Protein AF-A0A9D5JMG9-F1 (afdb_monomer)

Secondary structure (DSSP, 8-state):
--HHHHHHHHHHHHHHHHHTTS-S-EEEEE-TTS-EEEEEE--HHHHT-TT--HHHHHHHHHHHHHT-S--TT-EEEEEE---HHHHHHHHHHT-SEEEEEE---SS----HHHHHHT--SSSTTTS---PPEEEE-TTHHHHHHHHHHHHHHHHHT--EEEEE--SSTHHHHHHHHHHHHH--------BS--------SS--PPB-SSPPPSSS-EEEES-GGGS-GGG-STTSEEEEEE--HHHHHHHHHHHHHHSPPSSS-HHHHHHHHHHHHHHHHHHHHHHHHHHHHHHHHHHHHHHHHHHHH-TTTEEEEEHHHHHH-HHHHHHHHHHHHT-PPPHHHHHHHGGGSGGGGGG-TTEETTEETT----TT-HHHHS-HHHHHHHHHHHHHHHHHHHHH-TTTHHHHHTT-

pLDDT: mean 76.03, std 18.25, range [28.52, 98.75]

Radius of gyration: 28.66 Å; Cα contacts (8 Å, |Δi|>4): 636; chains: 1; bounding box: 74×42×84 Å

Sequence (416 aa):
MTDEDYMRIALAEAKTAAAQDEAPLGAVITSIDGDIAAKRGDASISHGDPTANAVILALRDAVETTQNYRLVGCTLYTTQKPCALSAGAIAKFRLLRVVWGAPNINSGAVDVDNAVKGGIRTLEQTICQNLPNVVGGVLADESASMLDAFSKRRQRQLKSTVFLSPTTSGTGSMARILRIVMGCHLIARWARQPSANITLKYPSAILGESAPPEQEHLFLVNTPQSLPSSWISPKYRYIINFRDPRDHACNTYHWQFSHPVRDIDEEQRTSYTGEVRRMGIDGWVILKSSYQLREHNDAYDRLFQILEEHPEQCLVLTYARLCLDFDDFIRRLSHFAGIPVTKRMLKRLEIERPENLGDNPKWVGNRWEGSDVMPGRYKRELQPETIEFINKRLEPRLRQMAKYDPDYAHLYLGGL

Solvent-accessible surface area (backbone atoms only — not comparable to full-atom values): 23126 Å² total; per-residue (Å²): 134,56,73,62,56,50,38,51,52,7,46,50,28,8,49,55,13,38,76,70,75,29,59,56,31,8,10,27,29,24,43,76,90,63,51,76,46,23,70,22,31,20,38,28,72,86,68,72,32,94,69,37,36,12,57,51,46,17,54,54,45,27,23,65,66,67,74,33,81,58,42,65,56,18,36,39,28,25,30,45,45,61,51,64,68,48,50,57,47,46,48,69,28,35,35,43,29,39,37,19,10,12,81,59,84,85,56,94,55,54,39,58,68,20,72,76,71,65,65,55,96,82,64,81,87,83,80,77,92,52,78,48,50,77,46,76,55,56,62,19,68,62,34,41,49,48,46,48,51,51,50,50,52,57,54,76,46,67,61,27,39,38,30,44,28,63,74,34,49,60,60,57,48,52,53,51,49,46,34,67,67,70,68,49,76,78,43,52,46,51,67,71,88,83,85,84,77,78,84,68,95,59,84,70,56,78,53,64,98,64,83,74,77,72,69,79,52,39,30,54,36,84,51,48,50,63,44,63,50,89,64,68,48,94,63,47,31,42,38,36,32,45,56,58,68,61,31,48,43,49,42,57,55,58,40,58,80,77,50,73,74,76,97,57,55,72,66,58,46,52,50,51,51,48,51,54,60,72,49,34,68,51,49,46,35,57,52,45,67,62,61,51,55,78,65,35,44,60,26,53,53,47,49,51,48,44,48,68,76,38,53,92,45,45,42,75,47,40,52,61,39,42,64,75,37,49,67,59,42,51,50,53,53,25,62,71,55,70,37,84,88,45,74,72,53,52,67,67,47,49,62,68,34,66,89,37,33,81,76,30,93,56,46,52,99,92,42,34,72,92,50,84,52,60,82,68,38,42,81,73,73,40,52,71,68,53,44,51,53,50,30,69,74,41,41,73,57,38,53,52,48,26,71,70,34,72,84,50,17,66,66,45,51,74,61,101

Nearest PDB structures (foldseek):
  7dbf-assembly1_D  TM=8.484E-01  e=1.677E-11  Arabidopsis thaliana
  7w1q-assembly1_D  TM=8.305E-01  e=4.263E-11  Arabidopsis thaliana
  7dqn-assembly1_A  TM=8.334E-01  e=5.310E-11  Arabidopsis thaliana
  6l2m-assembly1_A-2  TM=8.312E-01  e=2.220E-09  Mycoplasma capricolum subsp. capricolum
  6l2l-assembly1_A-2  TM=8.476E-01  e=1.033E-08  Mycoplasma capricolum subsp. capricolum

Foldseek 3Di:
DDLLVQLVLQQVQLVVCLVVVHHSKKKWKAALVGHTLFIHAACCVVVVHVLRHRLSVRLVSSCVSVVHQARARMEMEMAEDDAPSSQVSCLRSQHQEYEYAAYDDPPPGPRVCCVQPNDDPPPPDDDGPHRHHYHYHRNNVVSVVSNVVSVVVLLVLQFAEEEAEAPFCLVVLVVVLCCLQLVDDADAEEADDDLDDPPPPDDYDHDDPDDDPWSNHEYEAAALLRDDLVNLDLRYHYHHYHHDLLLVQQLVLVCLVVRFDPPDDPVVSVVVPVVSVVCFSLSSSVVCLVVSVVSRPSSVVSNLVCCVVPVLRYHYDYSLCCQVPVPVRSVSSNVSSVHDDDPVSVVVSVCSRNVNVVVPPQQDPNGGPRTSGDPPCSVVGYDPVSLVVSCVSCVVVLCSVCVRCVSCNCVSVVSD

Mean predicted aligned error: 14.36 Å

Structure (mmCIF, N/CA/C/O backbone):
data_AF-A0A9D5JMG9-F1
#
_entry.id   AF-A0A9D5JMG9-F1
#
loop_
_atom_site.group_PDB
_atom_site.id
_atom_site.type_symbol
_atom_site.label_atom_id
_atom_site.label_alt_id
_atom_site.label_comp_id
_atom_site.label_asym_id
_atom_site.label_entity_id
_atom_site.label_seq_id
_atom_site.pdbx_PDB_ins_code
_atom_site.Cartn_x
_atom_site.Cartn_y
_atom_site.Cartn_z
_atom_site.occupancy
_atom_site.B_iso_or_equiv
_atom_site.auth_seq_id
_atom_site.auth_comp_id
_atom_site.auth_asym_id
_atom_site.auth_atom_id
_atom_site.pdbx_PDB_model_num
ATOM 1 N N . MET A 1 1 ? -20.742 0.119 41.247 1.00 87.12 1 MET A N 1
ATOM 2 C CA . MET A 1 1 ? -19.703 0.741 40.396 1.00 87.12 1 MET A CA 1
ATOM 3 C C . MET A 1 1 ? -20.346 1.875 39.610 1.00 87.12 1 MET A C 1
ATOM 5 O O . MET A 1 1 ? -21.551 1.798 39.378 1.00 87.12 1 MET A O 1
ATOM 9 N N . THR A 1 2 ? -19.601 2.931 39.276 1.00 96.62 2 THR A N 1
ATOM 10 C CA . THR A 1 2 ? -20.115 4.068 38.487 1.00 96.62 2 THR A CA 1
ATOM 11 C C . THR A 1 2 ? -20.072 3.778 36.985 1.00 96.62 2 THR A C 1
ATOM 13 O O . THR A 1 2 ? -19.503 2.776 36.546 1.00 96.62 2 THR A O 1
ATOM 16 N N . ASP A 1 3 ? -20.652 4.668 36.174 1.00 97.56 3 ASP A N 1
ATOM 17 C CA . ASP A 1 3 ? -20.538 4.568 34.717 1.00 97.56 3 ASP A CA 1
ATOM 18 C C . ASP A 1 3 ? -19.077 4.690 34.247 1.00 97.56 3 ASP A C 1
ATOM 20 O O . ASP A 1 3 ? -18.689 4.008 33.296 1.00 97.56 3 ASP A O 1
ATOM 24 N N . GLU A 1 4 ? -18.242 5.500 34.919 1.00 98.06 4 GLU A N 1
ATOM 25 C CA . GLU A 1 4 ? -16.812 5.569 34.595 1.00 98.06 4 GLU A CA 1
ATOM 26 C C . GLU A 1 4 ? -16.096 4.247 34.882 1.00 98.06 4 GLU A C 1
ATOM 28 O O . GLU A 1 4 ? -15.226 3.849 34.110 1.00 98.06 4 GLU A O 1
ATOM 33 N N . ASP A 1 5 ? -16.455 3.545 35.959 1.00 98.25 5 ASP A N 1
ATOM 34 C CA . ASP A 1 5 ? -15.829 2.269 36.308 1.00 98.25 5 ASP A CA 1
ATOM 35 C C . ASP A 1 5 ? -16.075 1.206 35.227 1.00 98.25 5 ASP A C 1
ATOM 37 O O . ASP A 1 5 ? -15.131 0.564 34.760 1.00 98.25 5 ASP A O 1
ATOM 41 N N . TYR A 1 6 ? -17.321 1.050 34.768 1.00 98.56 6 TYR A N 1
ATOM 42 C CA . TYR A 1 6 ? -17.634 0.115 33.682 1.00 98.56 6 TYR A CA 1
ATOM 43 C C . TYR A 1 6 ? -17.051 0.567 32.342 1.00 98.56 6 TYR A C 1
ATOM 45 O O . TYR A 1 6 ? -16.588 -0.268 31.560 1.00 98.56 6 TYR A O 1
ATOM 53 N N . MET A 1 7 ? -16.993 1.877 32.084 1.00 98.56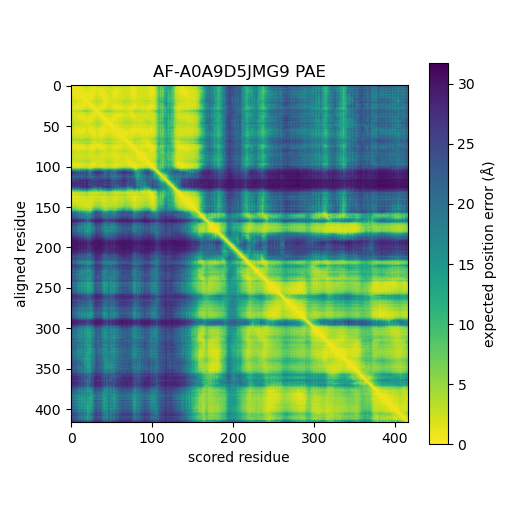 7 MET A N 1
ATOM 54 C CA . MET A 1 7 ? -16.338 2.398 30.885 1.00 98.56 7 MET A CA 1
ATOM 55 C C . MET A 1 7 ? -14.831 2.110 30.885 1.00 98.56 7 MET A C 1
ATOM 57 O O . MET A 1 7 ? -14.279 1.771 29.841 1.00 98.56 7 MET A O 1
ATOM 61 N N . ARG A 1 8 ? -14.153 2.145 32.040 1.00 98.50 8 ARG A N 1
ATOM 62 C CA . ARG A 1 8 ? -12.744 1.719 32.144 1.00 98.50 8 ARG A CA 1
ATOM 63 C C . ARG A 1 8 ? -12.555 0.239 31.829 1.00 98.50 8 ARG A C 1
ATOM 65 O O . ARG A 1 8 ? -11.545 -0.117 31.223 1.00 98.50 8 ARG A O 1
ATOM 72 N N . ILE A 1 9 ? -13.519 -0.614 32.175 1.00 98.56 9 ILE A N 1
ATOM 73 C CA . ILE A 1 9 ? -13.499 -2.030 31.778 1.00 98.56 9 ILE A CA 1
ATOM 74 C C . ILE A 1 9 ? -13.674 -2.155 30.260 1.00 98.56 9 ILE A C 1
ATOM 76 O O . ILE A 1 9 ? -12.907 -2.871 29.620 1.00 98.56 9 ILE A O 1
ATOM 80 N N . ALA A 1 10 ? -14.604 -1.407 29.660 1.00 98.56 10 ALA A N 1
ATOM 81 C CA . ALA A 1 10 ? -14.754 -1.368 28.205 1.00 98.56 10 ALA A CA 1
ATOM 82 C C . ALA A 1 10 ? -13.471 -0.864 27.512 1.00 98.56 10 ALA A C 1
ATOM 84 O O . ALA A 1 10 ? -13.038 -1.441 26.517 1.00 98.56 10 ALA A O 1
ATOM 85 N N . LEU A 1 11 ? -12.799 0.147 28.073 1.00 98.38 11 LEU A N 1
ATOM 86 C CA . LEU A 1 11 ? -11.493 0.623 27.605 1.00 98.38 11 LEU A CA 1
ATOM 87 C C . LEU A 1 11 ? -10.393 -0.437 27.751 1.00 98.38 11 LEU A C 1
ATOM 89 O O . LEU A 1 11 ? -9.495 -0.495 26.914 1.00 98.38 11 LEU A O 1
ATOM 93 N N . ALA A 1 12 ? -10.434 -1.286 28.780 1.00 98.44 12 ALA A N 1
ATOM 94 C CA . ALA A 1 12 ? -9.494 -2.397 28.916 1.00 98.44 12 ALA A CA 1
ATOM 95 C C . ALA A 1 12 ? -9.692 -3.445 27.807 1.00 98.44 12 ALA A C 1
ATOM 97 O O . ALA A 1 12 ? -8.715 -3.869 27.193 1.00 98.44 12 ALA A O 1
ATOM 98 N N . GLU A 1 13 ? -10.937 -3.798 27.481 1.00 98.44 13 GLU A N 1
ATOM 99 C CA . GLU A 1 13 ? -11.235 -4.688 26.350 1.00 98.44 13 GLU A CA 1
ATOM 100 C C . GLU A 1 13 ? -10.843 -4.056 25.001 1.00 98.44 13 GLU A C 1
ATOM 102 O O . GLU A 1 13 ? -10.267 -4.725 24.142 1.00 98.44 13 GLU A O 1
ATOM 107 N N . ALA A 1 14 ? -11.049 -2.744 24.841 1.00 97.69 14 ALA A N 1
ATOM 108 C CA . ALA A 1 14 ? -10.594 -1.991 23.673 1.00 97.69 14 ALA A CA 1
ATOM 109 C C . ALA A 1 14 ? -9.061 -2.021 23.511 1.00 97.69 14 ALA A C 1
ATOM 111 O O . ALA A 1 14 ? -8.561 -2.180 22.397 1.00 97.69 14 ALA A O 1
ATOM 112 N N . LYS A 1 15 ? -8.302 -1.925 24.615 1.00 96.25 15 LYS A N 1
ATOM 113 C CA . LYS A 1 15 ? -6.834 -2.086 24.609 1.00 96.25 15 LYS A CA 1
ATOM 114 C C . LYS A 1 15 ? -6.424 -3.492 24.179 1.00 96.25 15 LYS A C 1
ATOM 116 O O . LYS A 1 15 ? -5.478 -3.628 23.405 1.00 96.25 15 LYS A O 1
ATOM 121 N N . THR A 1 16 ? -7.132 -4.520 24.646 1.00 94.62 16 THR A N 1
ATOM 122 C CA . THR A 1 16 ? -6.884 -5.915 24.250 1.00 94.62 16 THR A CA 1
ATOM 123 C C . THR A 1 16 ? -7.118 -6.118 22.752 1.00 94.62 16 THR A C 1
ATOM 125 O O . THR A 1 16 ? -6.257 -6.685 22.084 1.00 94.62 16 THR A O 1
A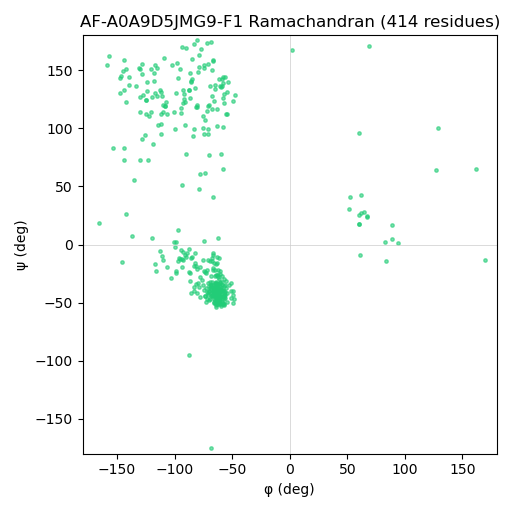TOM 128 N N . ALA A 1 17 ? -8.219 -5.590 22.203 1.00 92.44 17 ALA A N 1
ATOM 129 C CA . ALA A 1 17 ? -8.494 -5.614 20.763 1.00 92.44 17 ALA A CA 1
ATOM 130 C C . ALA A 1 17 ? -7.402 -4.879 19.964 1.00 92.44 17 ALA A C 1
ATOM 132 O O . ALA A 1 17 ? -6.839 -5.418 19.012 1.00 92.44 17 ALA A O 1
ATOM 133 N N . ALA A 1 18 ? -7.013 -3.681 20.410 1.00 89.81 18 ALA A N 1
ATOM 134 C CA . ALA A 1 18 ? -5.958 -2.893 19.776 1.00 89.81 18 ALA A CA 1
ATOM 135 C C . ALA A 1 18 ? -4.610 -3.631 19.717 1.00 89.81 18 ALA A C 1
ATOM 137 O O . ALA A 1 18 ? -3.896 -3.534 18.716 1.00 89.81 18 ALA A O 1
ATOM 138 N N . ALA A 1 19 ? -4.259 -4.364 20.779 1.00 85.44 19 ALA A N 1
ATOM 139 C CA . ALA A 1 19 ? -3.045 -5.177 20.848 1.00 85.44 19 ALA A CA 1
ATOM 140 C C . ALA A 1 19 ? -3.062 -6.368 19.870 1.00 85.44 19 ALA A C 1
ATOM 142 O O . ALA A 1 19 ? -2.003 -6.884 19.526 1.00 85.44 19 ALA A O 1
ATOM 143 N N . GLN A 1 20 ? -4.246 -6.773 19.404 1.00 83.44 20 GLN A N 1
ATOM 144 C CA . GLN A 1 20 ? -4.458 -7.795 18.373 1.00 83.44 20 GLN A CA 1
ATOM 145 C C . GLN A 1 20 ? -4.664 -7.187 16.970 1.00 83.44 20 GLN A C 1
ATOM 147 O O . GLN A 1 20 ? -5.082 -7.881 16.049 1.00 83.44 20 GLN A O 1
ATOM 152 N N . ASP A 1 21 ? -4.373 -5.890 16.804 1.00 82.81 21 ASP A N 1
ATOM 153 C CA . ASP A 1 21 ? -4.566 -5.110 15.573 1.00 82.81 21 ASP A CA 1
ATOM 154 C C . ASP A 1 21 ? -6.020 -5.019 15.063 1.00 82.81 21 ASP A C 1
ATOM 156 O O . ASP A 1 21 ? -6.254 -4.590 13.924 1.00 82.81 21 ASP A O 1
ATOM 160 N N . GLU A 1 22 ? -6.988 -5.326 15.928 1.00 88.75 22 GLU A N 1
ATOM 161 C CA . GLU A 1 22 ? -8.416 -5.052 15.741 1.00 88.75 22 GLU A CA 1
ATOM 162 C C . GLU A 1 22 ? -8.726 -3.570 16.005 1.00 88.75 22 GLU A C 1
ATOM 164 O O . GLU A 1 22 ? -7.895 -2.819 16.529 1.00 88.75 22 GLU A O 1
ATOM 169 N N . ALA A 1 23 ? -9.931 -3.116 15.646 1.00 89.19 23 ALA A N 1
ATOM 170 C CA . ALA A 1 23 ? -10.367 -1.770 16.016 1.00 89.19 23 ALA A CA 1
ATOM 171 C C . ALA A 1 23 ? -10.347 -1.618 17.555 1.00 89.19 23 ALA A C 1
ATOM 173 O O . ALA A 1 23 ? -10.815 -2.520 18.250 1.00 89.19 23 ALA A O 1
ATOM 174 N N . PRO A 1 24 ? -9.839 -0.499 18.113 1.00 94.62 24 PRO A N 1
ATOM 175 C CA . PRO A 1 24 ? -9.709 -0.299 19.558 1.00 94.62 24 PRO A CA 1
ATOM 176 C C . PRO A 1 24 ? -11.067 0.064 20.181 1.00 94.62 24 PRO A C 1
ATOM 178 O O . PRO A 1 24 ? -11.269 1.152 20.723 1.00 94.62 24 PRO A O 1
ATOM 181 N N . LEU A 1 25 ? -12.031 -0.839 20.045 1.00 96.50 25 LEU A N 1
ATOM 182 C CA . LEU A 1 25 ? -13.395 -0.707 20.525 1.00 96.50 25 LEU A CA 1
ATOM 183 C C . LEU A 1 25 ? -13.661 -1.798 21.548 1.00 96.50 25 LEU A C 1
ATOM 185 O O . LEU A 1 25 ? -13.231 -2.939 21.378 1.00 96.50 25 LEU A O 1
ATOM 189 N N . GLY A 1 26 ? -14.380 -1.438 22.602 1.00 98.12 26 GLY A N 1
ATOM 190 C CA . GLY A 1 26 ? -14.736 -2.358 23.669 1.00 98.12 26 GLY A CA 1
ATOM 191 C C . GLY A 1 26 ? -16.144 -2.100 24.168 1.00 98.12 26 GLY A C 1
ATOM 192 O O . GLY A 1 26 ? -16.641 -0.972 24.105 1.00 98.12 26 GLY A O 1
ATOM 193 N N . ALA A 1 27 ? -16.779 -3.162 24.648 1.00 98.50 27 ALA A N 1
ATOM 194 C CA . ALA A 1 27 ? -18.135 -3.160 25.161 1.00 98.50 27 ALA A CA 1
ATOM 195 C C . ALA A 1 27 ? -18.249 -4.027 26.420 1.00 98.50 27 ALA A C 1
ATOM 197 O O . ALA A 1 27 ? -17.618 -5.079 26.520 1.00 98.50 27 ALA A O 1
ATOM 198 N N . VAL A 1 28 ? -19.082 -3.597 27.363 1.00 98.75 28 VAL A N 1
ATOM 199 C CA . VAL A 1 28 ? -19.424 -4.315 28.597 1.00 98.75 28 VAL A CA 1
ATOM 200 C C . VAL A 1 28 ? -20.935 -4.275 28.769 1.00 98.75 28 VAL A C 1
ATOM 202 O O . VAL A 1 28 ? -21.549 -3.231 28.567 1.00 98.75 28 VAL A O 1
ATOM 205 N N . ILE A 1 29 ? -21.540 -5.395 29.149 1.00 98.50 29 ILE A N 1
ATOM 206 C CA . ILE A 1 29 ? -22.960 -5.470 29.492 1.00 98.50 29 ILE A CA 1
ATOM 207 C C . ILE A 1 29 ? -23.087 -5.877 30.950 1.00 98.50 29 ILE A C 1
ATOM 209 O O . ILE A 1 29 ? -22.484 -6.865 31.368 1.00 98.50 29 ILE A O 1
ATOM 213 N N . THR A 1 30 ? -23.894 -5.134 31.702 1.00 98.25 30 THR A N 1
ATOM 214 C CA . THR A 1 30 ? -24.181 -5.414 33.110 1.00 98.25 30 THR A CA 1
ATOM 215 C C . THR A 1 30 ? -25.648 -5.772 33.314 1.00 98.25 30 THR A C 1
ATOM 217 O O . THR A 1 30 ? -26.521 -5.303 32.577 1.00 98.25 30 THR A O 1
ATOM 220 N N . SER A 1 31 ? -25.933 -6.578 34.334 1.00 95.06 31 SER A N 1
ATOM 221 C CA . SER A 1 31 ? -27.277 -6.758 34.879 1.00 95.06 31 SER A CA 1
ATOM 222 C C . SER A 1 31 ? -27.758 -5.478 35.578 1.00 95.06 31 SER A C 1
ATOM 224 O O . SER A 1 31 ? -27.010 -4.504 35.725 1.00 95.06 31 SER A O 1
ATOM 226 N N . ILE A 1 32 ? -29.019 -5.483 36.015 1.00 90.25 32 ILE A N 1
ATOM 227 C CA . ILE A 1 32 ? -29.589 -4.394 36.819 1.00 90.25 32 ILE A CA 1
ATOM 228 C C . ILE A 1 32 ? -28.920 -4.273 38.196 1.00 90.25 32 ILE A C 1
ATOM 230 O O . ILE A 1 32 ? -28.831 -3.173 38.736 1.00 90.25 32 ILE A O 1
ATOM 234 N N . ASP A 1 33 ? -28.391 -5.383 38.713 1.00 91.50 33 ASP A N 1
ATOM 235 C CA . ASP A 1 33 ? -27.682 -5.458 39.994 1.00 91.50 33 ASP A CA 1
ATOM 236 C C . ASP A 1 33 ? -26.209 -5.018 39.872 1.00 91.50 33 ASP A C 1
ATOM 238 O O . ASP A 1 33 ? -25.516 -4.837 40.872 1.00 91.50 33 ASP A O 1
ATOM 242 N N . GLY A 1 34 ? -25.736 -4.787 38.640 1.00 92.69 34 GLY A N 1
ATOM 243 C CA . GLY A 1 34 ? -24.372 -4.353 38.337 1.00 92.69 34 GLY A CA 1
ATOM 244 C C . GLY A 1 34 ? -23.398 -5.487 38.006 1.00 92.69 34 GLY A C 1
ATOM 245 O O . GLY A 1 34 ? -22.239 -5.220 37.698 1.00 92.69 34 GLY A O 1
ATOM 246 N N . ASP A 1 35 ? -23.841 -6.742 37.995 1.00 96.38 35 ASP A N 1
ATOM 247 C CA . ASP A 1 35 ? -22.978 -7.863 37.618 1.00 96.38 35 ASP A CA 1
ATOM 248 C C . ASP A 1 35 ? -22.652 -7.823 36.124 1.00 96.38 35 ASP A C 1
ATOM 250 O O . ASP A 1 35 ? -23.529 -7.608 35.286 1.00 96.38 35 ASP A O 1
ATOM 254 N N . ILE A 1 36 ? -21.392 -8.057 35.762 1.00 98.06 36 ILE A N 1
ATOM 255 C CA . ILE A 1 36 ? -20.968 -8.080 34.358 1.00 98.06 36 ILE A CA 1
ATOM 256 C C . ILE A 1 36 ? -21.447 -9.383 33.712 1.00 98.06 36 ILE A C 1
ATOM 258 O O . ILE A 1 36 ? -20.924 -10.457 33.998 1.00 98.06 36 ILE A O 1
ATOM 262 N N . ALA A 1 37 ? -22.408 -9.275 32.796 1.00 97.44 37 ALA A N 1
ATOM 263 C CA . ALA A 1 37 ? -22.912 -10.393 32.005 1.00 97.44 37 ALA A CA 1
ATOM 264 C C . ALA A 1 37 ? -21.984 -10.737 30.830 1.00 97.44 37 ALA A C 1
ATOM 266 O O . ALA A 1 37 ? -21.873 -11.900 30.449 1.00 97.44 37 ALA A O 1
ATOM 267 N N . ALA A 1 38 ? -21.328 -9.728 30.247 1.00 98.25 38 ALA A N 1
ATOM 268 C CA . ALA A 1 38 ? -20.368 -9.908 29.163 1.00 98.25 38 ALA A CA 1
ATOM 269 C C . ALA A 1 38 ? -19.410 -8.722 29.047 1.00 98.25 38 ALA A C 1
ATOM 271 O O . ALA A 1 38 ? -19.752 -7.588 29.388 1.00 98.25 38 ALA A O 1
ATOM 272 N N . LYS A 1 39 ? -18.225 -8.979 28.493 1.00 98.44 39 LYS A N 1
ATOM 273 C CA . LYS A 1 39 ? -17.254 -7.953 28.108 1.00 98.44 39 LYS A CA 1
ATOM 274 C C . LYS A 1 39 ? -16.476 -8.414 26.878 1.00 98.44 39 LYS A C 1
ATOM 276 O O . LYS A 1 39 ? -16.014 -9.552 26.841 1.00 98.44 39 LYS A O 1
ATOM 281 N N . ARG A 1 40 ? -16.372 -7.564 25.858 1.00 98.38 40 ARG A N 1
ATOM 282 C CA . ARG A 1 40 ? -15.737 -7.910 24.580 1.00 98.38 40 ARG A CA 1
ATOM 283 C C . ARG A 1 40 ? -15.047 -6.718 23.940 1.00 98.38 40 ARG A C 1
ATOM 285 O O . ARG A 1 40 ? -15.558 -5.602 23.981 1.00 98.38 40 ARG A O 1
ATOM 292 N N . GLY A 1 41 ? -13.907 -6.989 23.311 1.00 98.00 41 GLY A N 1
ATOM 293 C CA . GLY A 1 41 ? -13.282 -6.116 22.320 1.00 98.00 41 GLY A CA 1
ATOM 294 C C . GLY A 1 41 ? -13.766 -6.431 20.900 1.00 98.00 41 GLY A C 1
ATOM 295 O O . GLY A 1 41 ? -14.427 -7.450 20.678 1.00 98.00 41 GLY A O 1
ATOM 296 N N . ASP A 1 42 ? -13.450 -5.561 19.939 1.00 96.12 42 ASP A N 1
ATOM 297 C CA . ASP A 1 42 ? -13.685 -5.845 18.517 1.00 96.12 42 ASP A CA 1
ATOM 298 C C . ASP A 1 42 ? -12.882 -7.070 18.061 1.00 96.12 42 ASP A C 1
ATOM 300 O O . ASP A 1 42 ? -11.749 -7.266 18.501 1.00 96.12 42 ASP A O 1
ATOM 304 N N . ALA A 1 43 ? -13.472 -7.895 17.196 1.00 93.44 43 ALA A N 1
ATOM 305 C CA . ALA A 1 43 ? -12.827 -9.094 16.668 1.00 93.44 43 ALA A CA 1
ATOM 306 C C . ALA A 1 43 ? -13.171 -9.337 15.184 1.00 93.44 43 ALA A C 1
ATOM 308 O O . ALA A 1 43 ? -13.188 -10.480 14.713 1.00 93.44 43 ALA A O 1
ATOM 309 N N . SER A 1 44 ? -13.500 -8.272 14.445 1.00 88.56 44 SER A N 1
ATOM 310 C CA . SER A 1 44 ? -13.997 -8.372 13.069 1.00 88.56 44 SER A CA 1
ATOM 311 C C . SER A 1 44 ? -12.971 -9.000 12.116 1.00 88.56 44 SER A C 1
ATOM 313 O O . SER A 1 44 ? -13.334 -9.790 11.238 1.00 88.56 44 SER A O 1
ATOM 315 N N . ILE A 1 45 ? -11.680 -8.675 12.271 1.00 78.69 45 ILE A N 1
ATOM 316 C CA . ILE A 1 45 ? -10.607 -9.163 11.390 1.00 78.69 45 ILE A CA 1
ATOM 317 C C . ILE A 1 45 ? -10.325 -10.639 11.666 1.00 78.69 45 ILE A C 1
ATOM 319 O O . ILE A 1 45 ? -10.282 -11.445 10.733 1.00 78.69 45 ILE A O 1
ATOM 323 N N . SER A 1 46 ? -10.153 -10.997 12.936 1.00 81.75 46 SER A N 1
ATOM 324 C CA . SER A 1 46 ? -9.851 -12.354 13.397 1.00 81.75 46 SER A CA 1
ATOM 325 C C . SER A 1 46 ? -10.962 -13.345 13.054 1.00 81.75 46 SER A C 1
ATOM 327 O O . SER A 1 46 ? -10.666 -14.466 12.641 1.00 81.75 46 SER A O 1
ATOM 329 N N . HIS A 1 47 ? -12.227 -12.922 13.133 1.00 80.06 47 HIS A N 1
ATOM 330 C CA . HIS A 1 47 ? -13.372 -13.746 12.735 1.00 80.06 47 HIS A CA 1
ATOM 331 C C . HIS A 1 47 ? -13.626 -13.722 11.222 1.00 80.06 47 HIS A C 1
ATOM 333 O O . HIS A 1 47 ? -14.351 -14.571 10.705 1.00 80.06 47 HIS A O 1
ATOM 339 N N . GLY A 1 48 ? -13.047 -12.760 10.492 1.00 80.81 48 GLY A N 1
ATOM 340 C CA . GLY A 1 48 ? -13.388 -12.516 9.091 1.00 80.81 48 GLY A CA 1
ATOM 341 C C . GLY A 1 48 ? -14.866 -12.155 8.894 1.00 80.81 48 GLY A C 1
ATOM 342 O O . GLY A 1 48 ? -15.411 -12.403 7.818 1.00 80.81 48 GLY A O 1
ATOM 343 N N . ASP A 1 49 ? -15.502 -11.601 9.928 1.00 86.19 49 ASP A N 1
ATOM 344 C CA . ASP A 1 49 ? -16.928 -11.294 9.999 1.00 86.19 49 ASP A CA 1
ATOM 345 C C . ASP A 1 49 ? -17.100 -9.790 10.273 1.00 86.19 49 ASP A C 1
ATOM 347 O O . ASP A 1 49 ? -16.811 -9.334 11.380 1.00 86.19 49 ASP A O 1
ATOM 351 N N . PRO A 1 50 ? -17.597 -8.997 9.305 1.00 84.00 50 PRO A N 1
ATOM 352 C CA . PRO A 1 50 ? -17.794 -7.559 9.491 1.00 84.00 50 PRO A CA 1
ATOM 353 C C . PRO A 1 50 ? -18.886 -7.214 10.520 1.00 84.00 50 PRO A C 1
ATOM 355 O O . PRO A 1 50 ? -19.067 -6.041 10.843 1.00 84.00 50 PRO A O 1
ATOM 358 N N . THR A 1 51 ? -19.641 -8.201 11.017 1.00 91.06 51 THR A N 1
ATOM 359 C CA . THR A 1 51 ? -20.632 -8.024 12.087 1.00 91.06 51 THR A CA 1
ATOM 360 C C . THR A 1 51 ? -20.068 -8.283 13.484 1.00 91.06 51 THR A C 1
ATOM 362 O O . THR A 1 51 ? -20.704 -7.885 14.460 1.00 91.06 51 THR A O 1
ATOM 365 N N . ALA A 1 52 ? -18.881 -8.891 13.608 1.00 94.44 52 ALA A N 1
ATOM 366 C CA . ALA A 1 52 ? -18.251 -9.271 14.876 1.00 94.44 52 ALA A CA 1
ATOM 367 C C . ALA A 1 52 ? -17.567 -8.086 15.595 1.00 94.44 52 ALA A C 1
ATOM 369 O O . ALA A 1 52 ? -16.436 -8.185 16.073 1.00 94.44 52 ALA A O 1
ATOM 370 N N . ASN A 1 53 ? -18.277 -6.960 15.697 1.00 94.50 53 ASN A N 1
ATOM 371 C CA . ASN A 1 53 ? -17.826 -5.810 16.475 1.00 94.50 53 ASN A CA 1
ATOM 372 C C . ASN A 1 53 ? -18.065 -6.013 17.979 1.00 94.50 53 ASN A C 1
ATOM 374 O O . ASN A 1 53 ? -18.888 -6.840 18.385 1.00 94.50 53 ASN A O 1
ATOM 378 N N . ALA A 1 54 ? -17.385 -5.210 18.801 1.00 97.50 54 ALA A N 1
ATOM 379 C CA . ALA A 1 54 ? -17.422 -5.325 20.262 1.00 97.50 54 ALA A CA 1
ATOM 380 C C . ALA A 1 54 ? -18.851 -5.415 20.840 1.00 97.50 54 ALA A C 1
ATOM 382 O O . ALA A 1 54 ? -19.127 -6.264 21.686 1.00 97.50 54 ALA A O 1
ATOM 383 N N . VAL A 1 55 ? -19.783 -4.584 20.351 1.00 97.06 55 VAL A N 1
ATOM 384 C CA . VAL A 1 55 ? -21.171 -4.540 20.844 1.00 97.06 55 VAL A CA 1
ATOM 385 C C . VAL A 1 55 ? -21.945 -5.800 20.467 1.00 97.06 55 VAL A C 1
ATOM 387 O O . VAL A 1 55 ? -22.616 -6.377 21.317 1.00 97.06 55 VAL A O 1
ATOM 390 N N . ILE A 1 56 ? -21.867 -6.242 19.209 1.00 97.62 56 ILE A N 1
ATOM 391 C CA . ILE A 1 56 ? -22.583 -7.442 18.751 1.00 97.62 56 ILE A CA 1
ATOM 392 C C . ILE A 1 56 ? -22.091 -8.682 19.494 1.00 97.62 56 ILE A C 1
ATOM 394 O O . ILE A 1 56 ? -22.901 -9.514 19.901 1.00 97.62 56 ILE A O 1
ATOM 398 N N . LEU A 1 57 ? -20.780 -8.787 19.704 1.00 98.19 57 LEU A N 1
ATOM 399 C CA . LEU A 1 57 ? -20.185 -9.884 20.455 1.00 98.19 57 LEU A CA 1
ATOM 400 C C . LEU A 1 57 ? -20.617 -9.856 21.924 1.00 98.19 57 LEU A C 1
ATOM 402 O O . LEU A 1 57 ? -21.093 -10.867 22.425 1.00 98.19 57 LEU A O 1
ATOM 406 N N . ALA A 1 58 ? -20.554 -8.695 22.586 1.00 98.31 58 ALA A N 1
ATOM 407 C CA . ALA A 1 58 ? -21.002 -8.568 23.971 1.00 98.31 58 ALA A CA 1
ATOM 408 C C . ALA A 1 58 ? -22.491 -8.920 24.139 1.00 98.31 58 ALA A C 1
ATOM 410 O O . ALA A 1 58 ? -22.854 -9.579 25.108 1.00 98.31 58 ALA A O 1
ATOM 411 N N . LEU A 1 59 ? -23.353 -8.524 23.192 1.00 97.81 59 LEU A N 1
ATOM 412 C CA . LEU A 1 59 ? -24.776 -8.885 23.203 1.00 97.81 59 LEU A CA 1
ATOM 413 C C . LEU A 1 59 ? -24.978 -10.402 23.109 1.00 97.81 59 LEU A C 1
ATOM 415 O O . LEU A 1 59 ? -25.781 -10.946 23.863 1.00 97.81 59 LEU A O 1
ATOM 419 N N . ARG A 1 60 ? -24.259 -11.083 22.206 1.00 97.25 60 ARG A N 1
ATOM 420 C CA . ARG A 1 60 ? -24.336 -12.547 22.051 1.00 97.25 60 ARG A CA 1
ATOM 421 C C . ARG A 1 60 ? -23.885 -13.260 23.326 1.00 97.25 60 ARG A C 1
ATOM 423 O O . ARG A 1 60 ? -24.637 -14.077 23.847 1.00 97.25 60 ARG A O 1
ATOM 430 N N . ASP A 1 61 ? -22.737 -12.874 23.870 1.00 97.88 61 ASP A N 1
ATOM 431 C CA . ASP A 1 61 ? -22.201 -13.458 25.102 1.00 97.88 61 ASP A CA 1
ATOM 432 C C . ASP A 1 61 ? -23.131 -13.212 26.298 1.00 97.88 61 ASP A C 1
ATOM 434 O O . ASP A 1 61 ? -23.365 -14.102 27.109 1.00 97.88 61 ASP A O 1
ATOM 438 N N . ALA A 1 62 ? -23.731 -12.021 26.401 1.00 97.56 62 ALA A N 1
ATOM 439 C CA . ALA A 1 62 ? -24.664 -11.721 27.482 1.00 97.56 62 ALA A CA 1
ATOM 440 C C . ALA A 1 62 ? -25.932 -12.583 27.403 1.00 97.56 62 ALA A C 1
ATOM 442 O O . ALA A 1 62 ? -26.482 -12.944 28.442 1.00 97.56 62 ALA A O 1
ATOM 443 N N . VAL A 1 63 ? -26.401 -12.939 26.202 1.00 96.81 63 VAL A N 1
ATOM 444 C CA . VAL A 1 63 ? -27.506 -13.898 26.042 1.00 96.81 63 VAL A CA 1
ATOM 445 C C . VAL A 1 63 ? -27.108 -15.285 26.523 1.00 96.81 63 VAL A C 1
ATOM 447 O O . VAL A 1 63 ? -27.921 -15.949 27.160 1.00 96.81 63 VAL A O 1
ATOM 450 N N . GLU A 1 64 ? -25.876 -15.717 26.262 1.00 95.81 64 GLU A N 1
ATOM 451 C CA . GLU A 1 64 ? -25.369 -16.988 26.783 1.00 95.81 64 GLU A CA 1
ATOM 452 C C . GLU A 1 64 ? -25.277 -16.962 28.314 1.00 95.81 64 GLU A C 1
ATOM 454 O O . GLU A 1 64 ? -25.728 -17.898 28.969 1.00 95.81 64 GLU A O 1
ATOM 459 N N . THR A 1 65 ? -24.800 -15.872 28.914 1.00 94.06 65 THR A N 1
ATOM 460 C CA . THR A 1 65 ? -24.727 -15.746 30.378 1.00 94.06 65 THR A CA 1
ATOM 461 C C . THR A 1 65 ? -26.113 -15.675 31.025 1.00 94.06 65 THR A C 1
ATOM 463 O O . THR A 1 65 ? -26.366 -16.321 32.039 1.00 94.06 65 THR A O 1
ATOM 466 N N . THR A 1 66 ? -27.033 -14.900 30.447 1.00 92.50 66 THR A N 1
ATOM 467 C CA . THR A 1 66 ? -28.383 -14.687 31.005 1.00 92.50 66 THR A CA 1
ATOM 468 C C . THR A 1 66 ? -29.382 -15.774 30.608 1.00 92.50 66 THR A C 1
ATOM 470 O O . THR A 1 66 ? -30.492 -15.800 31.138 1.00 92.50 66 THR A O 1
ATOM 473 N N . GLN A 1 67 ? -29.015 -16.647 29.661 1.00 93.00 67 GLN A N 1
ATOM 474 C CA . GLN A 1 67 ? -29.890 -17.647 29.037 1.00 93.00 67 GLN A CA 1
ATOM 475 C C . GLN A 1 67 ? -31.197 -17.039 28.493 1.00 93.00 67 GLN A C 1
ATOM 477 O O . GLN A 1 67 ? -32.244 -17.689 28.447 1.00 93.00 67 GLN A O 1
ATOM 482 N N . ASN A 1 68 ? -31.153 -15.771 28.071 1.00 90.38 68 ASN A N 1
ATOM 483 C CA . ASN A 1 68 ? -32.312 -15.045 27.572 1.00 90.38 68 ASN A CA 1
ATOM 484 C C . ASN A 1 68 ? -31.930 -14.133 26.409 1.00 90.38 68 ASN A C 1
ATOM 486 O O . ASN A 1 68 ? -31.115 -13.229 26.543 1.00 90.38 68 ASN A O 1
ATOM 490 N N . TYR A 1 69 ? -32.585 -14.322 25.263 1.00 90.00 69 TYR A N 1
ATOM 491 C CA . TYR A 1 69 ? -32.343 -13.507 24.070 1.00 90.00 69 TYR A CA 1
ATOM 492 C C . TYR A 1 69 ? -32.782 -12.039 24.222 1.00 90.00 69 TYR A C 1
ATOM 494 O O . TYR A 1 69 ? -32.466 -11.209 23.369 1.00 90.00 69 TYR A O 1
ATOM 502 N N . ARG A 1 70 ? -33.539 -11.710 25.277 1.00 91.50 70 ARG A N 1
ATOM 503 C CA . ARG A 1 70 ? -33.882 -10.338 25.661 1.00 91.50 70 ARG A CA 1
ATOM 504 C C . ARG A 1 70 ? -33.116 -9.958 26.923 1.00 91.50 70 ARG A C 1
ATOM 506 O O . ARG A 1 70 ? -33.351 -10.521 27.986 1.00 91.50 70 ARG A O 1
ATOM 513 N N . LEU A 1 71 ? -32.291 -8.928 26.815 1.00 92.94 71 LEU A N 1
ATOM 514 C CA . LEU A 1 71 ? -31.452 -8.389 27.883 1.00 92.94 71 LEU A CA 1
ATOM 515 C C . LEU A 1 71 ? -32.171 -7.237 28.603 1.00 92.94 71 LEU A C 1
ATOM 517 O O . LEU A 1 71 ? -31.664 -6.120 28.713 1.00 92.94 71 LEU A O 1
ATOM 521 N N . VAL A 1 72 ? -33.410 -7.492 29.030 1.00 90.94 72 VAL A N 1
ATOM 522 C CA . VAL A 1 72 ? -34.247 -6.483 29.698 1.00 90.94 72 VAL A CA 1
ATOM 523 C C . VAL A 1 72 ? -33.615 -6.098 31.032 1.00 90.94 72 VAL A C 1
ATOM 525 O O . VAL A 1 72 ? -33.211 -6.963 31.800 1.00 90.94 72 VAL A O 1
ATOM 528 N N . GLY A 1 73 ? -33.538 -4.797 31.315 1.00 89.81 73 GLY A N 1
ATOM 529 C CA . GLY A 1 73 ? -32.916 -4.285 32.541 1.00 89.81 73 GLY A CA 1
ATOM 530 C C . GLY A 1 73 ? -31.393 -4.149 32.461 1.00 89.81 73 GLY A C 1
ATOM 531 O O . GLY A 1 73 ? -30.813 -3.443 33.281 1.00 89.81 73 GLY A O 1
ATOM 532 N N . CYS A 1 74 ? -30.747 -4.750 31.458 1.00 96.25 74 CYS A N 1
ATOM 533 C CA . CYS A 1 74 ? -29.304 -4.652 31.289 1.00 96.25 74 CYS A CA 1
ATOM 534 C C . CYS A 1 74 ? -28.869 -3.281 30.755 1.00 96.25 74 CYS A C 1
ATOM 536 O O . CYS A 1 74 ? -29.591 -2.620 29.993 1.00 96.25 74 CYS A O 1
ATOM 538 N N . THR A 1 75 ? -27.643 -2.899 31.117 1.00 97.25 75 THR A N 1
ATOM 539 C CA . THR A 1 75 ? -26.972 -1.690 30.627 1.00 97.25 75 THR A CA 1
ATOM 540 C C . THR A 1 75 ? -25.777 -2.068 29.760 1.00 97.25 75 THR A C 1
ATOM 542 O O . THR A 1 75 ? -24.977 -2.914 30.146 1.00 97.25 75 THR A O 1
ATOM 545 N N . LEU A 1 76 ? -25.651 -1.440 28.589 1.00 97.81 76 LEU A N 1
ATOM 546 C CA . LEU A 1 76 ? -24.477 -1.542 27.719 1.00 97.81 76 LEU A CA 1
ATOM 547 C C . LEU A 1 76 ? -23.565 -0.332 27.924 1.00 97.81 76 LEU A C 1
ATOM 549 O O . LEU A 1 76 ? -24.018 0.800 27.793 1.00 97.81 76 LEU A O 1
ATOM 553 N N . TYR A 1 77 ? -22.279 -0.579 28.128 1.00 98.44 77 TYR A N 1
ATOM 554 C CA . TYR A 1 77 ? -21.200 0.403 28.128 1.00 98.44 77 TYR A CA 1
ATOM 555 C C . TYR A 1 77 ? -20.319 0.164 26.903 1.00 98.44 77 TYR A C 1
ATOM 557 O O . TYR A 1 77 ? -19.886 -0.963 26.690 1.00 98.44 77 TYR A O 1
ATOM 565 N N . THR A 1 78 ? -20.049 1.182 26.085 1.00 97.69 78 THR A N 1
ATOM 566 C CA . THR A 1 78 ? -19.214 1.050 24.874 1.00 97.69 78 THR A CA 1
ATOM 567 C C . THR A 1 78 ? -18.289 2.248 24.683 1.00 97.69 78 THR A C 1
ATOM 569 O O . THR A 1 78 ? -18.703 3.395 24.832 1.00 97.69 78 THR A O 1
ATOM 572 N N . THR A 1 79 ? -17.032 2.014 24.306 1.00 97.38 79 THR A N 1
ATOM 573 C CA . THR A 1 79 ? -16.035 3.095 24.176 1.00 97.38 79 THR A CA 1
ATOM 574 C C . THR A 1 79 ? -16.351 4.073 23.042 1.00 97.38 79 THR A C 1
ATOM 576 O O . THR A 1 79 ? -15.935 5.228 23.081 1.00 97.38 79 THR A O 1
ATOM 579 N N . GLN A 1 80 ? -17.142 3.657 22.052 1.00 93.00 80 GLN A N 1
ATOM 580 C CA . GLN A 1 80 ? -17.594 4.511 20.955 1.00 93.00 80 GLN A CA 1
ATOM 581 C C . GLN A 1 80 ? -19.114 4.456 20.791 1.00 93.00 80 GLN A C 1
ATOM 583 O O . GLN A 1 80 ? -19.739 3.409 20.989 1.00 93.00 80 GLN A O 1
ATOM 588 N N . LYS A 1 81 ? -19.697 5.587 20.375 1.00 88.69 81 LYS A N 1
ATOM 589 C CA . LYS A 1 81 ? -21.099 5.715 19.959 1.00 88.69 81 LYS A CA 1
ATOM 590 C C . LYS A 1 81 ? -21.465 4.610 18.934 1.00 88.69 81 LYS A C 1
ATOM 592 O O . LYS A 1 81 ? -20.790 4.510 17.902 1.00 88.69 81 LYS A O 1
ATOM 597 N N . PRO A 1 82 ? -22.500 3.777 19.196 1.00 85.44 82 PRO A N 1
ATOM 598 C CA . PRO A 1 82 ? -22.855 2.635 18.346 1.00 85.44 82 PRO A CA 1
ATOM 599 C C . PRO A 1 82 ? -23.120 3.008 16.880 1.00 85.44 82 PRO A C 1
ATOM 601 O O . PRO A 1 82 ? -23.707 4.046 16.595 1.00 85.44 82 PRO A O 1
ATOM 604 N N . CYS A 1 83 ? -22.742 2.142 15.936 1.00 82.81 83 CYS A N 1
ATOM 605 C CA . CYS A 1 83 ? -23.110 2.302 14.524 1.00 82.81 83 CYS A CA 1
ATOM 606 C C . CYS A 1 83 ? -24.542 1.799 14.247 1.00 82.81 83 CYS A C 1
ATOM 608 O O . CYS A 1 83 ? -25.181 1.208 15.117 1.00 82.81 83 CYS A O 1
ATOM 610 N N . ALA A 1 84 ? -25.033 1.970 13.014 1.00 78.56 84 ALA A N 1
ATOM 611 C CA . ALA A 1 84 ? -26.388 1.566 12.613 1.00 78.56 84 ALA A CA 1
ATOM 612 C C . ALA A 1 84 ? -26.705 0.083 12.893 1.00 78.56 84 ALA A C 1
ATOM 614 O O . ALA A 1 84 ? -27.787 -0.238 13.387 1.00 78.56 84 ALA A O 1
ATOM 615 N N . LEU A 1 85 ? -25.750 -0.817 12.624 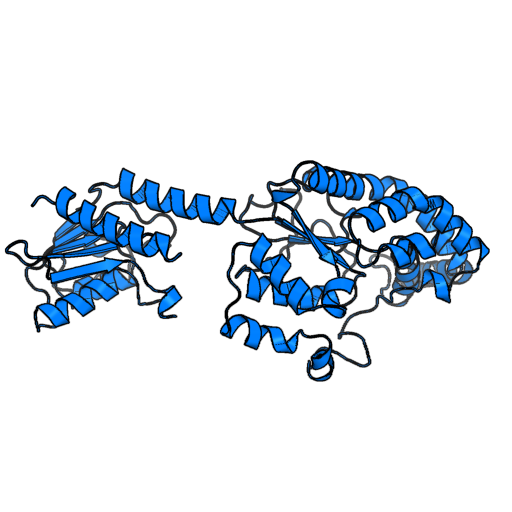1.00 85.44 85 LEU A N 1
ATOM 616 C CA . LEU A 1 85 ? -25.887 -2.250 12.909 1.00 85.44 85 LEU A CA 1
ATOM 617 C C . LEU A 1 85 ? -26.107 -2.492 14.407 1.00 85.44 85 LEU A C 1
ATOM 619 O O . LEU A 1 85 ? -27.076 -3.138 14.806 1.00 85.44 85 LEU A O 1
ATOM 623 N N . SER A 1 86 ? -25.216 -1.945 15.234 1.00 89.44 86 SER A N 1
ATOM 624 C CA . SER A 1 86 ? -25.264 -2.117 16.683 1.00 89.44 86 SER A CA 1
ATOM 625 C C . SER A 1 86 ? -26.503 -1.453 17.289 1.00 89.44 86 SER A C 1
ATOM 627 O O . SER A 1 86 ? -27.125 -2.039 18.166 1.00 89.44 86 SER A O 1
ATOM 629 N N . ALA A 1 87 ? -26.925 -0.290 16.785 1.00 83.62 87 ALA A N 1
ATOM 630 C CA . ALA A 1 87 ? -28.154 0.381 17.213 1.00 83.62 87 ALA A CA 1
ATOM 631 C C . ALA A 1 87 ? -29.407 -0.471 16.937 1.00 83.62 87 ALA A C 1
ATOM 633 O O . ALA A 1 87 ? -30.243 -0.656 17.824 1.00 83.62 87 ALA A O 1
ATOM 634 N N . GLY A 1 88 ? -29.509 -1.057 15.738 1.00 83.31 88 GLY A N 1
ATOM 635 C CA . GLY A 1 88 ? -30.592 -1.983 15.399 1.00 83.31 88 GLY A CA 1
ATOM 636 C C . GLY A 1 88 ? -30.603 -3.227 16.293 1.00 83.31 88 GLY A C 1
ATOM 637 O O . GLY A 1 88 ? -31.666 -3.651 16.749 1.00 83.31 88 GLY A O 1
ATOM 638 N N . ALA A 1 89 ? -29.425 -3.780 16.599 1.00 89.56 89 ALA A N 1
ATOM 639 C CA . ALA A 1 89 ? -29.295 -4.910 17.513 1.00 89.56 89 ALA A CA 1
ATOM 640 C C . ALA A 1 89 ? -29.744 -4.542 18.936 1.00 89.56 89 ALA A C 1
ATOM 642 O O . ALA A 1 89 ? -30.625 -5.204 19.477 1.00 89.56 89 ALA A O 1
ATOM 643 N N . ILE A 1 90 ? -29.221 -3.454 19.510 1.00 89.00 90 ILE A N 1
ATOM 644 C CA . ILE A 1 90 ? -29.581 -2.949 20.847 1.00 89.00 90 ILE A CA 1
ATOM 645 C C . ILE A 1 90 ? -31.108 -2.876 21.022 1.00 89.00 90 ILE A C 1
ATOM 647 O O . ILE A 1 90 ? -31.643 -3.382 22.012 1.00 89.00 90 ILE A O 1
ATOM 651 N N . ALA A 1 91 ? -31.823 -2.327 20.033 1.00 84.50 91 ALA A N 1
ATOM 652 C CA . ALA A 1 91 ? -33.284 -2.240 20.060 1.00 84.50 91 ALA A CA 1
ATOM 653 C C . ALA A 1 91 ? -33.972 -3.622 20.068 1.00 84.50 91 ALA A C 1
ATOM 655 O O . ALA A 1 91 ? -34.989 -3.816 20.738 1.00 84.50 91 ALA A O 1
ATOM 656 N N . LYS A 1 92 ? -33.423 -4.612 19.351 1.00 88.25 92 LYS A N 1
ATOM 657 C CA . LYS A 1 92 ? -33.949 -5.989 19.323 1.00 88.25 92 LYS A CA 1
ATOM 658 C C . LYS A 1 92 ? -33.677 -6.756 20.618 1.00 88.25 92 LYS A C 1
ATOM 660 O O . LYS A 1 92 ? -34.569 -7.478 21.064 1.00 88.25 92 LYS A O 1
ATOM 665 N N . PHE A 1 93 ? -32.511 -6.560 21.235 1.00 90.06 93 PHE A N 1
ATOM 666 C CA . PHE A 1 93 ? -32.161 -7.167 22.526 1.00 90.06 93 PHE A CA 1
ATOM 667 C C . PHE A 1 93 ? -32.869 -6.501 23.716 1.00 90.06 93 PHE A C 1
ATOM 669 O O . PHE A 1 93 ? -32.930 -7.104 24.782 1.00 90.06 93 PHE A O 1
ATOM 676 N N . ARG A 1 94 ? -33.482 -5.320 23.529 1.00 89.38 94 ARG A N 1
ATOM 677 C CA . ARG A 1 94 ? -34.278 -4.592 24.540 1.00 89.38 94 ARG A CA 1
ATOM 678 C C . ARG A 1 94 ? -33.486 -4.185 25.784 1.00 89.38 94 ARG A C 1
ATOM 680 O O . ARG A 1 94 ? -33.984 -4.306 26.903 1.00 89.38 94 ARG A O 1
ATOM 687 N N . LEU A 1 95 ? -32.270 -3.689 25.573 1.00 89.19 95 LEU A N 1
ATOM 688 C CA . LEU A 1 95 ? -31.485 -3.093 26.651 1.00 89.19 95 LEU A CA 1
ATOM 689 C C . LEU A 1 95 ? -32.246 -1.931 27.295 1.00 89.19 95 LEU A C 1
ATOM 691 O O . LEU A 1 95 ? -32.936 -1.174 26.612 1.00 89.19 95 LEU A O 1
ATOM 695 N N . LEU A 1 96 ? -32.094 -1.781 28.610 1.00 91.12 96 LEU A N 1
ATOM 696 C CA . LEU A 1 96 ? -32.689 -0.670 29.350 1.00 91.12 96 LEU A CA 1
ATOM 697 C C . LEU A 1 96 ? -31.922 0.627 29.091 1.00 91.12 96 LEU A C 1
ATOM 699 O O . LEU A 1 96 ? -32.516 1.701 28.984 1.00 91.12 96 LEU A O 1
ATOM 703 N N . ARG A 1 97 ? -30.593 0.526 29.019 1.00 92.75 97 ARG A N 1
ATOM 704 C CA . ARG A 1 97 ? -29.708 1.685 28.985 1.00 92.75 97 ARG A CA 1
ATOM 705 C C . ARG A 1 97 ? -28.463 1.431 28.140 1.00 92.75 97 ARG A C 1
ATOM 707 O O . ARG A 1 97 ? -27.927 0.325 28.114 1.00 92.75 97 ARG A O 1
ATOM 714 N N . VAL A 1 98 ? -27.995 2.475 27.465 1.00 94.19 98 VAL A N 1
ATOM 715 C CA . VAL A 1 98 ? -26.739 2.505 26.714 1.00 94.19 98 VAL A CA 1
ATOM 716 C C . VAL A 1 98 ? -25.918 3.702 27.173 1.00 94.19 98 VAL A C 1
ATOM 718 O O . VAL A 1 98 ? -26.405 4.831 27.190 1.00 94.19 98 VAL A O 1
ATOM 721 N N . VAL A 1 99 ? -24.663 3.456 27.518 1.00 95.44 99 VAL A N 1
ATOM 722 C CA . VAL A 1 99 ? -23.676 4.451 27.915 1.00 95.44 99 VAL A CA 1
ATOM 723 C C . VAL A 1 99 ? -22.507 4.380 26.939 1.00 95.44 99 VAL A C 1
ATOM 725 O O . VAL A 1 99 ? -21.961 3.300 26.707 1.00 95.44 99 VAL A O 1
ATOM 728 N N . TRP A 1 100 ? -22.121 5.504 26.339 1.00 95.69 100 TRP A N 1
ATOM 729 C CA . TRP A 1 100 ? -21.035 5.532 25.358 1.00 95.69 100 TRP A CA 1
ATOM 730 C C . TRP A 1 100 ? -20.000 6.628 25.618 1.00 95.69 100 TRP A C 1
ATOM 732 O O . TRP A 1 100 ? -20.319 7.667 26.195 1.00 95.69 100 TRP A O 1
ATOM 742 N N . GLY A 1 101 ? -18.758 6.374 25.190 1.00 95.25 101 GLY A N 1
ATOM 743 C CA . GLY A 1 101 ? -17.616 7.275 25.367 1.00 95.25 101 GLY A CA 1
ATOM 744 C C . GLY A 1 101 ? -17.457 8.309 24.256 1.00 95.25 101 GLY A C 1
ATOM 745 O O . GLY A 1 101 ? -18.058 9.380 24.307 1.00 95.25 101 GLY A O 1
ATOM 746 N N . ALA A 1 102 ? -16.622 8.018 23.257 1.00 90.38 102 ALA A N 1
ATOM 747 C CA . ALA A 1 102 ? -16.330 8.943 22.162 1.00 90.38 102 ALA A CA 1
ATOM 748 C C . ALA A 1 102 ? -17.426 8.955 21.075 1.00 90.38 102 ALA A C 1
ATOM 750 O O . ALA A 1 102 ? -18.026 7.911 20.780 1.00 90.38 102 ALA A O 1
ATOM 751 N N . PRO A 1 103 ? -17.664 10.102 20.410 1.00 81.88 103 PRO A N 1
ATOM 752 C CA . PRO A 1 103 ? -18.533 10.163 19.239 1.00 81.88 103 PRO A CA 1
ATOM 753 C C . PRO A 1 103 ? -17.937 9.395 18.045 1.00 81.88 103 PRO A C 1
ATOM 755 O O . PRO A 1 103 ? -16.730 9.176 17.942 1.00 81.88 103 PRO A O 1
ATOM 758 N N . ASN A 1 104 ? -18.795 8.994 17.106 1.00 69.88 104 ASN A N 1
ATOM 759 C CA . ASN A 1 104 ? -18.396 8.312 15.876 1.00 69.88 104 ASN A CA 1
ATOM 760 C C . ASN A 1 104 ? -18.364 9.316 14.710 1.00 69.88 104 ASN A C 1
ATOM 762 O O . ASN A 1 104 ? -19.412 9.668 14.181 1.00 69.88 104 ASN A O 1
ATOM 766 N N . ILE A 1 105 ? -17.169 9.803 14.355 1.00 56.78 105 ILE A N 1
ATOM 767 C CA . ILE A 1 105 ? -16.971 10.915 13.401 1.00 56.78 105 ILE A CA 1
ATOM 768 C C . ILE A 1 105 ? -16.744 10.416 11.950 1.00 56.78 105 ILE A C 1
ATOM 770 O O . ILE A 1 105 ? -16.964 11.166 11.006 1.00 56.78 105 ILE A O 1
ATOM 774 N N . ASN A 1 106 ? -16.357 9.143 11.749 1.00 47.69 106 ASN A N 1
ATOM 775 C CA . ASN A 1 106 ? -15.851 8.630 10.457 1.00 47.69 106 ASN A CA 1
ATOM 776 C C . ASN A 1 106 ? -16.771 7.651 9.707 1.00 47.69 106 ASN A C 1
ATOM 778 O O . ASN A 1 106 ? -16.538 7.374 8.532 1.00 47.69 106 ASN A O 1
ATOM 782 N N . SER A 1 107 ? -17.807 7.107 10.344 1.00 43.09 107 SER A N 1
ATOM 783 C CA . SER A 1 107 ? -18.910 6.498 9.590 1.00 43.09 107 SER A CA 1
ATOM 784 C C . SER A 1 107 ? -19.900 7.609 9.264 1.00 43.09 107 SER A C 1
ATOM 786 O O . SER A 1 107 ? -19.998 8.545 10.051 1.00 43.09 107 SER A O 1
ATOM 788 N N . GLY A 1 108 ? -20.608 7.557 8.131 1.00 37.72 108 GLY A N 1
ATOM 789 C CA . GLY A 1 108 ? -21.767 8.421 7.876 1.00 37.72 108 GLY A CA 1
ATOM 790 C C . GLY A 1 108 ? -22.818 8.166 8.951 1.00 37.72 108 GLY A C 1
ATOM 791 O O . GLY A 1 108 ? -23.730 7.365 8.755 1.00 37.72 108 GLY A O 1
ATOM 792 N N . ALA A 1 109 ? -22.581 8.734 10.130 1.00 36.34 109 ALA A N 1
ATOM 793 C CA . ALA A 1 109 ? -23.153 8.279 11.366 1.00 36.34 109 ALA A CA 1
ATOM 794 C C . ALA A 1 109 ? -24.640 8.554 11.267 1.00 36.34 109 ALA A C 1
ATOM 796 O O . ALA A 1 109 ? -25.071 9.703 11.173 1.00 36.34 109 ALA A O 1
ATOM 797 N N . VAL A 1 110 ? -25.421 7.475 11.290 1.00 38.66 110 VAL A N 1
ATOM 798 C CA . VAL A 1 110 ? -26.767 7.562 11.828 1.00 38.66 110 VAL A CA 1
ATOM 799 C C . VAL A 1 110 ? -26.551 8.058 13.242 1.00 38.66 110 VAL A C 1
ATOM 801 O O . VAL A 1 110 ? -26.036 7.338 14.099 1.00 38.66 110 VAL A O 1
ATOM 804 N N . ASP A 1 111 ? -26.782 9.348 13.421 1.00 41.81 111 ASP A N 1
ATOM 805 C CA . ASP A 1 111 ? -26.600 10.014 14.684 1.00 41.81 111 ASP A CA 1
ATOM 806 C C . ASP A 1 111 ? -27.447 9.248 15.699 1.00 41.81 111 ASP A C 1
ATOM 808 O O . ASP A 1 111 ? -28.650 9.173 15.550 1.00 41.81 111 ASP A O 1
ATOM 812 N N . VAL A 1 112 ? -26.835 8.561 16.662 1.00 45.94 112 VAL A N 1
ATOM 813 C CA . VAL A 1 112 ? -27.572 7.764 17.658 1.00 45.94 112 VAL A CA 1
ATOM 814 C C . VAL A 1 112 ? -28.431 8.668 18.547 1.00 45.94 112 VAL A C 1
ATOM 816 O O . VAL A 1 112 ? -29.439 8.200 19.061 1.00 45.94 112 VAL A O 1
ATOM 819 N N . ASP A 1 113 ? -28.108 9.965 18.649 1.00 40.59 113 ASP A N 1
ATOM 820 C CA . ASP A 1 113 ? -29.020 10.942 19.249 1.00 40.59 113 ASP A CA 1
ATOM 821 C C . ASP A 1 113 ? -30.232 11.167 18.341 1.00 40.59 113 ASP A C 1
ATOM 823 O O . ASP A 1 113 ? -31.338 11.268 18.845 1.00 40.59 113 ASP A O 1
ATOM 827 N N . ASN A 1 114 ? -30.089 11.077 17.020 1.00 38.72 114 ASN A N 1
ATOM 828 C CA . ASN A 1 114 ? -31.198 11.128 16.066 1.00 38.72 114 ASN A CA 1
ATOM 829 C C . ASN A 1 114 ? -31.873 9.764 15.776 1.00 38.72 114 ASN A C 1
ATOM 831 O O . ASN A 1 114 ? -33.046 9.716 15.434 1.00 38.72 114 ASN A O 1
ATOM 835 N N . ALA A 1 115 ? -31.200 8.628 15.946 1.00 41.25 115 ALA A N 1
ATOM 836 C CA . ALA A 1 115 ? -31.795 7.293 15.860 1.00 41.25 115 ALA A CA 1
ATOM 837 C C . ALA A 1 115 ? -32.640 6.988 17.105 1.00 41.25 115 ALA A C 1
ATOM 839 O O . ALA A 1 115 ? -33.521 6.131 17.064 1.00 41.25 115 ALA A O 1
ATOM 840 N N . VAL A 1 116 ? -32.352 7.688 18.209 1.00 41.53 116 VAL A N 1
ATOM 841 C CA . VAL A 1 116 ? -33.080 7.596 19.477 1.00 41.53 116 VAL A CA 1
ATOM 842 C C . VAL A 1 116 ? -33.963 8.833 19.733 1.00 41.53 116 VAL A C 1
ATOM 844 O O . VAL A 1 116 ? -34.921 8.715 20.494 1.00 41.53 116 VAL A O 1
ATOM 847 N N . LYS A 1 117 ? -33.739 9.991 19.080 1.00 37.56 117 LYS A N 1
ATOM 848 C CA . LYS A 1 117 ? -34.572 11.211 19.233 1.00 37.56 117 LYS A CA 1
ATOM 849 C C . LYS A 1 117 ? -34.946 12.001 17.961 1.00 37.56 117 LYS A C 1
ATOM 851 O O . LYS A 1 117 ? -35.587 13.037 18.114 1.00 37.56 117 LYS A O 1
ATOM 856 N N . GLY A 1 118 ? -34.666 11.555 16.737 1.00 35.41 118 GLY A N 1
ATOM 857 C CA . GLY A 1 118 ? -35.119 12.255 15.521 1.00 35.41 118 GLY A CA 1
ATOM 858 C C . GLY A 1 118 ? -34.030 12.551 14.488 1.00 35.41 118 GLY A C 1
ATOM 859 O O . GLY A 1 118 ? -33.356 13.561 14.633 1.00 35.41 118 GLY A O 1
ATOM 860 N N . GLY A 1 119 ? -33.894 11.769 13.407 1.00 31.56 119 GLY A N 1
ATOM 861 C CA . GLY A 1 119 ? -33.143 12.189 12.204 1.00 31.56 119 GLY A CA 1
ATOM 862 C C . GLY A 1 119 ? -32.030 11.272 11.665 1.00 31.56 119 GLY A C 1
ATOM 863 O O . GLY A 1 119 ? -30.879 11.684 11.551 1.00 31.56 119 GLY A O 1
ATOM 864 N N . ILE A 1 120 ? -32.383 10.069 11.218 1.00 32.06 120 ILE A N 1
ATOM 865 C CA . ILE A 1 120 ? -32.291 9.743 9.784 1.00 32.06 120 ILE A CA 1
ATOM 866 C C . ILE A 1 120 ? -33.648 9.144 9.430 1.00 32.06 120 ILE A C 1
ATOM 868 O O . ILE A 1 120 ? -34.117 8.232 10.104 1.00 32.06 120 ILE A O 1
ATOM 872 N N . ARG A 1 121 ? -34.296 9.682 8.391 1.00 38.25 121 ARG A N 1
ATOM 873 C CA . ARG A 1 121 ? -35.657 9.347 7.927 1.00 38.25 121 ARG A CA 1
ATOM 874 C C . ARG A 1 121 ? -35.818 7.919 7.363 1.00 38.25 121 ARG A C 1
ATOM 876 O O . ARG A 1 121 ? -36.515 7.708 6.377 1.00 38.25 121 ARG A O 1
ATOM 883 N N . THR A 1 122 ? -35.210 6.924 7.991 1.00 38.91 122 THR A N 1
ATOM 884 C CA . THR A 1 122 ? -35.424 5.497 7.749 1.00 38.91 122 THR A CA 1
ATOM 885 C C . THR A 1 122 ? -35.330 4.763 9.081 1.00 38.91 122 THR A C 1
ATOM 887 O O . THR A 1 122 ? -34.331 4.110 9.355 1.00 38.91 122 THR A O 1
ATOM 890 N N . LEU A 1 123 ? -36.360 4.932 9.923 1.00 36.66 123 LEU A N 1
ATOM 891 C CA . LEU A 1 123 ? -36.858 3.997 10.960 1.00 36.66 123 LEU A CA 1
ATOM 892 C C . LEU A 1 123 ? -37.898 4.666 11.885 1.00 36.66 123 LEU A C 1
ATOM 894 O O . LEU A 1 123 ? -38.634 3.967 12.580 1.00 36.66 123 LEU A O 1
ATOM 898 N N . GLU A 1 124 ? -38.023 5.994 11.846 1.00 36.25 124 GLU A N 1
ATOM 899 C CA . GLU A 1 124 ? -39.211 6.723 12.313 1.00 36.25 124 GLU A CA 1
ATOM 900 C C . GLU A 1 124 ? -40.336 6.445 11.302 1.00 36.25 124 GLU A C 1
ATOM 902 O O . GLU A 1 124 ? -40.308 6.955 10.189 1.00 36.25 124 GLU A O 1
ATOM 907 N N . GLN A 1 125 ? -41.278 5.530 11.532 1.00 39.44 125 GLN A N 1
ATOM 908 C CA . GLN A 1 125 ? -42.454 5.827 12.352 1.00 39.44 125 GLN A CA 1
ATOM 909 C C . GLN A 1 125 ? -43.252 4.573 12.789 1.00 39.44 125 GLN A C 1
ATOM 911 O O . GLN A 1 125 ? -44.422 4.709 13.138 1.00 39.44 125 GLN A O 1
ATOM 916 N N . THR A 1 126 ? -42.724 3.334 12.766 1.00 40.06 126 THR A N 1
ATOM 917 C CA . THR A 1 126 ? -43.632 2.173 13.018 1.00 40.06 126 THR A CA 1
ATOM 918 C C . THR A 1 126 ? -43.074 0.947 13.758 1.00 40.06 126 THR A C 1
ATOM 920 O O . THR A 1 126 ? -43.875 0.150 14.233 1.00 40.06 126 THR A O 1
ATOM 923 N N . ILE A 1 127 ? -41.756 0.741 13.919 1.00 48.25 127 ILE A N 1
ATOM 924 C CA . ILE A 1 127 ? -41.259 -0.635 14.196 1.00 48.25 127 ILE A CA 1
ATOM 925 C C . ILE A 1 127 ? -40.576 -0.844 15.570 1.00 48.25 127 ILE A C 1
ATOM 927 O O . ILE A 1 127 ? -40.582 -1.970 16.074 1.00 48.25 127 ILE A O 1
ATOM 931 N N . CYS A 1 128 ? -40.043 0.187 16.239 1.00 51.00 128 CYS A N 1
ATOM 932 C CA . CYS A 1 128 ? -39.325 0.019 17.518 1.00 51.00 128 CYS A CA 1
ATOM 933 C C . CYS A 1 128 ? -40.053 0.692 18.692 1.00 51.00 128 CYS A C 1
ATOM 935 O O . CYS A 1 128 ? -39.975 1.900 18.863 1.00 51.00 128 CYS A O 1
ATOM 937 N N . GLN A 1 129 ? -40.738 -0.102 19.521 1.00 57.41 129 GLN A N 1
ATOM 938 C CA . GLN A 1 129 ? -41.503 0.380 20.685 1.00 57.41 129 GLN A CA 1
ATOM 939 C C . GLN A 1 129 ? -40.668 0.548 21.972 1.00 57.41 129 GLN A C 1
ATOM 941 O O . GLN A 1 129 ? -41.157 1.131 22.930 1.00 57.41 129 GLN A O 1
ATOM 946 N N . ASN A 1 130 ? -39.425 0.047 22.012 1.00 63.31 130 ASN A N 1
ATOM 947 C CA . ASN A 1 130 ? -38.576 0.053 23.211 1.00 63.31 130 ASN A CA 1
ATOM 948 C C . ASN A 1 130 ? -37.225 0.705 22.901 1.00 63.31 130 ASN A C 1
ATOM 950 O O . ASN A 1 130 ? -36.319 0.039 22.396 1.00 63.31 130 ASN A O 1
ATOM 954 N N . LEU A 1 131 ? -37.108 2.003 23.175 1.00 68.69 131 LEU A N 1
ATOM 955 C CA . LEU A 1 131 ? -35.849 2.736 23.058 1.00 68.69 131 LEU A CA 1
ATOM 956 C C . LEU A 1 131 ? -35.122 2.736 24.415 1.00 68.69 131 LEU A C 1
ATOM 958 O O . LEU A 1 131 ? -35.767 2.999 25.432 1.00 68.69 131 LEU A O 1
ATOM 962 N N . PRO A 1 132 ? -33.811 2.439 24.457 1.00 81.62 132 PRO A N 1
ATOM 963 C CA . PRO A 1 132 ? -33.037 2.496 25.692 1.00 81.62 132 PRO A CA 1
ATOM 964 C C . PRO A 1 132 ? -32.814 3.944 26.141 1.00 81.62 132 PRO A C 1
ATOM 966 O O . PRO A 1 132 ? -32.742 4.864 25.324 1.00 81.62 132 PRO A O 1
ATOM 969 N N . ASN A 1 133 ? -32.587 4.134 27.438 1.00 86.56 133 ASN A N 1
ATOM 970 C CA . ASN A 1 133 ? -32.035 5.381 27.960 1.00 86.56 133 ASN A CA 1
ATOM 971 C C . ASN A 1 133 ? -30.583 5.536 27.484 1.00 86.56 133 ASN A C 1
ATOM 973 O O . ASN A 1 133 ? -29.778 4.627 27.676 1.00 86.56 133 ASN A O 1
ATOM 977 N N . VAL A 1 134 ? -30.229 6.673 26.886 1.00 86.81 134 VAL A N 1
ATOM 978 C CA . VAL A 1 134 ? -28.885 6.900 26.329 1.00 86.81 134 VAL A CA 1
ATOM 979 C C . VAL A 1 134 ? -28.142 7.959 27.131 1.00 86.81 134 VAL A C 1
ATOM 981 O O . VAL A 1 134 ? -28.673 9.039 27.381 1.00 86.81 134 VAL A O 1
ATOM 984 N N . VAL A 1 135 ? -26.898 7.654 27.499 1.00 89.31 135 VAL A N 1
ATOM 985 C CA . VAL A 1 135 ? -25.943 8.596 28.094 1.00 89.31 135 VAL A CA 1
ATOM 986 C C . VAL A 1 135 ? -24.670 8.589 27.256 1.00 89.31 135 VAL A C 1
ATOM 988 O O . VAL A 1 135 ? -24.078 7.539 27.026 1.00 89.31 135 VAL A O 1
ATOM 991 N N . GLY A 1 136 ? -24.264 9.757 26.773 1.00 90.38 136 GLY A N 1
ATOM 992 C CA . GLY A 1 136 ? -23.057 9.924 25.971 1.00 90.38 136 GLY A CA 1
ATOM 993 C C . GLY A 1 136 ? -21.952 10.662 26.707 1.00 90.38 136 GLY A C 1
ATOM 994 O O . GLY A 1 136 ? -22.219 11.392 27.658 1.00 90.38 136 GLY A O 1
ATOM 995 N N . GLY A 1 137 ? -20.720 10.510 26.231 1.00 89.62 137 GLY A N 1
ATOM 996 C CA . GLY A 1 137 ? -19.579 11.309 26.670 1.00 89.62 137 GLY A CA 1
ATOM 997 C C . GLY A 1 137 ? -18.798 10.763 27.872 1.00 89.62 137 GLY A C 1
ATOM 998 O O . GLY A 1 137 ? -17.869 11.423 28.334 1.00 89.62 137 GLY A O 1
ATOM 999 N N . VAL A 1 138 ? -19.124 9.574 28.389 1.00 96.44 138 VAL A N 1
ATOM 1000 C CA . VAL A 1 138 ? -18.442 9.017 29.572 1.00 96.44 138 VAL A CA 1
ATOM 1001 C C . VAL A 1 138 ? -17.026 8.579 29.197 1.00 96.44 138 VAL A C 1
ATOM 1003 O O . VAL A 1 138 ? -16.855 7.665 28.398 1.00 96.44 138 VAL A O 1
ATOM 1006 N N . LEU A 1 139 ? -16.004 9.229 29.763 1.00 97.00 139 LEU A N 1
ATOM 1007 C CA . LEU A 1 139 ? -14.593 9.041 29.378 1.00 97.00 139 LEU A CA 1
ATOM 1008 C C . LEU A 1 139 ? -14.365 9.200 27.859 1.00 97.00 139 LEU A C 1
ATOM 1010 O O . LEU A 1 139 ? -13.618 8.437 27.232 1.00 97.00 139 LEU A O 1
ATOM 1014 N N . ALA A 1 140 ? -15.034 10.189 27.254 1.00 92.88 140 ALA A N 1
ATOM 1015 C CA . ALA A 1 140 ? -14.939 10.468 25.823 1.00 92.88 140 ALA A CA 1
ATOM 1016 C C . ALA A 1 140 ? -13.503 10.746 25.369 1.00 92.88 140 ALA A C 1
ATOM 1018 O O . ALA A 1 140 ? -13.071 10.180 24.367 1.00 92.88 140 ALA A O 1
ATOM 1019 N N . ASP A 1 141 ? -12.758 11.554 26.126 1.00 91.56 141 ASP A N 1
ATOM 1020 C CA . ASP A 1 141 ? -11.386 11.934 25.778 1.00 91.56 141 ASP A CA 1
ATOM 1021 C C . ASP A 1 141 ? -10.443 10.729 25.773 1.00 91.56 141 ASP A C 1
ATOM 1023 O O . ASP A 1 141 ? -9.641 10.573 24.853 1.00 91.56 141 ASP A O 1
ATOM 1027 N N . GLU A 1 142 ? -10.565 9.828 26.752 1.00 94.38 142 GLU A N 1
ATOM 1028 C CA . GLU A 1 142 ? -9.768 8.596 26.810 1.00 94.38 142 GLU A CA 1
ATOM 1029 C C . GLU A 1 142 ? -10.105 7.660 25.642 1.00 94.38 142 GLU A C 1
ATOM 1031 O O . GLU A 1 142 ? -9.212 7.114 24.986 1.00 94.38 142 GLU A O 1
ATOM 1036 N N . SER A 1 143 ? -11.398 7.515 25.343 1.00 92.44 143 SER A N 1
ATOM 1037 C CA . SER A 1 143 ? -11.882 6.692 24.233 1.00 92.44 143 SER A CA 1
ATOM 1038 C C . SER A 1 143 ? -11.420 7.236 22.874 1.00 92.44 143 SER A C 1
ATOM 1040 O O . SER A 1 143 ? -10.937 6.484 22.025 1.00 92.44 143 SER A O 1
ATOM 1042 N N . ALA A 1 144 ? -11.512 8.554 22.678 1.00 88.25 144 ALA A N 1
ATOM 1043 C CA . ALA A 1 144 ? -11.070 9.235 21.466 1.00 88.25 144 ALA A CA 1
ATOM 1044 C C . ALA A 1 144 ? -9.546 9.169 21.317 1.00 88.25 144 ALA A C 1
ATOM 1046 O O . ALA A 1 144 ? -9.049 8.864 20.234 1.00 88.25 144 ALA A O 1
ATOM 1047 N N . SER A 1 145 ? -8.806 9.368 22.412 1.00 88.06 145 SER A N 1
ATOM 1048 C CA . SER A 1 145 ? -7.343 9.270 22.431 1.00 88.06 145 SER A CA 1
ATOM 1049 C C . SER A 1 145 ? -6.859 7.881 22.024 1.00 88.06 145 SER A C 1
ATOM 1051 O O . SER A 1 145 ? -5.855 7.764 21.328 1.00 88.06 145 SER A O 1
ATOM 1053 N N . MET A 1 146 ? -7.573 6.816 22.402 1.00 88.62 146 MET A N 1
ATOM 1054 C CA . MET A 1 146 ? -7.224 5.454 21.994 1.00 88.62 146 MET A CA 1
ATOM 1055 C C . MET A 1 146 ? -7.433 5.221 20.493 1.00 88.62 146 MET A C 1
ATOM 1057 O O . MET A 1 146 ? -6.560 4.654 19.832 1.00 88.62 146 MET A O 1
ATOM 1061 N N . LEU A 1 147 ? -8.559 5.689 19.945 1.00 83.56 147 LEU A N 1
ATOM 1062 C CA . LEU A 1 147 ? -8.850 5.634 18.508 1.00 83.56 147 LEU A CA 1
ATOM 1063 C C . LEU A 1 147 ? -7.834 6.441 17.690 1.00 83.56 147 LEU A C 1
ATOM 1065 O O . LEU A 1 147 ? -7.342 5.960 16.666 1.00 83.56 147 LEU A O 1
ATOM 1069 N N . ASP A 1 148 ? -7.486 7.638 18.159 1.00 76.88 148 ASP A N 1
ATOM 1070 C CA . ASP A 1 148 ? -6.482 8.502 17.543 1.00 76.88 148 ASP A CA 1
ATOM 1071 C C . ASP A 1 148 ? -5.083 7.876 17.621 1.00 76.88 148 ASP A C 1
ATOM 1073 O O . ASP A 1 148 ? -4.403 7.765 16.604 1.00 76.88 148 ASP A O 1
ATOM 1077 N N . ALA A 1 149 ? -4.671 7.362 18.783 1.00 76.19 149 ALA A N 1
ATOM 1078 C CA . ALA A 1 149 ? -3.387 6.685 18.949 1.00 76.19 149 ALA A CA 1
ATOM 1079 C C . ALA A 1 149 ? -3.273 5.431 18.070 1.00 76.19 149 ALA A C 1
ATOM 1081 O O . ALA A 1 149 ? -2.228 5.204 17.457 1.00 76.19 149 ALA A O 1
ATOM 1082 N N . PHE A 1 150 ? -4.338 4.634 17.955 1.00 79.38 150 PHE A N 1
ATOM 1083 C CA . PHE A 1 150 ? -4.374 3.475 17.064 1.00 79.38 150 PHE A CA 1
ATOM 1084 C C . PHE A 1 150 ? -4.290 3.888 15.591 1.00 79.38 150 PHE A C 1
ATOM 1086 O O . PHE A 1 150 ? -3.510 3.308 14.832 1.00 79.38 150 PHE A O 1
ATOM 1093 N N . SER A 1 151 ? -5.039 4.921 15.197 1.00 67.19 151 SER A N 1
ATOM 1094 C CA . SER A 1 151 ? -5.020 5.465 13.836 1.00 67.19 151 SER A CA 1
ATOM 1095 C C . SER A 1 151 ? -3.646 6.034 13.493 1.00 67.19 151 SER A C 1
ATOM 1097 O O . SER A 1 151 ? -3.088 5.675 12.463 1.00 67.19 151 SER A O 1
ATOM 1099 N N . LYS A 1 152 ? -3.039 6.815 14.393 1.00 65.88 152 LYS A N 1
ATOM 1100 C CA . LYS A 1 152 ? -1.670 7.334 14.272 1.00 65.88 152 LYS A CA 1
ATOM 1101 C C . LYS A 1 152 ? -0.633 6.221 14.253 1.00 65.88 152 LYS A C 1
ATOM 1103 O O . LYS A 1 152 ? 0.320 6.322 13.493 1.00 65.88 152 LYS A O 1
ATOM 1108 N N . ARG A 1 153 ? -0.789 5.150 15.040 1.00 69.75 153 ARG A N 1
ATOM 1109 C CA . ARG A 1 153 ? 0.093 3.969 14.991 1.00 69.75 153 ARG A CA 1
ATOM 1110 C C . ARG A 1 153 ? 0.010 3.295 13.623 1.00 69.75 153 ARG A C 1
ATOM 1112 O O . ARG A 1 153 ? 1.052 3.059 13.020 1.00 69.75 153 ARG A O 1
ATOM 1119 N N . ARG A 1 154 ? -1.201 3.062 13.102 1.00 62.66 154 ARG A N 1
ATOM 1120 C CA . ARG A 1 154 ? -1.402 2.524 11.746 1.00 62.66 154 ARG A CA 1
ATOM 1121 C C . ARG A 1 154 ? -0.884 3.471 10.664 1.00 62.66 154 ARG A C 1
ATOM 1123 O O . ARG A 1 154 ? -0.277 3.003 9.712 1.00 62.66 154 ARG A O 1
ATOM 1130 N N . GLN A 1 155 ? -1.058 4.782 10.816 1.00 54.16 155 GLN A N 1
ATOM 1131 C CA . GLN A 1 155 ? -0.540 5.790 9.886 1.00 54.16 155 GLN A CA 1
ATOM 1132 C C . GLN A 1 155 ? 0.993 5.874 9.920 1.00 54.16 155 GLN A C 1
ATOM 1134 O O . GLN A 1 155 ? 1.619 5.913 8.869 1.00 54.16 155 GLN A O 1
ATOM 1139 N N . ARG A 1 156 ? 1.616 5.815 11.105 1.00 52.53 156 ARG A N 1
ATOM 1140 C CA . ARG A 1 156 ? 3.080 5.760 11.300 1.00 52.53 156 ARG A CA 1
ATOM 1141 C C . ARG A 1 156 ? 3.712 4.472 10.762 1.00 52.53 156 ARG A C 1
ATOM 1143 O O . ARG A 1 156 ? 4.924 4.424 10.587 1.00 52.53 156 ARG A O 1
ATOM 1150 N N . GLN A 1 157 ? 2.912 3.441 10.496 1.00 55.19 157 GLN A N 1
ATOM 1151 C CA . GLN A 1 157 ? 3.340 2.220 9.808 1.00 55.19 157 GLN A CA 1
ATOM 1152 C C . GLN A 1 157 ? 3.228 2.319 8.275 1.00 55.19 157 GLN A C 1
ATOM 1154 O O . GLN A 1 157 ? 3.630 1.391 7.575 1.00 55.19 157 GLN A O 1
ATOM 1159 N N . LEU A 1 158 ? 2.704 3.418 7.717 1.00 58.31 158 LEU A N 1
ATOM 1160 C CA . LEU A 1 158 ? 2.557 3.573 6.271 1.00 58.31 158 LEU A CA 1
ATOM 1161 C C . LEU A 1 158 ? 3.863 4.059 5.641 1.00 58.31 158 LEU A C 1
ATOM 1163 O O . LEU A 1 158 ? 4.159 5.249 5.631 1.00 58.31 158 LEU A O 1
ATOM 1167 N N . LYS A 1 159 ? 4.615 3.119 5.075 1.00 67.50 159 LYS A N 1
ATOM 1168 C CA . LYS A 1 159 ? 5.911 3.375 4.447 1.00 67.50 159 LYS A CA 1
ATOM 1169 C C . LYS A 1 159 ? 5.826 3.407 2.914 1.00 67.50 159 LYS A C 1
ATOM 1171 O O . LYS A 1 159 ? 4.940 2.789 2.319 1.00 67.50 159 LYS A O 1
ATOM 1176 N N . SER A 1 160 ? 6.756 4.108 2.267 1.00 73.00 160 SER A N 1
ATOM 1177 C CA . SER A 1 160 ? 6.867 4.204 0.805 1.00 73.00 160 SER A CA 1
ATOM 1178 C C . SER A 1 160 ? 7.666 3.038 0.226 1.00 73.00 160 SER A C 1
ATOM 1180 O O . SER A 1 160 ? 8.670 2.618 0.796 1.00 73.00 160 SER A O 1
ATOM 1182 N N . THR A 1 161 ? 7.244 2.503 -0.923 1.00 69.75 161 THR A N 1
ATOM 1183 C CA . THR A 1 161 ? 7.961 1.402 -1.587 1.00 69.75 161 THR A CA 1
ATOM 1184 C C . THR A 1 161 ? 8.396 1.827 -2.983 1.00 69.75 161 THR A C 1
ATOM 1186 O O . THR A 1 161 ? 7.581 2.066 -3.866 1.00 69.75 161 THR A O 1
ATOM 1189 N N . VAL A 1 162 ? 9.698 1.922 -3.203 1.00 69.94 162 VAL A N 1
ATOM 1190 C CA . VAL A 1 162 ? 10.296 2.260 -4.493 1.00 69.94 162 VAL A CA 1
ATOM 1191 C C . VAL A 1 162 ? 10.587 0.966 -5.246 1.00 69.94 162 VAL A C 1
ATOM 1193 O O . VAL A 1 162 ? 11.199 0.050 -4.702 1.00 69.94 162 VAL A O 1
ATOM 1196 N N . PHE A 1 163 ? 10.156 0.884 -6.502 1.00 69.44 163 PHE A N 1
ATOM 1197 C CA . PHE A 1 163 ? 10.362 -0.293 -7.335 1.00 69.44 163 PHE A CA 1
ATOM 1198 C C . PHE A 1 163 ? 11.354 -0.021 -8.451 1.00 69.44 163 PHE A C 1
ATOM 1200 O O . PHE A 1 163 ? 11.126 0.794 -9.339 1.00 69.44 163 PHE A O 1
ATOM 1207 N N . LEU A 1 164 ? 12.449 -0.764 -8.474 1.00 66.25 164 LEU A N 1
ATOM 1208 C CA . LEU A 1 164 ? 13.360 -0.734 -9.609 1.00 66.25 164 LEU A CA 1
ATOM 1209 C C . LEU A 1 164 ? 12.906 -1.822 -10.579 1.00 66.25 164 LEU A C 1
ATOM 1211 O O . LEU A 1 164 ? 13.056 -3.020 -10.334 1.00 66.25 164 LEU A O 1
ATOM 1215 N N . SER A 1 165 ? 12.235 -1.401 -11.648 1.00 60.44 165 SER A N 1
ATOM 1216 C CA . SER A 1 165 ? 11.666 -2.313 -12.631 1.00 60.44 165 SER A CA 1
ATOM 1217 C C . SER A 1 165 ? 11.772 -1.701 -14.023 1.00 60.44 165 SER A C 1
ATOM 1219 O O . SER A 1 165 ? 11.337 -0.560 -14.222 1.00 60.44 165 SER A O 1
ATOM 1221 N N . PRO A 1 166 ? 12.231 -2.462 -15.038 1.00 54.31 166 PRO A N 1
ATOM 1222 C CA . PRO A 1 166 ? 11.887 -2.119 -16.408 1.00 54.31 166 PRO A CA 1
ATOM 1223 C C . PRO A 1 166 ? 10.359 -2.125 -16.476 1.00 54.31 166 PRO A C 1
ATOM 1225 O O . PRO A 1 166 ? 9.721 -2.980 -15.858 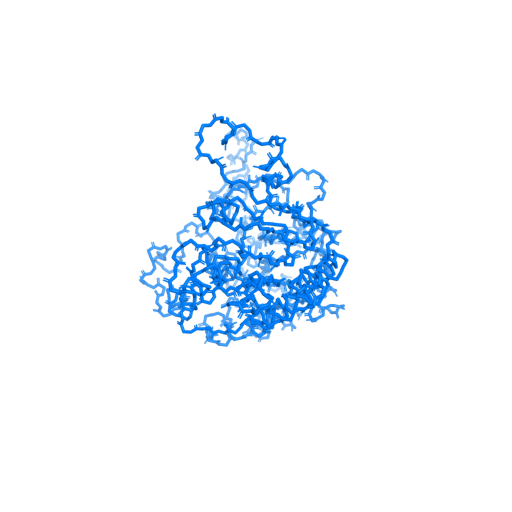1.00 54.31 166 PRO A O 1
ATOM 1228 N N . THR A 1 167 ? 9.745 -1.171 -17.170 1.00 51.47 167 THR A N 1
ATOM 1229 C CA . THR A 1 167 ? 8.280 -1.104 -17.306 1.00 51.47 167 THR A CA 1
ATOM 1230 C C . THR A 1 167 ? 7.764 -2.166 -18.244 1.00 51.47 167 THR A C 1
ATOM 1232 O O . THR A 1 167 ? 7.181 -1.887 -19.276 1.00 5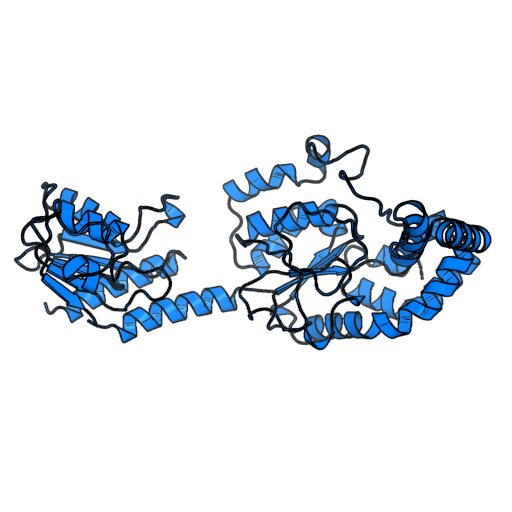1.47 167 THR A O 1
ATOM 1235 N N . THR A 1 168 ? 8.004 -3.401 -17.868 1.00 52.53 168 THR A N 1
ATOM 1236 C CA . THR A 1 168 ? 7.202 -4.519 -18.274 1.00 52.53 168 THR A CA 1
ATOM 1237 C C . THR A 1 168 ? 6.160 -4.730 -17.191 1.00 52.53 168 THR A C 1
ATOM 1239 O O . THR A 1 168 ? 6.167 -4.157 -16.099 1.00 52.53 168 THR A O 1
ATOM 1242 N N . SER A 1 169 ? 5.227 -5.586 -17.503 1.00 49.28 169 SER A N 1
ATOM 1243 C CA . SER A 1 169 ? 4.091 -5.961 -16.693 1.00 49.28 169 SER A CA 1
ATOM 1244 C C . SER A 1 169 ? 4.389 -6.638 -15.341 1.00 49.28 169 SER A C 1
ATOM 1246 O O . SER A 1 169 ? 3.452 -6.928 -14.592 1.00 49.28 169 SER A O 1
ATOM 1248 N N . GLY A 1 170 ? 5.665 -6.744 -14.947 1.00 58.28 170 GLY A N 1
ATOM 1249 C CA . GLY A 1 170 ? 6.089 -6.978 -13.563 1.00 58.28 170 GLY A CA 1
ATOM 1250 C C . GLY A 1 170 ? 5.544 -5.938 -12.574 1.00 58.28 170 GLY A C 1
ATOM 1251 O O . GLY A 1 170 ? 5.175 -6.301 -11.460 1.00 58.28 170 GLY A O 1
ATOM 1252 N N . THR A 1 171 ? 5.342 -4.679 -12.993 1.00 65.56 171 THR A N 1
ATOM 1253 C CA . THR A 1 171 ? 4.645 -3.663 -12.173 1.00 65.56 171 THR A CA 1
ATOM 1254 C C . THR A 1 171 ? 3.238 -4.116 -11.775 1.00 65.56 171 THR A C 1
ATOM 1256 O O . THR A 1 171 ? 2.780 -3.846 -10.667 1.00 65.56 171 THR A O 1
ATOM 1259 N N . GLY A 1 172 ? 2.546 -4.836 -12.664 1.00 69.25 172 GLY A N 1
ATOM 1260 C CA . GLY A 1 172 ? 1.226 -5.389 -12.388 1.00 69.25 172 GLY A CA 1
ATOM 1261 C C . GLY A 1 172 ? 1.267 -6.472 -11.309 1.00 69.25 172 GLY A C 1
ATOM 1262 O O . GLY A 1 172 ? 0.406 -6.463 -10.428 1.00 69.25 172 GLY A O 1
ATOM 1263 N N . SER A 1 173 ? 2.249 -7.377 -11.361 1.00 74.62 173 SER A N 1
ATOM 1264 C CA . SER A 1 173 ? 2.482 -8.377 -10.307 1.00 74.62 173 SER A CA 1
ATOM 1265 C C . SER A 1 173 ? 2.854 -7.723 -8.986 1.00 74.62 173 SER A C 1
ATOM 1267 O O . SER A 1 173 ? 2.203 -7.982 -7.978 1.00 74.62 173 SER A O 1
ATOM 1269 N N . MET A 1 174 ? 3.802 -6.785 -8.992 1.00 78.06 174 MET A N 1
ATOM 1270 C CA . MET A 1 174 ? 4.201 -6.028 -7.802 1.00 78.06 174 MET A CA 1
ATOM 1271 C C . MET A 1 174 ? 3.014 -5.309 -7.155 1.00 78.06 174 MET A C 1
ATOM 1273 O O . MET A 1 174 ? 2.804 -5.428 -5.951 1.00 78.06 174 MET A O 1
ATOM 1277 N N . ALA A 1 175 ? 2.175 -4.638 -7.950 1.00 74.25 175 ALA A N 1
ATOM 1278 C CA . ALA A 1 175 ? 0.964 -3.982 -7.465 1.00 74.25 175 ALA A CA 1
ATOM 1279 C C . ALA A 1 175 ? -0.019 -4.962 -6.795 1.00 74.25 175 ALA A C 1
ATOM 1281 O O . ALA A 1 175 ? -0.616 -4.639 -5.764 1.00 74.25 175 ALA A O 1
ATOM 1282 N N . ARG A 1 176 ? -0.195 -6.169 -7.352 1.00 78.69 176 ARG A N 1
ATOM 1283 C CA . ARG A 1 176 ? -1.064 -7.206 -6.767 1.00 78.69 176 ARG A CA 1
ATOM 1284 C C . ARG A 1 176 ? -0.469 -7.794 -5.490 1.00 78.69 176 ARG A C 1
ATOM 1286 O O . ARG A 1 176 ? -1.202 -7.937 -4.511 1.00 78.69 176 ARG A O 1
ATOM 1293 N N . ILE A 1 177 ? 0.838 -8.053 -5.474 1.00 83.31 177 ILE A N 1
ATOM 1294 C CA . ILE A 1 177 ? 1.578 -8.501 -4.290 1.00 83.31 177 ILE A CA 1
ATOM 1295 C C . ILE A 1 177 ? 1.422 -7.481 -3.159 1.00 83.31 177 ILE A C 1
ATOM 1297 O O . ILE A 1 177 ? 0.992 -7.843 -2.067 1.00 83.31 177 ILE A O 1
ATOM 1301 N N . LEU A 1 178 ? 1.664 -6.197 -3.431 1.00 78.50 178 LEU A N 1
ATOM 1302 C CA . LEU A 1 178 ? 1.492 -5.106 -2.468 1.00 78.50 178 LEU A CA 1
ATOM 1303 C C . LEU A 1 178 ? 0.072 -5.036 -1.918 1.00 78.50 178 LEU A C 1
ATOM 1305 O O . LEU A 1 178 ? -0.105 -4.909 -0.714 1.00 78.50 178 LEU A O 1
ATOM 1309 N N . ARG A 1 179 ? -0.954 -5.176 -2.764 1.00 75.19 179 ARG A N 1
ATOM 1310 C CA . ARG A 1 179 ? -2.349 -5.201 -2.299 1.00 75.19 179 ARG A CA 1
ATOM 1311 C C . ARG A 1 179 ? -2.613 -6.360 -1.334 1.00 75.19 179 ARG A C 1
ATOM 1313 O O . ARG A 1 179 ? -3.387 -6.205 -0.393 1.00 75.19 179 ARG A O 1
ATOM 1320 N N . ILE A 1 180 ? -2.015 -7.526 -1.581 1.00 79.06 180 ILE A N 1
ATOM 1321 C CA . ILE A 1 180 ? -2.168 -8.699 -0.713 1.00 79.06 180 ILE A CA 1
ATOM 1322 C C . ILE A 1 180 ? -1.388 -8.516 0.592 1.00 79.06 180 ILE A C 1
ATOM 1324 O O . ILE A 1 180 ? -1.934 -8.816 1.649 1.00 79.06 180 ILE A O 1
ATOM 1328 N N . VAL A 1 181 ? -0.144 -8.032 0.519 1.00 78.94 181 VAL A N 1
ATOM 1329 C CA . VAL A 1 181 ? 0.758 -7.914 1.674 1.00 78.94 181 VAL A CA 1
ATOM 1330 C C . VAL A 1 181 ? 0.429 -6.707 2.541 1.00 78.94 181 VAL A C 1
ATOM 1332 O O . VAL A 1 181 ? 0.350 -6.843 3.752 1.00 78.94 181 VAL A O 1
ATOM 1335 N N . MET A 1 182 ? 0.189 -5.545 1.941 1.00 74.56 182 MET A N 1
ATOM 1336 C CA . MET A 1 182 ? -0.065 -4.293 2.658 1.00 74.56 182 MET A CA 1
ATOM 1337 C C . MET A 1 182 ? -1.545 -4.033 2.951 1.00 74.56 182 MET A C 1
ATOM 1339 O O . MET A 1 182 ? -1.865 -3.065 3.634 1.00 74.56 182 MET A O 1
ATOM 1343 N N . GLY A 1 183 ? -2.466 -4.833 2.397 1.00 62.28 183 GLY A N 1
ATOM 1344 C CA . GLY A 1 183 ? -3.909 -4.636 2.581 1.00 62.28 183 GLY A CA 1
ATOM 1345 C C . GLY A 1 183 ? -4.428 -3.284 2.072 1.00 62.28 183 GLY A C 1
ATOM 1346 O O . GLY A 1 183 ? -5.506 -2.847 2.466 1.00 62.28 183 GLY A O 1
ATOM 1347 N N . CYS A 1 184 ? -3.666 -2.595 1.219 1.00 57.44 184 CYS A N 1
ATOM 1348 C CA . CYS A 1 184 ? -3.971 -1.243 0.773 1.00 57.44 184 CYS A CA 1
ATOM 1349 C C . CYS A 1 184 ? -4.943 -1.231 -0.420 1.00 57.44 184 CYS A C 1
ATOM 1351 O O . CYS A 1 184 ? -4.858 -2.045 -1.347 1.00 57.44 184 CYS A O 1
ATOM 1353 N N . HIS A 1 185 ? -5.860 -0.259 -0.431 1.00 50.41 185 HIS A N 1
ATOM 1354 C CA . HIS A 1 185 ? -6.589 0.112 -1.640 1.00 50.41 185 HIS A CA 1
ATOM 1355 C C . HIS A 1 185 ? -5.641 0.924 -2.531 1.00 50.41 185 HIS A C 1
ATOM 1357 O O . HIS A 1 185 ? -5.396 2.102 -2.277 1.00 50.41 185 HIS A O 1
ATOM 1363 N N . LEU A 1 186 ? -5.060 0.284 -3.550 1.00 52.09 186 LEU A N 1
ATOM 1364 C CA . LEU A 1 186 ? -4.246 0.978 -4.547 1.00 52.09 186 LEU A CA 1
ATOM 1365 C C . LEU A 1 186 ? -5.127 1.983 -5.302 1.00 52.09 186 LEU A C 1
ATOM 1367 O O . LEU A 1 186 ? -6.062 1.586 -5.998 1.00 52.09 186 LEU A O 1
ATOM 1371 N N . ILE A 1 187 ? -4.813 3.272 -5.180 1.00 48.53 187 ILE A N 1
ATOM 1372 C CA . ILE A 1 187 ? -5.501 4.353 -5.889 1.00 48.53 187 ILE A CA 1
ATOM 1373 C C . ILE A 1 187 ? -4.503 4.930 -6.887 1.00 48.53 187 ILE A C 1
ATOM 1375 O O . ILE A 1 187 ? -3.665 5.766 -6.561 1.00 48.53 187 ILE A O 1
ATOM 1379 N N . ALA A 1 188 ? -4.571 4.438 -8.122 1.00 51.22 188 ALA A N 1
ATOM 1380 C CA . ALA A 1 188 ? -3.733 4.929 -9.204 1.00 51.22 188 ALA A CA 1
ATOM 1381 C C . ALA A 1 188 ? -4.188 6.343 -9.604 1.00 51.22 188 ALA A C 1
ATOM 1383 O O . ALA A 1 188 ? -5.110 6.513 -10.399 1.00 51.22 188 ALA A O 1
ATOM 1384 N N . ARG A 1 189 ? -3.547 7.366 -9.039 1.00 46.44 189 ARG A N 1
ATOM 1385 C CA . ARG A 1 189 ? -3.662 8.755 -9.493 1.00 46.44 189 ARG A CA 1
ATOM 1386 C C . ARG A 1 189 ? -2.367 9.140 -10.205 1.00 46.44 189 ARG A C 1
ATOM 1388 O O . ARG A 1 189 ? -1.305 9.176 -9.594 1.00 46.44 189 ARG A O 1
ATOM 1395 N N . TRP A 1 190 ? -2.464 9.361 -11.511 1.00 47.91 190 TRP A N 1
ATOM 1396 C CA . TRP A 1 190 ? -1.345 9.724 -12.383 1.00 47.91 190 TRP A CA 1
ATOM 1397 C C . TRP A 1 190 ? -1.176 11.250 -12.384 1.00 47.91 190 TRP A C 1
ATOM 1399 O O . TRP A 1 190 ? -2.167 11.970 -12.533 1.00 47.91 190 TRP A O 1
ATOM 1409 N N . ALA A 1 191 ? 0.048 11.752 -12.216 1.00 38.00 191 ALA A N 1
ATOM 1410 C CA . ALA A 1 191 ? 0.344 13.184 -12.262 1.00 38.00 191 ALA A CA 1
ATOM 1411 C C . ALA A 1 191 ? 0.801 13.586 -13.684 1.00 38.00 191 ALA A C 1
ATOM 1413 O O . ALA A 1 191 ? 1.855 13.153 -14.132 1.00 38.00 191 ALA A O 1
ATOM 1414 N N . ARG A 1 192 ? -0.038 14.394 -14.360 1.00 35.28 192 ARG A N 1
ATOM 1415 C CA . ARG A 1 192 ? 0.126 15.133 -15.644 1.00 35.28 192 ARG A CA 1
ATOM 1416 C C . ARG A 1 192 ? 0.412 14.353 -16.967 1.00 35.28 192 ARG A C 1
ATOM 1418 O O . ARG A 1 192 ? 1.546 14.052 -17.300 1.00 35.28 192 ARG A O 1
ATOM 1425 N N . GLN A 1 193 ? -0.706 14.110 -17.689 1.00 33.12 193 GLN A N 1
ATOM 1426 C CA . GLN A 1 193 ? -1.071 13.899 -19.131 1.00 33.12 193 GLN A CA 1
ATOM 1427 C C . GLN A 1 193 ? -0.020 13.875 -20.286 1.00 33.12 193 GLN A C 1
ATOM 1429 O O . GLN A 1 193 ? 1.048 14.446 -20.133 1.00 33.12 193 GLN A O 1
ATOM 1434 N N . PRO A 1 194 ? -0.349 13.440 -21.538 1.00 32.84 194 PRO A N 1
ATOM 1435 C CA . PRO A 1 194 ? -1.214 12.366 -22.032 1.00 32.84 194 PRO A CA 1
ATOM 1436 C C . PRO A 1 194 ? -0.455 11.504 -23.081 1.00 32.84 194 PRO A C 1
ATOM 1438 O O . PRO A 1 194 ? -0.758 11.550 -24.268 1.00 32.84 194 PRO A O 1
ATOM 1441 N N . SER A 1 195 ? 0.506 10.662 -22.692 1.00 31.17 195 SER A N 1
ATOM 1442 C CA . SER A 1 195 ? 0.809 9.479 -23.523 1.00 31.17 195 SER A CA 1
ATOM 1443 C C . SER A 1 195 ? -0.080 8.347 -23.031 1.00 31.17 195 SER A C 1
ATOM 1445 O O . SER A 1 195 ? 0.277 7.499 -22.217 1.00 31.17 195 SER A O 1
ATOM 1447 N N . ALA A 1 196 ? -1.337 8.427 -23.454 1.00 33.25 196 ALA A N 1
ATOM 1448 C CA . ALA A 1 196 ? -2.302 7.369 -23.261 1.00 33.25 196 ALA A CA 1
ATOM 1449 C C . ALA A 1 196 ? -1.735 6.063 -23.826 1.00 33.25 196 ALA A C 1
ATOM 1451 O O . ALA A 1 196 ? -1.549 5.960 -25.036 1.00 33.25 196 ALA A O 1
ATOM 1452 N N . ASN A 1 197 ? -1.439 5.115 -22.935 1.00 32.78 197 ASN A N 1
ATOM 1453 C CA . ASN A 1 197 ? -1.789 3.692 -23.036 1.00 32.78 197 ASN A CA 1
ATOM 1454 C C . ASN A 1 197 ? -0.925 2.839 -22.094 1.00 32.78 197 ASN A C 1
ATOM 1456 O O . ASN A 1 197 ? -0.207 1.940 -22.510 1.00 32.78 197 ASN A O 1
ATOM 1460 N N . ILE A 1 198 ? -1.074 3.041 -20.785 1.00 31.47 198 ILE A N 1
ATOM 1461 C CA . ILE A 1 198 ? -1.018 1.894 -19.874 1.00 31.47 198 ILE A CA 1
ATOM 1462 C C . ILE A 1 198 ? -2.380 1.842 -19.199 1.00 31.47 198 ILE A C 1
ATOM 1464 O O . ILE A 1 198 ? -2.606 2.442 -18.150 1.00 31.47 198 ILE A O 1
ATOM 1468 N N . THR A 1 199 ? -3.322 1.167 -19.852 1.00 28.52 199 THR A N 1
ATOM 1469 C CA . THR A 1 199 ? -4.655 0.896 -19.315 1.00 28.52 199 THR A CA 1
ATOM 1470 C C . THR A 1 199 ? -4.530 -0.109 -18.171 1.00 28.52 199 THR A C 1
ATOM 1472 O O . THR A 1 199 ? -4.819 -1.294 -18.317 1.00 28.52 199 THR A O 1
ATOM 1475 N N . LEU A 1 200 ? -4.100 0.341 -16.994 1.00 34.19 200 LEU A N 1
ATOM 1476 C CA . LEU A 1 200 ? -4.437 -0.371 -15.768 1.00 34.19 200 LEU A CA 1
ATOM 1477 C C . LEU A 1 200 ? -5.917 -0.073 -15.508 1.00 34.19 200 LEU A C 1
ATOM 1479 O O . LEU A 1 200 ? -6.262 1.056 -15.184 1.00 34.19 200 LEU A O 1
ATOM 1483 N N . LYS A 1 201 ? -6.787 -1.070 -15.722 1.00 29.95 201 LYS A N 1
ATOM 1484 C CA . LYS A 1 201 ? -8.250 -1.041 -15.501 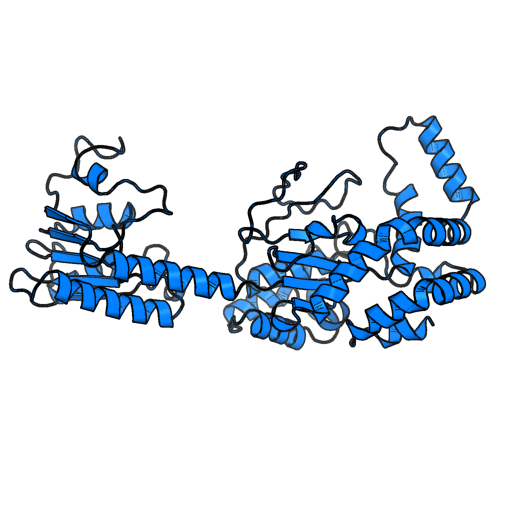1.00 29.95 201 LYS A CA 1
ATOM 1485 C C . LYS A 1 201 ? -8.639 -0.696 -14.044 1.00 29.95 201 LYS A C 1
ATOM 1487 O O . LYS A 1 201 ? -9.203 -1.536 -13.351 1.00 29.95 201 LYS A O 1
ATOM 1492 N N . TYR A 1 202 ? -8.345 0.506 -13.558 1.00 34.75 202 TYR A N 1
ATOM 1493 C CA . TYR A 1 202 ? -8.717 0.995 -12.226 1.00 34.75 202 TYR A CA 1
ATOM 1494 C C . TYR A 1 202 ? -9.029 2.498 -12.302 1.00 34.75 202 TYR A C 1
ATOM 1496 O O . TYR A 1 202 ? -8.492 3.170 -13.181 1.00 34.75 202 TYR A O 1
ATOM 1504 N N . PRO A 1 203 ? -9.932 3.024 -11.451 1.00 33.28 203 PRO A N 1
ATOM 1505 C CA . PRO A 1 203 ? -10.601 4.305 -11.674 1.00 33.28 203 PRO A CA 1
ATOM 1506 C C . PRO A 1 203 ? -9.595 5.462 -11.680 1.00 33.28 203 PRO A C 1
ATOM 1508 O O . PRO A 1 203 ? -9.109 5.902 -10.641 1.00 33.28 203 PRO A O 1
ATOM 1511 N N . SER A 1 204 ? -9.265 5.934 -12.879 1.00 36.53 204 SER A N 1
ATOM 1512 C CA . SER A 1 204 ? -8.304 6.999 -13.129 1.00 36.53 204 SER A CA 1
ATOM 1513 C C . SER A 1 204 ? -8.986 8.358 -12.982 1.00 36.53 204 SER A C 1
ATOM 1515 O O . SER A 1 204 ? -9.568 8.872 -13.936 1.00 36.53 204 SER A O 1
ATOM 1517 N N . ALA A 1 205 ? -8.917 8.957 -11.795 1.00 37.44 205 ALA A N 1
ATOM 1518 C CA . ALA A 1 205 ? -9.130 10.394 -11.665 1.00 37.44 205 ALA A CA 1
ATOM 1519 C C . ALA A 1 205 ? -7.825 11.107 -12.049 1.00 37.44 205 ALA A C 1
ATOM 1521 O O . ALA A 1 205 ? -6.776 10.859 -11.449 1.00 37.44 205 ALA A O 1
ATOM 1522 N N . ILE A 1 206 ? -7.887 11.961 -13.070 1.00 43.38 206 ILE A N 1
ATOM 1523 C CA . ILE A 1 206 ? -6.781 12.830 -13.483 1.00 43.38 206 ILE A CA 1
ATOM 1524 C C . ILE A 1 206 ? -6.535 13.824 -12.344 1.00 43.38 206 ILE A C 1
ATOM 1526 O O . ILE A 1 206 ? -7.457 14.521 -11.924 1.00 43.38 206 ILE A O 1
ATOM 1530 N N . LEU A 1 207 ? -5.310 13.881 -11.820 1.00 41.03 207 LEU A N 1
ATOM 1531 C CA . LEU A 1 207 ? -4.934 14.914 -10.858 1.00 41.03 207 LEU A CA 1
ATOM 1532 C C . LEU A 1 207 ? -4.857 16.266 -11.578 1.00 41.03 207 LEU A C 1
ATOM 1534 O O . LEU A 1 207 ? -4.081 16.419 -12.523 1.00 41.03 207 LEU A O 1
ATOM 1538 N N . GLY A 1 208 ? -5.672 17.225 -11.134 1.00 43.16 208 GLY A N 1
ATOM 1539 C CA . GLY A 1 208 ? -5.499 18.640 -11.463 1.00 43.16 208 GLY A CA 1
ATOM 1540 C C . GLY A 1 208 ? -4.247 19.231 -10.801 1.00 43.16 208 GLY A C 1
ATOM 1541 O O . GLY A 1 208 ? -3.475 18.525 -10.158 1.00 43.16 208 GLY A O 1
ATOM 1542 N N . GLU A 1 209 ? -4.048 20.540 -10.943 1.00 42.16 209 GLU A N 1
ATOM 1543 C CA . GLU A 1 209 ? -2.860 21.262 -10.447 1.00 42.16 209 GLU A CA 1
ATOM 1544 C C . GLU A 1 209 ? -2.727 21.308 -8.912 1.00 42.16 209 GLU A C 1
ATOM 1546 O O . GLU A 1 209 ? -1.689 21.708 -8.389 1.00 42.16 209 GLU A O 1
ATOM 1551 N N . SER A 1 210 ? -3.753 20.882 -8.174 1.00 45.50 210 SER A N 1
ATOM 1552 C CA . SER A 1 210 ? -3.750 20.822 -6.713 1.00 45.50 210 SER A CA 1
ATOM 1553 C C . SER A 1 210 ? -3.188 19.494 -6.198 1.00 45.50 210 SER A C 1
ATOM 1555 O O . SER A 1 210 ? -3.607 18.420 -6.642 1.00 45.50 210 SER A O 1
ATOM 1557 N N . ALA A 1 211 ? -2.290 19.567 -5.212 1.00 48.50 211 ALA A N 1
ATOM 1558 C CA . ALA A 1 211 ? -1.743 18.399 -4.526 1.00 48.50 211 ALA A CA 1
ATOM 1559 C C . ALA A 1 211 ? -2.855 17.480 -3.969 1.00 48.50 211 ALA A C 1
ATOM 1561 O O . ALA A 1 211 ? -3.869 17.977 -3.469 1.00 48.50 211 ALA A O 1
ATOM 1562 N N . PRO A 1 212 ? -2.707 16.145 -4.062 1.00 52.28 212 PRO A N 1
ATOM 1563 C CA . PRO A 1 212 ? -3.676 15.218 -3.489 1.00 52.28 212 PRO A CA 1
ATOM 1564 C C . PRO A 1 212 ? -3.696 15.296 -1.950 1.00 52.28 212 PRO A C 1
ATOM 1566 O O . PRO A 1 212 ? -2.694 15.698 -1.361 1.00 52.28 212 PRO A O 1
ATOM 1569 N N . PRO A 1 213 ? -4.789 14.857 -1.290 1.00 52.94 213 PRO A N 1
ATOM 1570 C CA . PRO A 1 213 ? -4.840 14.761 0.169 1.00 52.94 213 PRO A CA 1
ATOM 1571 C C . PRO A 1 213 ? -3.674 13.921 0.710 1.00 52.94 213 PRO A C 1
ATOM 1573 O O . PRO A 1 213 ? -3.393 12.834 0.190 1.00 52.94 213 PRO A O 1
ATOM 1576 N N . GLU A 1 214 ? -2.980 14.442 1.725 1.00 56.44 214 GLU A N 1
ATOM 1577 C CA . GLU A 1 214 ? -1.823 13.789 2.343 1.00 56.44 214 GLU A CA 1
ATOM 1578 C C . GLU A 1 214 ? -2.217 12.404 2.905 1.00 56.44 214 GLU A C 1
ATOM 1580 O O . GLU A 1 214 ? -3.309 12.219 3.434 1.00 56.44 214 GLU A O 1
ATOM 1585 N N . GLN A 1 215 ? -1.321 11.415 2.790 1.00 52.53 215 GLN A N 1
ATOM 1586 C CA . GLN A 1 215 ? -1.375 10.106 3.473 1.00 52.53 215 GLN A CA 1
ATOM 1587 C C . GLN A 1 215 ? -2.576 9.163 3.193 1.00 52.53 215 GLN A C 1
ATOM 1589 O O . GLN A 1 215 ? -2.495 7.980 3.533 1.00 52.53 215 GLN A O 1
ATOM 1594 N N . GLU A 1 216 ? -3.633 9.586 2.490 1.00 50.31 216 GLU A N 1
ATOM 1595 C CA . GLU A 1 216 ? -4.818 8.747 2.211 1.00 50.31 216 GLU A CA 1
ATOM 1596 C C . GLU A 1 216 ? -4.671 7.808 1.003 1.00 50.31 216 GLU A C 1
ATOM 1598 O O . GLU A 1 216 ? -5.357 6.784 0.919 1.00 50.31 216 GLU A O 1
ATOM 1603 N N . HIS A 1 217 ? -3.716 8.052 0.093 1.00 58.44 217 HIS A N 1
ATOM 1604 C CA . HIS A 1 217 ? -3.574 7.276 -1.155 1.00 58.44 217 HIS A CA 1
ATOM 1605 C C . HIS A 1 217 ? -2.159 6.720 -1.395 1.00 58.44 217 HIS A C 1
ATOM 1607 O O . HIS A 1 217 ? -1.190 7.229 -0.835 1.00 58.44 217 HIS A O 1
ATOM 1613 N N . LEU A 1 218 ? -2.063 5.634 -2.174 1.00 63.16 218 LEU A N 1
ATOM 1614 C CA . LEU A 1 218 ? -0.816 5.027 -2.657 1.00 63.16 218 LEU A CA 1
ATOM 1615 C C . LEU A 1 218 ? -0.709 5.267 -4.166 1.00 63.16 218 LEU A C 1
ATOM 1617 O O . LEU A 1 218 ? -1.519 4.729 -4.919 1.00 63.16 218 LEU A O 1
ATOM 1621 N N . PHE A 1 219 ? 0.276 6.054 -4.594 1.00 69.50 219 PHE A N 1
ATOM 1622 C CA . PHE A 1 219 ? 0.438 6.497 -5.978 1.00 69.50 219 PHE A CA 1
ATOM 1623 C C . PHE A 1 219 ? 1.336 5.550 -6.767 1.00 69.50 219 PHE A C 1
ATOM 1625 O O . PHE A 1 219 ? 2.483 5.327 -6.393 1.00 69.50 219 PHE A O 1
ATOM 1632 N N . LEU A 1 220 ? 0.841 5.033 -7.892 1.00 70.50 220 LEU A N 1
ATOM 1633 C CA . LEU A 1 220 ? 1.657 4.297 -8.855 1.00 70.50 220 LEU A CA 1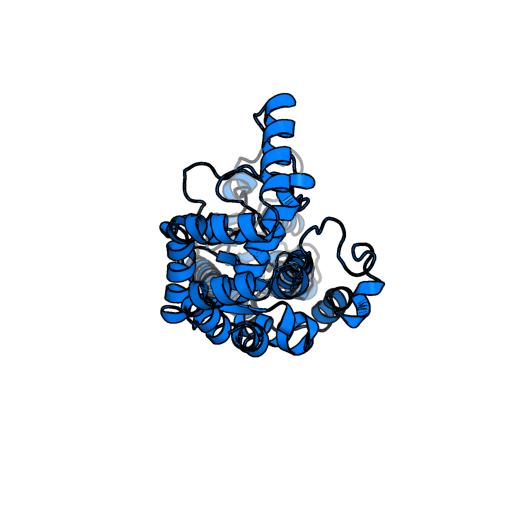
ATOM 1634 C C . LEU A 1 220 ? 2.227 5.252 -9.905 1.00 70.50 220 LEU A C 1
ATOM 1636 O O . LEU A 1 220 ? 1.475 5.904 -10.628 1.00 70.50 220 LEU A O 1
ATOM 1640 N N . VAL A 1 221 ? 3.550 5.275 -10.025 1.00 69.56 221 VAL A N 1
ATOM 1641 C CA . VAL A 1 221 ? 4.289 6.192 -10.886 1.00 69.56 221 VAL A CA 1
ATOM 1642 C C . VAL A 1 221 ? 5.182 5.387 -11.821 1.00 69.56 221 VAL A C 1
ATOM 1644 O O . VAL A 1 221 ? 6.152 4.764 -11.403 1.00 69.56 221 VAL A O 1
ATOM 1647 N N . ASN A 1 222 ? 4.858 5.421 -13.114 1.00 63.62 222 ASN A N 1
ATOM 1648 C CA . ASN A 1 222 ? 5.589 4.682 -14.152 1.00 63.62 222 ASN A CA 1
ATOM 1649 C C . ASN A 1 222 ? 6.745 5.470 -14.784 1.00 63.62 222 ASN A C 1
ATOM 1651 O O . ASN A 1 222 ? 7.521 4.901 -15.561 1.00 63.62 222 ASN A O 1
ATOM 1655 N N . THR A 1 223 ? 6.807 6.767 -14.493 1.00 60.81 223 THR A N 1
ATOM 1656 C CA . THR A 1 223 ? 7.779 7.731 -15.009 1.00 60.81 223 THR A CA 1
ATOM 1657 C C . THR A 1 223 ? 8.117 8.730 -13.895 1.00 60.81 223 THR A C 1
ATOM 1659 O O . THR A 1 223 ? 7.508 9.798 -13.829 1.00 60.81 223 THR A O 1
ATOM 1662 N N . PRO A 1 224 ? 9.041 8.396 -12.971 1.00 59.56 224 PRO A N 1
ATOM 1663 C CA . PRO A 1 224 ? 9.474 9.309 -11.909 1.00 59.56 224 PRO A CA 1
ATOM 1664 C C . PRO A 1 224 ? 9.891 10.676 -12.439 1.00 59.56 224 PRO A C 1
ATOM 1666 O O . PRO A 1 224 ? 9.619 11.683 -11.804 1.00 59.56 224 PRO A O 1
ATOM 1669 N N . GLN A 1 225 ? 10.465 10.721 -13.638 1.00 57.84 225 GLN A N 1
ATOM 1670 C CA . GLN A 1 225 ? 10.869 11.948 -14.307 1.00 57.84 225 GLN A CA 1
ATOM 1671 C C . GLN A 1 225 ? 9.719 12.900 -14.672 1.00 57.84 225 GLN A C 1
ATOM 1673 O O . GLN A 1 225 ? 9.959 14.059 -14.981 1.00 57.84 225 GLN A O 1
ATOM 1678 N N . SER A 1 226 ? 8.477 12.414 -14.670 1.00 56.56 226 SER A N 1
ATOM 1679 C CA . SER A 1 226 ? 7.279 13.225 -14.914 1.00 56.56 226 SER A CA 1
ATOM 1680 C C . SER A 1 226 ? 6.635 13.716 -13.611 1.00 56.56 226 SER A C 1
ATOM 1682 O O . SER A 1 226 ? 5.662 14.466 -13.661 1.00 56.56 226 SER A O 1
ATOM 1684 N N . LEU A 1 227 ? 7.142 13.297 -12.443 1.00 61.03 227 LEU A N 1
ATOM 1685 C CA . LEU A 1 227 ? 6.677 13.799 -11.154 1.00 61.03 227 LEU A CA 1
ATOM 1686 C C . LEU A 1 227 ? 7.352 15.133 -10.817 1.00 61.03 227 LEU A C 1
ATOM 1688 O O . LEU A 1 227 ? 8.580 15.221 -10.870 1.00 61.03 227 LEU A O 1
ATOM 1692 N N . PRO A 1 228 ? 6.591 16.135 -10.345 1.00 64.31 228 PRO A N 1
ATOM 1693 C CA . PRO A 1 228 ? 7.179 17.297 -9.696 1.00 64.31 228 PRO A CA 1
ATOM 1694 C C . PRO A 1 228 ? 8.039 16.864 -8.501 1.00 64.31 228 PRO A C 1
ATOM 1696 O O . PRO A 1 228 ? 7.568 16.139 -7.623 1.00 64.31 228 PRO A O 1
ATOM 1699 N N . SER A 1 229 ? 9.280 17.347 -8.422 1.00 66.19 229 SER A N 1
ATOM 1700 C CA . SER A 1 229 ? 10.193 17.046 -7.306 1.00 66.19 229 SER A CA 1
ATOM 1701 C C . SER A 1 229 ? 9.612 17.443 -5.942 1.00 66.19 229 SER A C 1
ATOM 1703 O O . SER A 1 229 ? 9.854 16.761 -4.949 1.00 66.19 229 SER A O 1
ATOM 1705 N N . SER A 1 230 ? 8.761 18.476 -5.897 1.00 66.62 230 SER A N 1
ATOM 1706 C CA . SER A 1 230 ? 8.030 18.917 -4.700 1.00 66.62 230 SER A CA 1
ATOM 1707 C C . SER A 1 230 ? 7.054 17.876 -4.141 1.00 66.62 230 SER A C 1
ATOM 1709 O O . SER A 1 230 ? 6.700 17.930 -2.964 1.00 66.62 230 SER A O 1
ATOM 1711 N N . TRP A 1 231 ? 6.613 16.921 -4.962 1.00 66.81 231 TRP A N 1
ATOM 1712 C CA . TRP A 1 231 ? 5.734 15.839 -4.528 1.00 66.81 231 TRP A CA 1
ATOM 1713 C C . TRP A 1 231 ? 6.529 14.653 -3.986 1.00 66.81 231 TRP A C 1
ATOM 1715 O O . TRP A 1 231 ? 6.027 13.905 -3.148 1.00 66.81 231 TRP A O 1
ATOM 1725 N N . ILE A 1 232 ? 7.792 14.497 -4.380 1.00 69.94 232 ILE A N 1
ATOM 1726 C CA . ILE A 1 232 ? 8.662 13.451 -3.851 1.00 69.94 232 ILE A CA 1
ATOM 1727 C C . ILE A 1 232 ? 9.082 13.873 -2.429 1.00 69.94 232 ILE A C 1
ATOM 1729 O O . ILE A 1 232 ? 9.985 14.685 -2.219 1.00 69.94 232 ILE A O 1
ATOM 1733 N N . SER A 1 233 ? 8.342 13.378 -1.434 1.00 70.88 233 SER A N 1
ATOM 1734 C CA . SER A 1 233 ? 8.567 13.617 -0.005 1.00 70.88 233 SER A CA 1
ATOM 1735 C C . SER A 1 233 ? 7.945 12.496 0.843 1.00 70.88 233 SER A C 1
ATOM 1737 O O . SER A 1 233 ? 7.031 11.818 0.363 1.00 70.88 233 SER A O 1
ATOM 1739 N N . PRO A 1 234 ? 8.350 12.337 2.119 1.00 68.94 234 PRO A N 1
ATOM 1740 C CA . PRO A 1 234 ? 7.765 11.346 3.032 1.00 68.94 234 PRO A CA 1
ATOM 1741 C C . PRO A 1 234 ? 6.268 11.534 3.326 1.00 68.94 234 PRO A C 1
ATOM 1743 O O . PRO A 1 234 ? 5.639 10.657 3.910 1.00 68.94 234 PRO A O 1
ATOM 1746 N N . LYS A 1 235 ? 5.676 12.675 2.944 1.00 66.50 235 LYS A N 1
ATOM 1747 C CA . LYS A 1 235 ? 4.248 12.965 3.155 1.00 66.50 235 LYS A CA 1
ATOM 1748 C C . LYS A 1 235 ? 3.319 12.146 2.255 1.00 66.50 235 LYS A C 1
ATOM 1750 O O . LYS A 1 235 ? 2.136 11.988 2.560 1.00 66.50 235 LYS A O 1
ATOM 1755 N N . TYR A 1 236 ? 3.843 11.646 1.140 1.00 69.81 236 TYR A N 1
ATOM 1756 C CA . TYR A 1 236 ? 3.095 10.896 0.140 1.00 69.81 236 TYR A CA 1
ATOM 1757 C C . TYR A 1 236 ? 3.630 9.470 0.035 1.00 69.81 236 TYR A C 1
ATOM 1759 O O . TYR A 1 236 ? 4.797 9.201 0.314 1.00 69.81 236 TYR A O 1
ATOM 1767 N N . ARG A 1 237 ? 2.765 8.548 -0.400 1.00 69.50 237 ARG A N 1
ATOM 1768 C CA . ARG A 1 237 ? 3.105 7.128 -0.538 1.00 69.50 237 ARG A CA 1
ATOM 1769 C C . ARG A 1 237 ? 3.226 6.771 -2.002 1.00 69.50 237 ARG A C 1
ATOM 1771 O O . ARG A 1 237 ? 2.248 6.901 -2.737 1.00 69.50 237 ARG A O 1
ATOM 1778 N N . TYR A 1 238 ? 4.379 6.263 -2.409 1.00 73.00 238 TYR A N 1
ATOM 1779 C CA . TYR A 1 238 ? 4.619 5.931 -3.806 1.00 73.00 238 TYR A CA 1
ATOM 1780 C C . TYR A 1 238 ? 4.950 4.459 -4.023 1.00 73.00 238 TYR A C 1
ATOM 1782 O O . TYR A 1 238 ? 5.533 3.807 -3.162 1.00 73.00 238 TYR A O 1
ATOM 1790 N N . ILE A 1 239 ? 4.578 3.997 -5.214 1.00 72.88 239 ILE A N 1
ATOM 1791 C CA . ILE A 1 239 ? 5.156 2.900 -5.979 1.00 72.88 239 ILE A CA 1
ATOM 1792 C C . ILE A 1 239 ? 5.804 3.574 -7.185 1.00 72.88 239 ILE A C 1
ATOM 1794 O O . ILE A 1 239 ? 5.100 4.012 -8.094 1.00 72.88 239 ILE A O 1
ATOM 1798 N N . ILE A 1 240 ? 7.126 3.710 -7.181 1.00 73.12 240 ILE A N 1
ATOM 1799 C CA . ILE A 1 240 ? 7.853 4.397 -8.257 1.00 73.12 240 ILE A CA 1
ATOM 1800 C C . ILE A 1 240 ? 8.603 3.363 -9.065 1.00 73.12 240 ILE A C 1
ATOM 1802 O O . ILE A 1 240 ? 9.476 2.726 -8.500 1.00 73.12 240 ILE A O 1
ATOM 1806 N N . ASN A 1 241 ? 8.300 3.235 -10.355 1.00 73.31 241 ASN A N 1
ATOM 1807 C CA . ASN A 1 241 ? 9.079 2.424 -11.281 1.00 73.31 241 ASN A CA 1
ATOM 1808 C C . ASN A 1 241 ? 10.314 3.182 -11.755 1.00 73.31 241 ASN A C 1
ATOM 1810 O O . ASN A 1 241 ? 10.214 4.196 -12.443 1.00 73.31 241 ASN A O 1
ATOM 1814 N N . PHE A 1 242 ? 11.477 2.634 -11.457 1.00 71.62 242 PHE A N 1
ATOM 1815 C CA . PHE A 1 242 ? 12.760 3.160 -11.883 1.00 71.62 242 PHE A CA 1
ATOM 1816 C C . PHE A 1 242 ? 13.263 2.356 -13.086 1.00 71.62 242 PHE A C 1
ATOM 1818 O O . PHE A 1 242 ? 13.536 1.160 -12.964 1.00 71.62 242 PHE A O 1
ATOM 1825 N N . ARG A 1 243 ? 13.352 2.995 -14.258 1.00 74.31 243 ARG A N 1
ATOM 1826 C CA . ARG A 1 243 ? 13.768 2.341 -15.511 1.00 74.31 243 ARG A CA 1
ATOM 1827 C C . ARG A 1 243 ? 15.254 2.574 -15.763 1.00 74.31 243 ARG A C 1
ATOM 1829 O O . ARG A 1 243 ? 15.727 3.688 -15.548 1.00 74.31 243 ARG A O 1
ATOM 1836 N N . ASP A 1 244 ? 15.957 1.576 -16.304 1.00 78.56 244 ASP A N 1
ATOM 1837 C CA . ASP A 1 244 ? 17.292 1.806 -16.872 1.00 78.56 244 ASP A CA 1
ATOM 1838 C C . ASP A 1 244 ? 17.177 2.883 -17.973 1.00 78.56 244 ASP A C 1
ATOM 1840 O O . ASP A 1 244 ? 16.396 2.708 -18.920 1.00 78.56 244 ASP A O 1
ATOM 1844 N N . PRO A 1 245 ? 17.897 4.013 -17.859 1.00 80.00 245 PRO A N 1
ATOM 1845 C CA . PRO A 1 245 ? 17.777 5.124 -18.797 1.00 80.00 245 PRO A CA 1
ATOM 1846 C C . PRO A 1 245 ? 18.177 4.749 -20.232 1.00 80.00 245 PRO A C 1
ATOM 1848 O O . PRO A 1 245 ? 17.631 5.313 -21.182 1.00 80.00 245 PRO A O 1
ATOM 1851 N N . ARG A 1 246 ? 19.067 3.764 -20.415 1.00 83.94 246 ARG A N 1
ATOM 1852 C CA . ARG A 1 246 ? 19.499 3.287 -21.740 1.00 83.94 246 ARG A CA 1
ATOM 1853 C C . ARG A 1 246 ? 18.377 2.528 -22.435 1.00 83.94 246 ARG A C 1
ATOM 1855 O O . ARG A 1 246 ? 18.039 2.807 -23.586 1.00 83.94 246 ARG A O 1
ATOM 1862 N N . ASP A 1 247 ? 17.746 1.607 -21.709 1.00 81.56 247 ASP A N 1
ATOM 1863 C CA . ASP A 1 247 ? 16.583 0.877 -22.212 1.00 81.56 247 ASP A CA 1
ATOM 1864 C C . ASP A 1 247 ? 15.382 1.798 -22.401 1.00 81.56 247 ASP A C 1
ATOM 1866 O O . ASP A 1 247 ? 14.616 1.613 -23.346 1.00 81.56 247 ASP A O 1
ATOM 1870 N N . HIS A 1 248 ? 15.200 2.802 -21.540 1.00 79.81 248 HIS A N 1
ATOM 1871 C CA . HIS A 1 248 ? 14.140 3.786 -21.722 1.00 79.81 248 HIS A CA 1
ATOM 1872 C C . HIS A 1 248 ? 14.285 4.508 -23.066 1.00 79.81 248 HIS A C 1
ATOM 1874 O O . HIS A 1 248 ? 13.328 4.521 -23.841 1.00 79.81 248 HIS A O 1
ATOM 1880 N N . ALA A 1 249 ? 15.480 5.014 -23.388 1.00 82.38 249 ALA A N 1
ATOM 1881 C CA . ALA A 1 249 ? 15.741 5.674 -24.665 1.00 82.38 249 ALA A CA 1
ATOM 1882 C C . ALA A 1 249 ? 15.428 4.751 -25.859 1.00 82.38 249 ALA A C 1
ATOM 1884 O O . ALA A 1 249 ? 14.694 5.148 -26.766 1.00 82.38 249 ALA A O 1
ATOM 1885 N N . CYS A 1 250 ? 15.866 3.488 -25.811 1.00 86.12 250 CYS A N 1
ATOM 1886 C CA . CYS A 1 250 ? 15.572 2.505 -26.860 1.00 86.12 250 CYS A CA 1
ATOM 1887 C C . CYS A 1 250 ? 14.070 2.215 -26.995 1.00 86.12 250 CYS A C 1
ATOM 1889 O O . CYS A 1 250 ? 13.533 2.167 -28.095 1.00 86.12 250 CYS A O 1
ATOM 1891 N N . ASN A 1 251 ? 13.355 2.031 -25.884 1.00 81.75 251 ASN A N 1
ATOM 1892 C CA . ASN A 1 251 ? 11.922 1.740 -25.937 1.00 81.75 251 ASN A CA 1
ATOM 1893 C C . ASN A 1 251 ? 11.117 2.949 -26.447 1.00 81.75 251 ASN A C 1
ATOM 1895 O O . ASN A 1 251 ? 10.175 2.758 -27.210 1.00 81.75 251 ASN A O 1
ATOM 1899 N N . THR A 1 252 ? 11.524 4.187 -26.129 1.00 80.88 252 THR A N 1
ATOM 1900 C CA . THR A 1 252 ? 10.849 5.389 -26.661 1.00 80.88 252 THR A CA 1
ATOM 1901 C C . THR A 1 252 ? 10.948 5.531 -28.178 1.00 80.88 252 THR A C 1
ATOM 1903 O O . THR A 1 252 ? 10.050 6.130 -28.765 1.00 80.88 252 THR A O 1
ATOM 1906 N N . TYR A 1 253 ? 11.987 4.971 -28.811 1.00 87.50 253 TYR A N 1
ATOM 1907 C CA . TYR A 1 253 ? 12.095 4.891 -30.271 1.00 87.50 253 TYR A CA 1
ATOM 1908 C C . TYR A 1 253 ? 10.980 4.010 -30.846 1.00 87.50 253 TYR A C 1
ATOM 1910 O O . TYR A 1 253 ? 10.190 4.458 -31.672 1.00 87.50 253 TYR A O 1
ATOM 1918 N N . HIS A 1 254 ? 10.845 2.780 -30.340 1.00 84.75 254 HIS A N 1
ATOM 1919 C CA . HIS A 1 254 ? 9.816 1.832 -30.794 1.00 84.75 254 HIS A CA 1
ATOM 1920 C C . HIS A 1 254 ? 8.392 2.309 -30.510 1.00 84.75 254 HIS A C 1
ATOM 1922 O O . HIS A 1 254 ? 7.467 2.054 -31.287 1.00 84.75 254 HIS A O 1
ATOM 1928 N N . TRP A 1 255 ? 8.218 3.042 -29.412 1.00 82.38 255 TRP A N 1
ATOM 1929 C CA . TRP A 1 255 ? 6.944 3.656 -29.065 1.00 82.38 255 TRP A CA 1
ATOM 1930 C C . TRP A 1 255 ? 6.443 4.624 -30.135 1.00 82.38 255 TRP A C 1
ATOM 1932 O O . TRP A 1 255 ? 5.238 4.643 -30.363 1.00 82.38 255 TRP A O 1
ATOM 1942 N N . GLN A 1 256 ? 7.325 5.324 -30.861 1.00 82.50 256 GLN A N 1
ATOM 1943 C CA . GLN A 1 256 ? 6.907 6.234 -31.940 1.00 82.50 256 GLN A CA 1
ATOM 1944 C C . GLN A 1 256 ? 6.139 5.527 -33.066 1.00 82.50 256 GLN A C 1
ATOM 1946 O O . GLN A 1 256 ? 5.385 6.166 -33.794 1.00 82.50 256 GLN A O 1
ATOM 1951 N N . PHE A 1 257 ? 6.315 4.211 -33.216 1.00 83.44 257 PHE A N 1
ATOM 1952 C CA . PHE A 1 257 ? 5.662 3.417 -34.262 1.00 83.44 257 PHE A CA 1
ATOM 1953 C C . PHE A 1 257 ? 4.419 2.676 -33.775 1.00 83.44 257 PHE A C 1
ATOM 1955 O O . PHE A 1 257 ? 3.557 2.334 -34.578 1.00 83.44 257 PHE A O 1
ATOM 1962 N N . SER A 1 258 ? 4.338 2.405 -32.472 1.00 75.75 258 SER A N 1
ATOM 1963 C CA . SER A 1 258 ? 3.236 1.640 -31.868 1.00 75.75 258 SER A CA 1
ATOM 1964 C C . SER A 1 258 ? 2.176 2.546 -31.236 1.00 75.75 258 SER A C 1
ATOM 1966 O O . SER A 1 258 ? 1.028 2.139 -31.073 1.00 75.75 258 SER A O 1
ATOM 1968 N N . HIS A 1 259 ? 2.558 3.778 -30.890 1.00 73.19 259 HIS A N 1
ATOM 1969 C CA . HIS A 1 259 ? 1.727 4.766 -30.215 1.00 73.19 259 HIS A CA 1
ATOM 1970 C C . HIS A 1 259 ? 1.766 6.080 -31.006 1.00 73.19 259 HIS A C 1
ATOM 1972 O O . HIS A 1 259 ? 2.653 6.902 -30.773 1.00 73.19 259 HIS A O 1
ATOM 1978 N N . PRO A 1 260 ? 0.842 6.283 -31.963 1.00 64.88 260 PRO A N 1
ATOM 1979 C CA . PRO A 1 260 ? 0.859 7.467 -32.812 1.00 64.88 260 PRO A CA 1
ATOM 1980 C C . PRO A 1 260 ? 0.723 8.747 -31.982 1.00 64.88 260 PRO A C 1
ATOM 1982 O O . PRO A 1 260 ? -0.110 8.826 -31.072 1.00 64.88 260 PRO A O 1
ATOM 1985 N N . VAL A 1 261 ? 1.540 9.749 -32.322 1.00 67.81 261 VAL A N 1
ATOM 1986 C CA . VAL A 1 261 ? 1.472 11.088 -31.727 1.00 67.81 261 VAL A CA 1
ATOM 1987 C C . VAL A 1 261 ? 0.070 11.647 -31.965 1.00 67.81 261 VAL A C 1
ATOM 1989 O O . VAL A 1 261 ? -0.444 11.641 -33.091 1.00 67.81 261 VAL A O 1
ATOM 1992 N N . ARG A 1 262 ? -0.566 12.055 -30.866 1.00 56.38 262 ARG A N 1
ATOM 1993 C CA . ARG A 1 262 ? -1.898 12.661 -30.860 1.00 56.38 262 ARG A CA 1
ATOM 1994 C C . ARG A 1 262 ? -1.767 14.158 -31.136 1.00 56.38 262 ARG A C 1
ATOM 1996 O O . ARG A 1 262 ? -0.688 14.715 -30.974 1.00 56.38 262 ARG A O 1
ATOM 2003 N N . ASP A 1 263 ? -2.858 14.775 -31.573 1.00 73.00 263 ASP A N 1
ATOM 2004 C CA . ASP A 1 263 ? -2.942 16.222 -31.825 1.00 73.00 263 ASP A CA 1
ATOM 2005 C C . ASP A 1 263 ? -2.087 16.734 -33.001 1.00 73.00 263 ASP A C 1
ATOM 2007 O O . ASP A 1 263 ? -1.771 17.918 -33.084 1.00 73.00 263 ASP A O 1
ATOM 2011 N N . ILE A 1 264 ? -1.764 15.839 -33.940 1.00 79.62 264 ILE A N 1
ATOM 2012 C CA . ILE A 1 264 ? -1.205 16.159 -35.260 1.00 79.62 264 ILE A CA 1
ATOM 2013 C C . ILE A 1 264 ? -1.996 15.427 -36.349 1.00 79.62 264 ILE A C 1
ATOM 2015 O O . ILE A 1 264 ? -2.553 14.347 -36.095 1.00 79.62 264 ILE A O 1
ATOM 2019 N N . ASP A 1 265 ? -2.058 16.012 -37.544 1.00 87.94 265 ASP A N 1
ATOM 2020 C CA . ASP A 1 265 ? -2.734 15.403 -38.692 1.00 87.94 265 ASP A CA 1
ATOM 2021 C C . ASP A 1 265 ? -1.950 14.202 -39.265 1.00 87.94 265 ASP A C 1
ATOM 2023 O O . ASP A 1 265 ? -0.847 13.865 -38.823 1.00 87.94 265 ASP A O 1
ATOM 2027 N N . GLU A 1 266 ? -2.554 13.493 -40.220 1.00 83.94 266 GLU A N 1
ATOM 2028 C CA . GLU A 1 266 ? -1.974 12.269 -40.789 1.00 83.94 266 GLU A CA 1
ATOM 2029 C C . GLU A 1 266 ? -0.701 12.535 -41.610 1.00 83.94 266 GLU A C 1
ATOM 2031 O O . GLU A 1 266 ? 0.217 11.709 -41.619 1.00 83.94 266 GLU A O 1
ATOM 2036 N N . GLU A 1 267 ? -0.606 13.694 -42.264 1.00 86.62 267 GLU A N 1
ATOM 2037 C CA . GLU A 1 267 ? 0.559 14.087 -43.059 1.00 86.62 267 GLU A CA 1
ATOM 2038 C C . GLU A 1 267 ? 1.740 14.423 -42.141 1.00 86.62 267 GLU A C 1
ATOM 2040 O O . GLU A 1 267 ? 2.843 13.895 -42.310 1.00 86.62 267 GLU A O 1
ATOM 2045 N N . GLN A 1 268 ? 1.487 15.208 -41.096 1.00 85.75 268 GLN A N 1
ATOM 2046 C CA . GLN A 1 268 ? 2.432 15.521 -40.029 1.00 85.75 268 GLN A CA 1
ATOM 2047 C C . GLN A 1 268 ? 2.912 14.255 -39.324 1.00 85.75 268 GLN A C 1
ATOM 2049 O O . GLN A 1 268 ? 4.110 14.098 -39.085 1.00 85.75 268 GLN A O 1
ATOM 2054 N N . ARG A 1 269 ? 2.002 13.319 -39.027 1.00 83.25 269 ARG A N 1
ATOM 2055 C CA . ARG A 1 269 ? 2.351 12.035 -38.410 1.00 83.25 269 ARG A CA 1
ATOM 2056 C C . ARG A 1 269 ? 3.238 11.200 -39.322 1.00 83.25 269 ARG A C 1
ATOM 2058 O O . ARG A 1 269 ? 4.260 10.691 -38.868 1.00 83.25 269 ARG A O 1
ATOM 2065 N N . THR A 1 270 ? 2.889 11.099 -40.601 1.00 84.19 270 THR A N 1
ATOM 2066 C CA . THR A 1 270 ? 3.683 10.367 -41.596 1.00 84.19 270 THR A CA 1
ATOM 2067 C C . THR A 1 270 ? 5.072 10.984 -41.755 1.00 84.19 270 THR A C 1
ATOM 2069 O O . THR A 1 270 ? 6.069 10.257 -41.755 1.00 84.19 270 THR A O 1
ATOM 2072 N N . SER A 1 271 ? 5.155 12.316 -41.818 1.00 87.81 271 SER A N 1
ATOM 2073 C CA . SER A 1 271 ? 6.419 13.052 -41.881 1.00 87.81 271 SER A CA 1
ATOM 2074 C C . SER A 1 271 ? 7.280 12.794 -40.642 1.00 87.81 271 SER A C 1
ATOM 2076 O O . SER A 1 271 ? 8.421 12.347 -40.769 1.00 87.81 271 SER A O 1
ATOM 2078 N N . TYR A 1 272 ? 6.706 12.957 -39.447 1.00 85.81 272 TYR A N 1
ATOM 2079 C CA . TYR A 1 272 ? 7.378 12.719 -38.171 1.00 85.81 272 TYR A CA 1
ATOM 2080 C C . TYR A 1 272 ? 7.896 11.282 -38.055 1.00 85.81 272 TYR A C 1
ATOM 2082 O O . TYR A 1 272 ? 9.076 11.051 -37.795 1.00 85.81 272 TYR A O 1
ATOM 2090 N N . THR A 1 273 ? 7.043 10.288 -38.304 1.00 85.94 273 THR A N 1
ATOM 2091 C CA . THR A 1 273 ? 7.449 8.880 -38.286 1.00 85.94 273 THR A CA 1
ATOM 2092 C C . THR A 1 273 ? 8.531 8.598 -39.335 1.00 85.94 273 THR A C 1
ATOM 2094 O O . THR A 1 273 ? 9.445 7.812 -39.076 1.00 85.94 273 THR A O 1
ATOM 2097 N N . GLY A 1 274 ? 8.472 9.257 -40.495 1.00 89.06 274 GLY A N 1
ATOM 2098 C CA . GLY A 1 274 ? 9.507 9.209 -41.525 1.00 89.06 274 GLY A CA 1
ATOM 2099 C C . GLY A 1 274 ? 10.847 9.779 -41.054 1.00 89.06 274 GLY A C 1
ATOM 2100 O O . GLY A 1 274 ? 11.885 9.158 -41.280 1.00 89.06 274 GLY A O 1
ATOM 2101 N N . GLU A 1 275 ? 10.846 10.912 -40.352 1.00 89.62 275 GLU A N 1
ATOM 2102 C CA . GLU A 1 275 ? 12.042 11.497 -39.734 1.00 89.62 275 GLU A CA 1
ATOM 2103 C C . GLU A 1 275 ? 12.652 10.576 -38.680 1.00 89.62 275 GLU A C 1
ATOM 2105 O O . GLU A 1 275 ? 13.856 10.320 -38.721 1.00 89.62 275 GLU A O 1
ATOM 2110 N N . VAL A 1 276 ? 11.829 10.015 -37.788 1.00 89.56 276 VAL A N 1
ATOM 2111 C CA . VAL A 1 276 ? 12.291 9.069 -36.761 1.00 89.56 276 VAL A CA 1
ATOM 2112 C C . VAL A 1 276 ? 12.906 7.823 -37.406 1.00 89.56 276 VAL A C 1
ATOM 2114 O O . VAL A 1 276 ? 13.967 7.374 -36.977 1.00 89.56 276 VAL A O 1
ATOM 2117 N N . ARG A 1 277 ? 12.304 7.289 -38.480 1.00 92.19 277 ARG A N 1
ATOM 2118 C CA . ARG A 1 277 ? 12.888 6.166 -39.237 1.00 92.19 277 ARG A CA 1
ATOM 2119 C C . ARG A 1 277 ? 14.219 6.529 -39.887 1.00 92.19 277 ARG A C 1
ATOM 2121 O O . ARG A 1 277 ? 15.142 5.725 -39.826 1.00 92.19 277 ARG A O 1
ATOM 2128 N N . ARG A 1 278 ? 14.326 7.714 -40.501 1.00 94.31 278 ARG A N 1
ATOM 2129 C CA . ARG A 1 278 ? 15.574 8.188 -41.128 1.00 94.31 278 ARG A CA 1
ATOM 2130 C C . ARG A 1 278 ? 16.695 8.379 -40.111 1.00 94.31 278 ARG A C 1
ATOM 2132 O O . ARG A 1 278 ? 17.842 8.084 -40.421 1.00 94.31 278 ARG A O 1
ATOM 2139 N N . MET A 1 279 ? 16.360 8.862 -38.918 1.00 93.06 279 MET A N 1
ATOM 2140 C CA . MET A 1 279 ? 17.303 9.049 -37.814 1.00 93.06 279 MET A CA 1
ATOM 2141 C C . MET A 1 279 ? 17.884 7.720 -37.314 1.00 93.06 279 MET A C 1
ATOM 2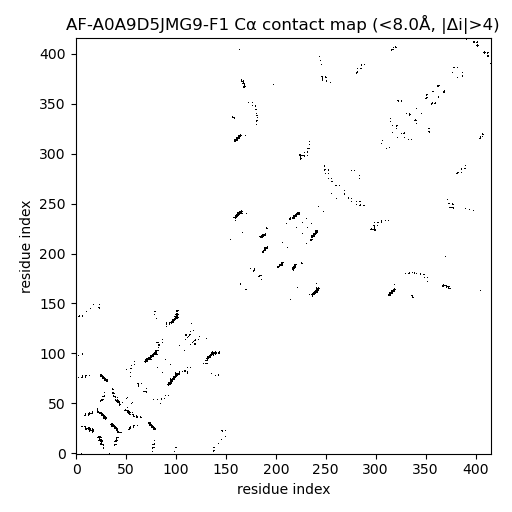143 O O . MET A 1 279 ? 19.035 7.674 -36.881 1.00 93.06 279 MET A O 1
ATOM 2147 N N . GLY A 1 280 ? 17.088 6.649 -37.378 1.00 94.50 280 GLY A N 1
ATOM 2148 C CA . GLY A 1 280 ? 17.449 5.347 -36.833 1.00 94.50 280 GLY A CA 1
ATOM 2149 C C . GLY A 1 280 ? 17.498 5.340 -35.302 1.00 94.50 280 GLY A C 1
ATOM 2150 O O . GLY A 1 280 ? 17.410 6.376 -34.637 1.00 94.50 280 GLY A O 1
ATOM 2151 N N . ILE A 1 281 ? 17.626 4.143 -34.728 1.00 94.06 281 ILE A N 1
ATOM 2152 C CA . ILE A 1 281 ? 17.611 3.967 -33.271 1.00 94.06 281 ILE A CA 1
ATOM 2153 C C . ILE A 1 281 ? 18.820 4.630 -32.595 1.00 94.06 281 ILE A C 1
ATOM 2155 O O . ILE A 1 281 ? 18.652 5.288 -31.570 1.00 94.06 281 ILE A O 1
ATOM 2159 N N . ASP A 1 282 ? 20.012 4.535 -33.187 1.00 94.88 282 ASP A N 1
ATOM 2160 C CA . ASP A 1 282 ? 21.233 5.148 -32.659 1.00 94.88 282 ASP A CA 1
ATOM 2161 C C . ASP A 1 282 ? 21.137 6.675 -32.611 1.00 94.88 282 ASP A C 1
ATOM 2163 O O . ASP A 1 282 ? 21.324 7.280 -31.553 1.00 94.88 282 ASP A O 1
ATOM 2167 N N . GLY A 1 283 ? 20.757 7.303 -33.731 1.00 93.50 283 GLY A N 1
ATOM 2168 C CA . GLY A 1 283 ? 20.563 8.751 -33.801 1.00 93.50 283 GLY A CA 1
ATOM 2169 C C . GLY A 1 283 ? 19.496 9.232 -32.817 1.00 93.50 283 GLY A C 1
ATOM 2170 O O . GLY A 1 283 ? 19.689 10.240 -32.134 1.00 93.50 283 GLY A O 1
ATOM 2171 N N . TRP A 1 284 ? 18.408 8.468 -32.667 1.00 91.50 284 TRP A N 1
ATOM 2172 C CA . TRP A 1 284 ? 17.356 8.763 -31.696 1.00 91.50 284 TRP A CA 1
ATOM 2173 C C . TRP A 1 284 ? 17.865 8.711 -30.261 1.00 91.50 284 TRP A C 1
ATOM 2175 O O . TRP A 1 284 ? 17.604 9.626 -29.479 1.00 91.50 284 TRP A O 1
ATOM 2185 N N . VAL A 1 285 ? 18.604 7.664 -29.897 1.00 90.00 285 VAL A N 1
ATOM 2186 C CA . VAL A 1 285 ? 19.145 7.500 -28.546 1.00 90.00 285 VAL A CA 1
ATOM 2187 C C . VAL A 1 285 ? 20.180 8.584 -28.227 1.00 90.00 285 VAL A C 1
ATOM 2189 O O . VAL A 1 285 ? 20.143 9.153 -27.133 1.00 90.00 285 VAL A O 1
ATOM 2192 N N . ILE A 1 286 ? 21.050 8.949 -29.171 1.00 89.62 286 ILE A N 1
ATOM 2193 C CA . ILE A 1 286 ? 22.010 10.056 -29.007 1.00 89.62 286 ILE A CA 1
ATOM 2194 C C . ILE A 1 286 ? 21.271 11.387 -28.803 1.00 89.62 286 ILE A C 1
ATOM 2196 O O . ILE A 1 286 ? 21.566 12.139 -27.868 1.00 89.62 286 ILE A O 1
ATOM 2200 N N . LEU A 1 287 ? 20.253 11.660 -29.623 1.00 85.62 287 LEU A N 1
ATOM 2201 C CA . LEU A 1 287 ? 19.439 12.867 -29.506 1.00 85.62 287 LEU A CA 1
ATOM 2202 C C . LEU A 1 287 ? 18.702 12.912 -28.161 1.00 85.62 287 LEU A C 1
ATOM 2204 O O . LEU A 1 287 ? 18.783 13.897 -27.425 1.00 85.62 287 LEU A O 1
ATOM 2208 N N . LYS A 1 288 ? 17.995 11.840 -27.795 1.00 78.38 288 LYS A N 1
ATOM 2209 C CA . LYS A 1 288 ? 17.192 11.800 -26.567 1.00 78.38 288 LYS A CA 1
ATOM 2210 C C . LYS A 1 288 ? 18.044 11.791 -25.310 1.00 78.38 288 LYS A C 1
ATOM 2212 O O . LYS A 1 288 ? 17.703 12.518 -24.385 1.00 78.38 288 LYS A O 1
ATOM 2217 N N . SER A 1 289 ? 19.184 11.105 -25.292 1.00 72.81 289 SER A N 1
ATOM 2218 C CA . SER A 1 289 ? 20.141 11.194 -24.176 1.00 72.81 289 SER A CA 1
ATOM 2219 C C . SER A 1 289 ? 20.732 12.600 -24.002 1.00 72.81 289 SER A C 1
ATOM 2221 O O . SER A 1 289 ? 21.270 12.918 -22.942 1.00 72.81 289 SER A O 1
ATOM 2223 N N . SER A 1 290 ? 20.606 13.477 -25.002 1.00 67.00 290 SER A N 1
ATOM 2224 C CA . SER A 1 290 ? 21.012 14.881 -24.909 1.00 67.00 290 SER A CA 1
ATOM 2225 C C . SER A 1 290 ? 19.917 15.776 -24.311 1.00 67.00 290 SER A C 1
ATOM 2227 O O . SER A 1 290 ? 20.226 16.600 -23.452 1.00 67.00 290 SER A O 1
ATOM 2229 N N . TYR A 1 291 ? 18.650 15.577 -24.693 1.00 55.28 291 TYR A N 1
ATOM 2230 C CA . TYR A 1 291 ? 17.498 16.366 -24.216 1.00 55.28 291 TYR A CA 1
ATOM 2231 C C . TYR A 1 291 ? 16.939 15.905 -22.863 1.00 55.28 291 TYR A C 1
ATOM 2233 O O . TYR A 1 291 ? 16.612 16.725 -22.010 1.00 55.28 291 TYR A O 1
ATOM 2241 N N . GLN A 1 292 ? 16.860 14.594 -22.639 1.00 53.53 292 GLN A N 1
ATOM 2242 C CA . GLN A 1 292 ? 16.227 14.008 -21.456 1.00 53.53 292 GLN A CA 1
ATOM 2243 C C . GLN A 1 292 ? 16.986 14.292 -20.146 1.00 53.53 292 GLN A C 1
ATOM 2245 O O . GLN A 1 2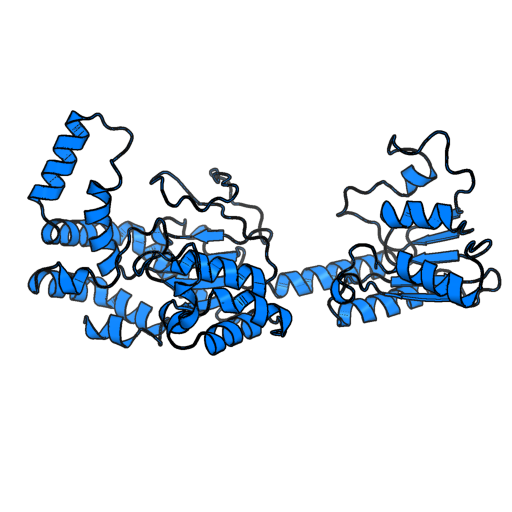92 ? 16.427 14.134 -19.070 1.00 53.53 292 GLN A O 1
ATOM 2250 N N . LEU A 1 293 ? 18.239 14.755 -20.188 1.00 51.41 293 LEU A N 1
ATOM 2251 C CA . LEU A 1 293 ? 19.052 14.953 -18.979 1.00 51.41 293 LEU A CA 1
ATOM 2252 C C . LEU A 1 293 ? 18.771 16.246 -18.199 1.00 51.41 293 LEU A C 1
ATOM 2254 O O . LEU A 1 293 ? 19.097 16.288 -17.016 1.00 51.41 293 LEU A O 1
ATOM 2258 N N . ARG A 1 294 ? 18.175 17.287 -18.801 1.00 48.19 294 ARG A N 1
ATOM 2259 C CA . ARG A 1 294 ? 17.824 18.508 -18.043 1.00 48.19 294 ARG A CA 1
ATOM 2260 C C . ARG A 1 294 ? 16.521 18.370 -17.261 1.00 48.19 294 ARG A C 1
ATOM 2262 O O . ARG A 1 294 ? 16.432 18.906 -16.171 1.00 48.19 294 ARG A O 1
ATOM 2269 N N . GLU A 1 295 ? 15.545 17.634 -17.785 1.00 45.00 295 GLU A N 1
ATOM 2270 C CA . GLU A 1 295 ? 14.227 17.489 -17.149 1.00 45.00 295 GLU A CA 1
ATOM 2271 C C . GLU A 1 295 ? 14.098 16.215 -16.296 1.00 45.00 295 GLU A C 1
ATOM 2273 O O . GLU A 1 295 ? 13.128 16.071 -15.561 1.00 45.00 295 GLU A O 1
ATOM 2278 N N . HIS A 1 296 ? 15.036 15.261 -16.386 1.00 54.50 296 HIS A N 1
ATOM 2279 C CA . HIS A 1 296 ? 14.916 13.967 -15.693 1.00 54.50 296 HIS A CA 1
ATOM 2280 C C . HIS A 1 296 ? 15.901 13.759 -14.535 1.00 54.50 296 HIS A C 1
ATOM 2282 O O . HIS A 1 296 ? 15.728 12.800 -13.786 1.00 54.50 296 HIS A O 1
ATOM 2288 N N . ASN A 1 297 ? 16.907 14.621 -14.349 1.00 61.22 297 ASN A N 1
ATOM 2289 C CA . ASN A 1 297 ? 17.848 14.473 -13.233 1.00 61.22 297 ASN A CA 1
ATOM 2290 C C . ASN A 1 297 ? 17.220 14.855 -11.888 1.00 61.22 297 ASN A C 1
ATOM 2292 O O . ASN A 1 297 ? 17.305 14.068 -10.951 1.00 61.22 297 ASN A O 1
ATOM 2296 N N . ASP A 1 298 ? 16.485 15.965 -11.825 1.00 66.00 298 ASP A N 1
ATOM 2297 C CA . ASP A 1 298 ? 15.946 16.499 -10.569 1.00 66.00 298 ASP A CA 1
ATOM 2298 C C . ASP A 1 298 ? 15.040 15.508 -9.824 1.00 66.00 298 ASP A C 1
ATOM 2300 O O . ASP A 1 298 ? 15.100 15.397 -8.601 1.00 66.00 298 ASP A O 1
ATOM 2304 N N . ALA A 1 299 ? 14.211 14.747 -10.546 1.00 68.06 299 ALA A N 1
ATOM 2305 C CA . ALA A 1 299 ? 13.313 13.772 -9.933 1.00 68.06 299 ALA A CA 1
ATOM 2306 C C . ALA A 1 299 ? 14.060 12.547 -9.384 1.00 68.06 299 ALA A C 1
ATOM 2308 O O . ALA A 1 299 ? 13.744 12.070 -8.293 1.00 68.06 299 ALA A O 1
ATOM 2309 N N . TYR A 1 300 ? 15.055 12.041 -10.119 1.00 73.06 300 TYR A N 1
ATOM 2310 C CA . TYR A 1 300 ? 15.877 10.924 -9.657 1.00 73.06 300 TYR A CA 1
ATOM 2311 C C . TYR A 1 300 ? 16.800 11.333 -8.512 1.00 73.06 300 TYR A C 1
ATOM 2313 O O . TYR A 1 300 ? 16.936 10.589 -7.545 1.00 73.06 300 TYR A O 1
ATOM 2321 N N . ASP A 1 301 ? 17.380 12.526 -8.588 1.00 77.56 301 ASP A N 1
ATOM 2322 C CA . ASP A 1 301 ? 18.230 13.072 -7.535 1.00 77.56 301 ASP A CA 1
ATOM 2323 C C . ASP A 1 301 ? 17.415 13.301 -6.265 1.00 77.56 301 ASP A C 1
ATOM 2325 O O . ASP A 1 301 ? 17.824 12.864 -5.191 1.00 77.56 301 ASP A O 1
ATOM 2329 N N . ARG A 1 302 ? 16.201 13.855 -6.386 1.00 78.38 302 ARG A N 1
ATOM 2330 C CA . ARG A 1 302 ? 15.292 13.998 -5.245 1.00 78.38 302 ARG A CA 1
ATOM 2331 C C . ARG A 1 302 ? 14.866 12.651 -4.664 1.00 78.38 302 ARG A C 1
ATOM 2333 O O . ARG A 1 302 ? 14.788 12.510 -3.446 1.00 78.38 302 ARG A O 1
ATOM 2340 N N . LEU A 1 303 ? 14.592 11.659 -5.512 1.00 78.62 303 LEU A N 1
ATOM 2341 C CA . LEU A 1 303 ? 14.250 10.310 -5.067 1.00 78.62 303 LEU A CA 1
ATOM 2342 C C . LEU A 1 303 ? 15.397 9.676 -4.275 1.00 78.62 303 LEU A C 1
ATOM 2344 O O . LEU A 1 303 ? 15.172 9.170 -3.180 1.00 78.62 303 LEU A O 1
ATOM 2348 N N . PHE A 1 304 ? 16.617 9.719 -4.808 1.00 81.69 304 PHE A N 1
ATOM 2349 C CA . PHE A 1 304 ? 17.787 9.165 -4.133 1.00 81.69 304 PHE A CA 1
ATOM 2350 C C . PHE A 1 304 ? 18.128 9.918 -2.851 1.00 81.69 304 PHE A C 1
ATOM 2352 O O . PHE A 1 304 ? 18.430 9.275 -1.852 1.00 81.69 304 PHE A O 1
ATOM 2359 N N . GLN A 1 305 ? 17.985 11.242 -2.840 1.00 83.25 305 GLN A N 1
ATOM 2360 C CA . GLN A 1 305 ? 18.125 12.041 -1.627 1.00 83.25 305 GLN A CA 1
ATOM 2361 C C . GLN A 1 305 ? 17.166 11.559 -0.528 1.00 83.25 305 GLN A C 1
ATOM 2363 O O . GLN A 1 305 ? 17.580 11.390 0.609 1.00 83.25 305 GLN A O 1
ATOM 2368 N N . ILE A 1 306 ? 15.906 11.258 -0.853 1.00 79.50 306 ILE A N 1
ATOM 2369 C CA . ILE A 1 306 ? 14.942 10.742 0.136 1.00 79.50 306 ILE A CA 1
ATOM 2370 C C . ILE A 1 306 ? 15.297 9.338 0.616 1.00 79.50 306 ILE A C 1
ATOM 2372 O O . ILE A 1 306 ? 15.088 9.040 1.789 1.00 79.50 306 ILE A O 1
ATOM 2376 N N . LEU A 1 307 ? 15.825 8.475 -0.258 1.00 82.81 307 LEU A N 1
ATOM 2377 C CA . LEU A 1 307 ? 16.322 7.163 0.170 1.00 82.81 307 LEU A CA 1
ATOM 2378 C C . LEU A 1 307 ? 17.464 7.300 1.190 1.00 82.81 307 LEU A C 1
ATOM 2380 O O . LEU A 1 307 ? 17.580 6.456 2.075 1.00 82.81 307 LEU A O 1
ATOM 2384 N N . GLU A 1 308 ? 18.283 8.348 1.074 1.00 85.25 308 GLU A N 1
ATOM 2385 C CA . GLU A 1 308 ? 19.383 8.644 2.001 1.00 85.25 308 GLU A CA 1
ATOM 2386 C C . GLU A 1 308 ? 18.907 9.340 3.285 1.00 85.25 308 GLU A C 1
ATOM 2388 O O . GLU A 1 308 ? 19.364 8.988 4.369 1.00 85.25 308 GLU A O 1
ATOM 2393 N N . GLU A 1 309 ? 17.983 10.299 3.181 1.00 83.00 309 GLU A N 1
ATOM 2394 C CA . GLU A 1 309 ? 17.451 11.080 4.309 1.00 83.00 309 GLU A CA 1
ATOM 2395 C C . GLU A 1 309 ? 16.447 10.293 5.166 1.00 83.00 309 GLU A C 1
ATOM 2397 O O . GLU A 1 309 ? 16.333 10.541 6.367 1.00 83.00 309 GLU A O 1
ATOM 2402 N N . HIS A 1 310 ? 15.710 9.356 4.560 1.00 80.75 310 HIS A N 1
ATOM 2403 C CA . HIS A 1 310 ? 14.615 8.612 5.193 1.00 80.75 310 HIS A CA 1
ATOM 2404 C C . HIS A 1 310 ? 14.657 7.100 4.881 1.00 80.75 310 HIS A C 1
ATOM 2406 O O . HIS A 1 310 ? 13.670 6.537 4.379 1.00 80.75 310 HIS A O 1
ATOM 2412 N N . PRO A 1 311 ? 15.778 6.407 5.162 1.00 80.56 311 PRO A N 1
ATOM 2413 C CA . PRO A 1 311 ? 15.967 4.998 4.807 1.00 80.56 311 PRO A CA 1
ATOM 2414 C C . PRO A 1 311 ? 14.968 4.057 5.500 1.00 80.56 311 PRO A C 1
ATOM 2416 O O . PRO A 1 311 ? 14.629 3.004 4.971 1.00 80.56 311 PRO A O 1
ATOM 2419 N N . GLU A 1 312 ? 14.443 4.426 6.667 1.00 79.50 312 GLU A N 1
ATOM 2420 C CA . GLU A 1 312 ? 13.435 3.656 7.400 1.00 79.50 312 GLU A CA 1
ATOM 2421 C C . GLU A 1 312 ? 12.013 3.799 6.831 1.00 79.50 312 GLU A C 1
ATOM 2423 O O . GLU A 1 312 ? 11.154 2.951 7.102 1.00 79.50 312 GLU A O 1
ATOM 2428 N N . GLN A 1 313 ? 11.769 4.853 6.041 1.00 77.00 313 GLN A N 1
ATOM 2429 C CA . GLN A 1 313 ? 10.486 5.150 5.391 1.00 77.00 313 GLN A CA 1
ATOM 2430 C C . GLN A 1 313 ? 10.393 4.587 3.974 1.00 77.00 313 GLN A C 1
ATOM 2432 O O . GLN A 1 313 ? 9.301 4.571 3.404 1.00 77.00 313 GLN A O 1
ATOM 2437 N N . CYS A 1 314 ? 11.512 4.140 3.398 1.00 80.50 314 CYS A N 1
ATOM 2438 C CA . CYS A 1 314 ? 11.590 3.710 2.009 1.00 80.50 314 CYS A CA 1
ATOM 2439 C C . CYS A 1 314 ? 12.116 2.281 1.893 1.00 80.50 314 CYS A C 1
ATOM 2441 O O . CYS A 1 314 ? 13.145 1.936 2.463 1.00 80.50 314 CYS A O 1
ATOM 2443 N N . LEU A 1 315 ? 11.441 1.454 1.098 1.00 83.50 315 LEU A N 1
ATOM 2444 C CA . LEU A 1 315 ? 11.949 0.141 0.711 1.00 83.50 315 LEU A CA 1
ATOM 2445 C C . LEU A 1 315 ? 12.191 0.115 -0.784 1.00 83.50 315 LEU A C 1
ATOM 2447 O O . LEU A 1 315 ? 11.275 0.396 -1.551 1.00 83.50 315 LEU A O 1
ATOM 2451 N N . VAL A 1 316 ? 13.394 -0.283 -1.185 1.00 84.00 316 VAL A N 1
ATOM 2452 C CA . VAL A 1 316 ? 13.706 -0.557 -2.584 1.00 84.00 316 VAL A CA 1
ATOM 2453 C C . VAL A 1 316 ? 13.490 -2.042 -2.868 1.00 84.00 316 VAL A C 1
ATOM 2455 O O . VAL A 1 316 ? 14.090 -2.901 -2.222 1.00 84.00 316 VAL A O 1
ATOM 2458 N N . LEU A 1 317 ? 12.619 -2.344 -3.829 1.00 81.38 317 LEU A N 1
ATOM 2459 C CA . LEU A 1 317 ? 12.350 -3.696 -4.316 1.00 81.38 317 LEU A CA 1
ATOM 2460 C C . LEU A 1 317 ? 12.574 -3.759 -5.820 1.00 81.38 317 LEU A C 1
ATOM 2462 O O . LEU A 1 317 ? 12.196 -2.848 -6.550 1.00 81.38 317 LEU A O 1
ATOM 2466 N N . THR A 1 318 ? 13.168 -4.843 -6.300 1.00 77.50 318 THR A N 1
ATOM 2467 C CA . THR A 1 318 ? 13.597 -4.933 -7.697 1.00 77.50 318 THR A CA 1
ATOM 2468 C C . THR A 1 318 ? 12.849 -6.059 -8.396 1.00 77.50 318 THR A C 1
ATOM 2470 O O . THR A 1 318 ? 12.486 -7.068 -7.781 1.00 77.50 318 THR A O 1
ATOM 2473 N N . TYR A 1 319 ? 12.585 -5.897 -9.693 1.00 76.19 319 TYR A N 1
ATOM 2474 C CA . TYR A 1 319 ? 11.989 -6.978 -10.487 1.00 76.19 319 TYR A CA 1
ATOM 2475 C C . TYR A 1 319 ? 12.908 -8.201 -10.540 1.00 76.19 319 TYR A C 1
ATOM 2477 O O . TYR A 1 319 ? 12.436 -9.333 -10.491 1.00 76.19 319 TYR A O 1
ATOM 2485 N N . ALA A 1 320 ? 14.223 -7.973 -10.555 1.00 75.56 320 ALA A N 1
ATOM 2486 C CA . ALA A 1 320 ? 15.212 -9.034 -10.463 1.00 75.56 320 ALA A CA 1
ATOM 2487 C C . ALA A 1 320 ? 15.052 -9.840 -9.170 1.00 75.56 320 ALA A C 1
ATOM 2489 O O . ALA A 1 320 ? 14.972 -11.061 -9.235 1.00 75.56 320 ALA A O 1
ATOM 2490 N N . ARG A 1 321 ? 14.909 -9.181 -8.011 1.00 82.44 321 ARG A N 1
ATOM 2491 C CA . ARG A 1 321 ? 14.682 -9.867 -6.734 1.00 82.44 321 ARG A CA 1
ATOM 2492 C C . ARG A 1 321 ? 13.404 -10.693 -6.749 1.00 82.44 321 ARG A C 1
ATOM 2494 O O . ARG A 1 321 ? 13.437 -11.836 -6.323 1.00 82.44 321 ARG A O 1
ATOM 2501 N N . LEU A 1 322 ? 12.314 -10.138 -7.282 1.00 83.44 322 LEU A N 1
ATOM 2502 C CA . LEU A 1 322 ? 11.052 -10.866 -7.435 1.00 83.44 322 LEU A CA 1
ATOM 2503 C C . LEU A 1 322 ? 11.229 -12.161 -8.245 1.00 83.44 322 LEU A C 1
ATOM 2505 O O . LEU A 1 322 ? 10.634 -13.175 -7.899 1.00 83.44 322 LEU A O 1
ATOM 2509 N N . CYS A 1 323 ? 12.031 -12.113 -9.314 1.00 78.31 323 CYS A N 1
ATOM 2510 C CA . CYS A 1 323 ? 12.268 -13.253 -10.199 1.00 78.31 323 CYS A CA 1
ATOM 2511 C C . CYS A 1 323 ? 13.268 -14.268 -9.637 1.00 78.31 323 CYS A C 1
ATOM 2513 O O . CYS A 1 323 ? 13.125 -15.457 -9.890 1.00 78.31 323 CYS A O 1
ATOM 2515 N N . LEU A 1 324 ? 14.302 -13.797 -8.939 1.00 80.25 324 LEU A N 1
ATOM 2516 C CA . LEU A 1 324 ? 15.389 -14.634 -8.431 1.00 80.25 324 LEU A CA 1
ATOM 2517 C C . LEU A 1 324 ? 15.035 -15.298 -7.101 1.00 80.25 324 LEU A C 1
ATOM 2519 O O . LEU A 1 324 ? 15.471 -16.414 -6.844 1.00 80.25 324 LEU A O 1
ATOM 2523 N N . ASP A 1 325 ? 14.297 -14.593 -6.244 1.00 86.62 325 ASP A N 1
ATOM 2524 C CA . ASP A 1 325 ? 13.960 -15.047 -4.899 1.00 86.62 325 ASP A CA 1
ATOM 2525 C C . ASP A 1 325 ? 12.649 -14.397 -4.430 1.00 86.62 325 ASP A C 1
ATOM 2527 O O . ASP A 1 325 ? 12.620 -13.368 -3.742 1.00 86.62 325 ASP A O 1
ATOM 2531 N N . PHE A 1 326 ? 11.538 -15.003 -4.854 1.00 89.31 326 PHE A N 1
ATOM 2532 C CA . PHE A 1 326 ? 10.194 -14.528 -4.540 1.00 89.31 326 PHE A CA 1
ATOM 2533 C C . PHE A 1 326 ? 9.930 -14.502 -3.028 1.00 89.31 326 PHE A C 1
ATOM 2535 O O . PHE A 1 326 ? 9.324 -13.559 -2.518 1.00 89.31 326 PHE A O 1
ATOM 2542 N N . ASP A 1 327 ? 10.397 -15.507 -2.288 1.00 90.31 327 ASP A N 1
ATOM 2543 C CA . ASP A 1 327 ? 10.153 -15.591 -0.849 1.00 90.31 327 ASP A CA 1
ATOM 2544 C C . ASP A 1 327 ? 10.933 -14.517 -0.082 1.00 90.31 327 ASP A C 1
ATOM 2546 O O . ASP A 1 327 ? 10.363 -13.865 0.800 1.00 90.31 327 ASP A O 1
ATOM 2550 N N . ASP A 1 328 ? 12.188 -14.240 -0.456 1.00 89.44 328 ASP A N 1
ATOM 2551 C CA . ASP A 1 328 ? 12.942 -13.114 0.100 1.00 89.44 328 ASP A CA 1
ATOM 2552 C C . ASP A 1 328 ? 12.289 -11.769 -0.235 1.00 89.44 328 ASP A C 1
ATOM 2554 O O . ASP A 1 328 ? 12.194 -10.895 0.633 1.00 89.44 328 ASP A O 1
ATOM 2558 N N . PHE A 1 329 ? 11.764 -11.608 -1.454 1.00 90.06 329 PHE A N 1
ATOM 2559 C CA . PHE A 1 329 ? 11.003 -10.419 -1.840 1.00 90.06 329 PHE A CA 1
ATOM 2560 C C . PHE A 1 329 ? 9.800 -10.193 -0.909 1.00 90.06 329 PHE A C 1
ATOM 2562 O O . PHE A 1 329 ? 9.641 -9.103 -0.347 1.00 90.06 329 PHE A O 1
ATOM 2569 N N . ILE A 1 330 ? 8.969 -11.223 -0.701 1.00 91.19 330 ILE A N 1
ATOM 2570 C CA . ILE A 1 330 ? 7.794 -11.144 0.182 1.00 91.19 330 ILE A CA 1
ATOM 2571 C C . ILE A 1 330 ? 8.215 -10.878 1.625 1.00 91.19 330 ILE A C 1
ATOM 2573 O O . ILE A 1 330 ? 7.611 -10.037 2.293 1.00 91.19 330 ILE A O 1
ATOM 2577 N N . ARG A 1 331 ? 9.268 -11.545 2.103 1.00 89.19 331 ARG A N 1
ATOM 2578 C CA . ARG A 1 331 ? 9.798 -11.374 3.458 1.00 89.19 331 ARG A CA 1
ATOM 2579 C C . ARG A 1 331 ? 10.276 -9.944 3.705 1.00 89.19 331 ARG A C 1
ATOM 2581 O O . ARG A 1 331 ? 9.928 -9.370 4.735 1.00 89.19 331 ARG A O 1
ATOM 2588 N N . ARG A 1 332 ? 11.029 -9.344 2.774 1.00 88.75 332 ARG A N 1
ATOM 2589 C CA . ARG A 1 332 ? 11.481 -7.942 2.873 1.00 88.75 332 ARG A CA 1
ATOM 2590 C C . ARG A 1 332 ? 10.306 -6.977 2.914 1.00 88.75 332 ARG A C 1
ATOM 2592 O O . ARG A 1 332 ? 10.276 -6.103 3.777 1.00 88.75 332 ARG A O 1
ATOM 2599 N N . LEU A 1 333 ? 9.328 -7.164 2.025 1.00 86.88 333 LEU A N 1
ATOM 2600 C CA . LEU A 1 333 ? 8.131 -6.328 1.977 1.00 86.88 333 LEU A CA 1
ATOM 2601 C C . LEU A 1 333 ? 7.305 -6.438 3.266 1.00 86.88 333 LEU A C 1
ATOM 2603 O O . LEU A 1 333 ? 6.911 -5.424 3.834 1.00 86.88 333 LEU A O 1
ATOM 2607 N N . SER A 1 334 ? 7.075 -7.659 3.744 1.00 83.31 334 SER A N 1
ATOM 2608 C CA . SER A 1 334 ? 6.349 -7.949 4.984 1.00 83.31 334 SER A CA 1
ATOM 2609 C C . SER A 1 334 ? 7.040 -7.348 6.207 1.00 83.31 334 SER A C 1
ATOM 2611 O O . SER A 1 334 ? 6.399 -6.640 6.984 1.00 83.31 334 SER A O 1
ATOM 2613 N N . HIS A 1 335 ? 8.351 -7.569 6.349 1.00 84.81 335 HIS A N 1
ATOM 2614 C CA . HIS A 1 335 ? 9.150 -7.010 7.437 1.00 84.81 335 HIS A CA 1
ATOM 2615 C C . HIS A 1 335 ? 9.115 -5.481 7.420 1.00 84.81 335 HIS A C 1
ATOM 2617 O O . HIS A 1 335 ? 8.897 -4.841 8.446 1.00 84.81 335 HIS A O 1
ATOM 2623 N N . PHE A 1 336 ? 9.287 -4.884 6.240 1.00 82.94 336 PHE A N 1
ATOM 2624 C CA . PHE A 1 336 ? 9.210 -3.442 6.079 1.00 82.94 336 PHE A CA 1
ATOM 2625 C C . PHE A 1 336 ? 7.831 -2.901 6.456 1.00 82.94 336 PHE A C 1
ATOM 2627 O O . PHE A 1 336 ? 7.756 -1.955 7.236 1.00 82.94 336 PHE A O 1
ATOM 2634 N N . ALA A 1 337 ? 6.754 -3.520 5.977 1.00 76.31 337 ALA A N 1
ATOM 2635 C CA . ALA A 1 337 ? 5.389 -3.109 6.289 1.00 76.31 337 ALA A CA 1
ATOM 2636 C C . ALA A 1 337 ? 4.968 -3.412 7.741 1.00 76.31 337 ALA A C 1
ATOM 2638 O O . ALA A 1 337 ? 3.942 -2.909 8.186 1.00 76.31 337 ALA A O 1
ATOM 2639 N N . GLY A 1 338 ? 5.730 -4.227 8.480 1.00 74.69 338 GLY A N 1
ATOM 2640 C CA . GLY A 1 338 ? 5.346 -4.691 9.814 1.00 74.69 338 GLY A CA 1
ATOM 2641 C C . GLY A 1 338 ? 4.130 -5.623 9.801 1.00 74.69 338 GLY A C 1
ATOM 2642 O O . GLY A 1 338 ? 3.418 -5.701 10.796 1.00 74.69 338 GLY A O 1
ATOM 2643 N N . ILE A 1 339 ? 3.870 -6.307 8.681 1.00 75.75 339 ILE A N 1
ATOM 2644 C CA . ILE A 1 339 ? 2.695 -7.171 8.496 1.00 75.75 339 ILE A CA 1
ATOM 2645 C C . ILE A 1 339 ? 3.161 -8.623 8.420 1.00 75.75 339 ILE A C 1
ATOM 2647 O O . ILE A 1 339 ? 3.809 -8.974 7.433 1.00 75.75 339 ILE A O 1
ATOM 2651 N N . PRO A 1 340 ? 2.839 -9.487 9.399 1.00 74.69 340 PRO A N 1
ATOM 2652 C CA . PRO A 1 340 ? 3.250 -10.888 9.379 1.00 74.69 340 PRO A CA 1
ATOM 2653 C C . PRO A 1 340 ? 2.725 -11.640 8.151 1.00 74.69 340 PRO A C 1
ATOM 2655 O O . PRO A 1 340 ? 1.548 -11.552 7.798 1.00 74.69 340 PRO A O 1
ATOM 2658 N N . VAL A 1 341 ? 3.587 -12.436 7.514 1.00 80.12 341 VAL A N 1
ATOM 2659 C CA . VAL A 1 341 ? 3.173 -13.308 6.408 1.00 80.12 341 VAL A CA 1
ATOM 2660 C C . VAL A 1 341 ? 2.313 -14.453 6.947 1.00 80.12 341 VAL A C 1
ATOM 2662 O O . VAL A 1 341 ? 2.775 -15.278 7.731 1.00 80.12 341 VAL A O 1
ATOM 2665 N N . THR A 1 342 ? 1.061 -14.543 6.496 1.00 80.88 342 THR A N 1
ATOM 2666 C CA . THR A 1 342 ? 0.154 -15.645 6.865 1.00 80.88 342 THR A CA 1
ATOM 2667 C C . THR A 1 342 ? 0.104 -16.735 5.791 1.00 80.88 342 THR A C 1
ATOM 2669 O O . THR A 1 342 ? 0.291 -16.471 4.602 1.00 80.88 342 THR A O 1
ATOM 2672 N N . LYS A 1 343 ? -0.269 -17.967 6.173 1.00 78.81 343 LYS A N 1
ATOM 2673 C CA . LYS A 1 343 ? -0.506 -19.072 5.218 1.00 78.81 343 LYS A CA 1
ATOM 2674 C C . LYS A 1 343 ? -1.546 -18.714 4.145 1.00 78.81 343 LYS A C 1
ATOM 2676 O O . LYS A 1 343 ? -1.395 -19.079 2.982 1.00 78.81 343 LYS A O 1
ATOM 2681 N N . ARG A 1 344 ? -2.593 -17.965 4.519 1.00 79.25 344 ARG A N 1
ATOM 2682 C CA . ARG A 1 344 ? -3.630 -17.485 3.587 1.00 79.25 344 ARG A CA 1
ATOM 2683 C C . ARG A 1 344 ? -3.063 -16.491 2.573 1.00 79.25 344 ARG A C 1
ATOM 2685 O O . ARG A 1 344 ? -3.470 -16.525 1.415 1.00 79.25 344 ARG A O 1
ATOM 2692 N N . MET A 1 345 ? -2.155 -15.610 2.998 1.00 82.25 345 MET A N 1
ATOM 2693 C CA . MET A 1 345 ? -1.473 -14.674 2.101 1.00 82.25 345 MET A CA 1
ATOM 2694 C C . MET A 1 345 ? -0.580 -15.415 1.113 1.00 82.25 345 MET A C 1
ATOM 2696 O O . MET A 1 345 ? -0.734 -15.194 -0.082 1.00 82.25 345 MET A O 1
ATOM 2700 N N . LEU A 1 346 ? 0.261 -16.340 1.590 1.00 85.88 346 LEU A N 1
ATOM 2701 C CA . LEU A 1 346 ? 1.133 -17.150 0.730 1.00 85.88 346 LEU A CA 1
ATOM 2702 C C . LEU A 1 346 ? 0.331 -17.873 -0.353 1.00 85.88 346 LEU A C 1
ATOM 2704 O O . LEU A 1 346 ? 0.601 -17.688 -1.532 1.00 85.88 346 LEU A O 1
ATOM 2708 N N . LYS A 1 347 ? -0.761 -18.554 0.022 1.00 85.00 347 LYS A N 1
ATOM 2709 C CA . LYS A 1 347 ? -1.644 -19.231 -0.941 1.00 85.00 347 LYS A CA 1
ATOM 2710 C C . LYS A 1 347 ? -2.192 -18.301 -2.034 1.00 85.00 347 LYS A C 1
ATOM 2712 O O . LYS A 1 347 ? -2.397 -18.736 -3.159 1.00 85.00 347 LYS A O 1
ATOM 2717 N N . ARG A 1 348 ? -2.468 -17.031 -1.716 1.00 85.19 348 ARG A N 1
ATOM 2718 C CA . ARG A 1 348 ? -2.940 -16.037 -2.701 1.00 85.19 348 ARG A CA 1
ATOM 2719 C C . ARG A 1 348 ? -1.815 -15.497 -3.582 1.00 85.19 348 ARG A C 1
ATOM 2721 O O . ARG A 1 348 ? -2.101 -15.047 -4.685 1.00 85.19 348 ARG A O 1
ATOM 2728 N N . LEU A 1 349 ? -0.587 -15.489 -3.072 1.00 88.62 349 LEU A N 1
ATOM 2729 C CA . LEU A 1 349 ? 0.603 -14.999 -3.762 1.00 88.62 349 LEU A CA 1
ATOM 2730 C C . LEU A 1 349 ? 1.191 -16.030 -4.731 1.00 88.62 349 LEU A C 1
ATOM 2732 O O . LEU A 1 349 ? 1.904 -15.628 -5.640 1.00 88.62 349 LEU A O 1
ATOM 2736 N N . GLU A 1 350 ? 0.850 -17.315 -4.595 1.00 88.38 350 GLU A N 1
ATOM 2737 C CA . GLU A 1 350 ? 1.355 -18.392 -5.462 1.00 88.38 350 GLU A CA 1
ATOM 2738 C C . GLU A 1 350 ? 1.171 -18.124 -6.965 1.00 88.38 350 GLU A C 1
ATOM 2740 O O . GLU A 1 350 ? 2.055 -18.445 -7.749 1.00 88.38 350 GLU A O 1
ATOM 2745 N N . ILE A 1 351 ? 0.082 -17.472 -7.385 1.00 83.38 351 ILE A N 1
ATOM 2746 C CA . ILE A 1 351 ? -0.160 -17.134 -8.804 1.00 83.38 351 ILE A CA 1
ATOM 2747 C C . ILE A 1 351 ? 0.794 -16.057 -9.361 1.00 83.38 351 ILE A C 1
ATOM 2749 O O . ILE A 1 351 ? 0.846 -15.822 -10.568 1.00 83.38 351 ILE A O 1
ATOM 2753 N N . GLU A 1 352 ? 1.507 -15.351 -8.483 1.00 85.00 352 GLU A N 1
ATOM 2754 C CA . GLU A 1 352 ? 2.498 -14.334 -8.849 1.00 85.00 352 GLU A CA 1
ATOM 2755 C C . GLU A 1 352 ? 3.931 -14.868 -8.792 1.00 85.00 352 GLU A C 1
ATOM 2757 O O . GLU A 1 352 ? 4.859 -14.119 -9.106 1.00 85.00 352 GLU A O 1
ATOM 2762 N N . ARG A 1 353 ? 4.127 -16.133 -8.390 1.00 87.25 353 ARG A N 1
ATOM 2763 C CA . ARG A 1 353 ? 5.450 -16.752 -8.406 1.00 87.25 353 ARG A CA 1
ATOM 2764 C C . ARG A 1 353 ? 5.964 -16.873 -9.841 1.00 87.25 353 ARG A C 1
ATOM 2766 O O . ARG A 1 353 ? 5.187 -17.291 -10.704 1.00 87.25 353 ARG A O 1
ATOM 2773 N N . PRO A 1 354 ? 7.250 -16.568 -10.096 1.00 81.19 354 PRO A N 1
ATOM 2774 C CA . PRO A 1 354 ? 7.868 -16.702 -11.414 1.00 81.19 354 PRO A CA 1
ATOM 2775 C C . PRO A 1 354 ? 7.613 -18.063 -12.074 1.00 81.19 354 PRO A C 1
ATOM 2777 O O . PRO A 1 354 ? 7.313 -18.120 -13.266 1.00 81.19 354 PRO A O 1
ATOM 2780 N N . GLU A 1 355 ? 7.657 -19.144 -11.294 1.00 82.69 355 GLU A N 1
ATOM 2781 C CA . GLU A 1 355 ? 7.471 -20.520 -11.768 1.00 82.69 355 GLU A CA 1
ATOM 2782 C C . GLU A 1 355 ? 6.030 -20.800 -12.222 1.00 82.69 355 GLU A C 1
ATOM 2784 O O . GLU A 1 355 ? 5.807 -21.625 -13.104 1.00 82.69 355 GLU A O 1
ATOM 2789 N N . ASN A 1 356 ? 5.061 -20.071 -11.666 1.00 81.81 356 ASN A N 1
ATOM 2790 C CA . ASN A 1 356 ? 3.630 -20.257 -11.909 1.00 81.81 356 ASN A CA 1
ATOM 2791 C C . ASN A 1 356 ? 3.064 -19.231 -12.904 1.00 81.81 356 ASN A C 1
ATOM 2793 O O . ASN A 1 356 ? 1.863 -19.222 -13.177 1.00 81.81 356 ASN A O 1
ATOM 2797 N N . LEU A 1 357 ? 3.901 -18.344 -13.460 1.00 70.12 357 LEU A N 1
ATOM 2798 C CA . LEU A 1 357 ? 3.430 -17.313 -14.391 1.00 70.12 357 LEU A CA 1
ATOM 2799 C C . LEU A 1 357 ? 2.806 -17.908 -15.653 1.00 70.12 357 LEU A C 1
ATOM 2801 O O . LEU A 1 357 ? 1.891 -17.303 -16.200 1.00 70.12 357 LEU A O 1
ATOM 2805 N N . GLY A 1 358 ? 3.244 -19.097 -16.082 1.00 65.88 358 GLY A N 1
ATOM 2806 C CA . GLY A 1 358 ? 2.651 -19.824 -17.210 1.00 65.88 358 GLY A CA 1
ATOM 2807 C C . GLY A 1 358 ? 1.162 -20.146 -17.033 1.00 65.88 358 GLY A C 1
ATOM 2808 O O . GLY A 1 358 ? 0.436 -20.192 -18.022 1.00 65.88 358 GLY A O 1
ATOM 2809 N N . ASP A 1 359 ? 0.698 -20.276 -15.788 1.00 70.94 359 ASP A N 1
ATOM 2810 C CA . ASP A 1 359 ? -0.705 -20.545 -15.451 1.00 70.94 359 ASP A CA 1
ATOM 2811 C C . ASP A 1 359 ? -1.525 -19.259 -15.282 1.00 70.94 359 ASP A C 1
ATOM 2813 O O . ASP A 1 359 ? -2.749 -19.289 -15.113 1.00 70.94 359 ASP A O 1
ATOM 2817 N N . ASN A 1 360 ? -0.865 -18.099 -15.310 1.00 65.00 360 ASN A N 1
ATOM 2818 C CA . ASN A 1 360 ? -1.541 -16.827 -15.192 1.00 65.00 360 ASN A CA 1
ATOM 2819 C C . ASN A 1 360 ? -2.129 -16.433 -16.556 1.00 65.00 360 ASN A C 1
ATOM 2821 O O . ASN A 1 360 ? -1.372 -16.164 -17.488 1.00 65.00 360 ASN A O 1
ATOM 2825 N N . PRO A 1 361 ? -3.460 -16.281 -16.692 1.00 65.62 361 PRO A N 1
ATOM 2826 C CA . PRO A 1 361 ? -4.094 -15.985 -17.981 1.00 65.62 361 PRO A CA 1
ATOM 2827 C C . PRO A 1 361 ? -3.673 -14.634 -18.579 1.00 65.62 361 PRO A C 1
ATOM 2829 O O . PRO A 1 361 ? -3.985 -14.345 -19.729 1.00 65.62 361 PRO A O 1
ATOM 2832 N N . LYS A 1 362 ? -2.984 -13.786 -17.805 1.00 61.47 362 LYS A N 1
ATOM 2833 C CA . LYS A 1 362 ? -2.436 -12.510 -18.273 1.00 61.47 362 LYS A CA 1
ATOM 2834 C C . LYS A 1 362 ? -0.987 -12.609 -18.767 1.00 61.47 362 LYS A C 1
ATOM 2836 O O . LYS A 1 362 ? -0.478 -11.607 -19.261 1.00 61.47 362 LYS A O 1
ATOM 2841 N N . TRP A 1 363 ? -0.310 -13.748 -18.630 1.00 64.00 363 TRP A N 1
ATOM 2842 C CA . TRP A 1 363 ? 1.046 -13.988 -19.137 1.00 64.00 363 TRP A CA 1
ATOM 2843 C C . TRP A 1 363 ? 0.977 -14.656 -20.521 1.00 64.00 363 TRP A C 1
ATOM 2845 O O . TRP A 1 363 ? 0.448 -15.750 -20.670 1.00 64.00 363 TRP A O 1
ATOM 2855 N N . VAL A 1 364 ? 1.484 -13.987 -21.560 1.00 56.88 364 VAL A N 1
ATOM 2856 C CA . VAL A 1 364 ? 1.349 -14.376 -22.974 1.00 56.88 364 VAL A CA 1
ATOM 2857 C C . VAL A 1 364 ? 2.718 -14.366 -23.665 1.00 56.88 364 VAL A C 1
ATOM 2859 O O . VAL A 1 364 ? 3.322 -13.312 -23.866 1.00 56.88 364 VAL A O 1
ATOM 2862 N N . GLY A 1 365 ? 3.208 -15.539 -24.082 1.00 59.84 365 GLY A N 1
ATOM 2863 C CA . GLY A 1 365 ? 4.382 -15.666 -24.963 1.00 59.84 365 GLY A CA 1
ATOM 2864 C C . GLY A 1 365 ? 5.706 -15.112 -24.409 1.00 59.84 365 GLY A C 1
ATOM 2865 O O . GLY A 1 365 ? 6.557 -14.730 -25.208 1.00 59.84 365 GLY A O 1
ATOM 2866 N N . ASN A 1 366 ? 5.881 -15.069 -23.077 1.00 62.09 366 ASN A N 1
ATOM 2867 C CA . ASN A 1 366 ? 7.026 -14.510 -22.316 1.00 62.09 366 ASN A CA 1
ATOM 2868 C C . ASN A 1 366 ? 6.948 -13.016 -21.950 1.00 62.09 366 ASN A C 1
ATOM 2870 O O . ASN A 1 366 ? 7.949 -12.396 -21.590 1.00 62.09 366 ASN A O 1
ATOM 2874 N N . ARG A 1 367 ? 5.761 -12.423 -22.022 1.00 57.81 367 ARG A N 1
ATOM 2875 C CA . ARG A 1 367 ? 5.462 -11.081 -21.506 1.00 57.81 367 ARG A CA 1
ATOM 2876 C C . ARG A 1 367 ? 4.049 -11.085 -20.956 1.00 57.81 367 ARG A C 1
ATOM 2878 O O . ARG A 1 367 ? 3.242 -11.894 -21.391 1.00 57.81 367 ARG A O 1
ATOM 2885 N N . TRP A 1 368 ? 3.683 -10.164 -20.074 1.00 57.56 368 TRP A N 1
ATOM 2886 C CA . TRP A 1 368 ? 2.250 -10.023 -19.808 1.00 57.56 368 TRP A CA 1
ATOM 2887 C C . TRP A 1 368 ? 1.529 -9.234 -20.902 1.00 57.56 368 TRP A C 1
ATOM 2889 O O . TRP A 1 368 ? 2.116 -8.356 -21.541 1.00 57.56 368 TRP A O 1
ATOM 2899 N N . GLU A 1 369 ? 0.241 -9.526 -21.055 1.00 52.94 369 GLU A N 1
ATOM 2900 C CA . GLU A 1 369 ? -0.701 -8.840 -21.933 1.00 52.94 369 GLU A CA 1
ATOM 2901 C C . GLU A 1 369 ? -0.612 -7.307 -21.779 1.00 52.94 369 GLU A C 1
ATOM 2903 O O . GLU A 1 369 ? -0.641 -6.773 -20.668 1.00 52.94 369 GLU A O 1
ATOM 2908 N N . GLY A 1 370 ? -0.473 -6.597 -22.904 1.00 55.00 370 GLY A N 1
ATOM 2909 C CA . GLY A 1 370 ? -0.374 -5.132 -22.949 1.00 55.00 370 GLY A CA 1
ATOM 2910 C C . GLY A 1 370 ? 1.017 -4.535 -22.690 1.00 55.00 370 GLY A C 1
ATOM 2911 O O . GLY A 1 370 ? 1.139 -3.315 -22.689 1.00 55.00 370 GLY A O 1
ATOM 2912 N N . SER A 1 371 ? 2.065 -5.345 -22.486 1.00 60.44 371 SER A N 1
ATOM 2913 C CA . SER A 1 371 ? 3.447 -4.851 -22.355 1.00 60.44 371 SER A CA 1
ATOM 2914 C C . SER A 1 371 ? 4.142 -4.705 -23.711 1.00 60.44 371 SER A C 1
ATOM 2916 O O . SER A 1 371 ? 4.276 -5.672 -24.464 1.00 60.44 371 SER A O 1
ATOM 2918 N N . ASP A 1 372 ? 4.671 -3.515 -23.976 1.00 60.81 372 ASP A N 1
ATOM 2919 C CA . ASP A 1 372 ? 5.400 -3.129 -25.191 1.00 60.81 372 ASP A CA 1
ATOM 2920 C C . ASP A 1 372 ? 6.897 -2.834 -24.946 1.00 60.81 372 ASP A C 1
ATOM 2922 O O . ASP A 1 372 ? 7.673 -2.650 -25.885 1.00 60.81 372 ASP A O 1
ATOM 2926 N N . VAL A 1 373 ? 7.326 -2.838 -23.682 1.00 66.81 373 VAL A N 1
ATOM 2927 C CA . VAL A 1 373 ? 8.716 -2.607 -23.270 1.00 66.81 373 VAL A CA 1
ATOM 2928 C C . VAL A 1 373 ? 9.522 -3.893 -23.311 1.00 66.81 373 VAL A C 1
ATOM 2930 O O . VAL A 1 373 ? 9.065 -4.951 -22.879 1.00 66.81 373 VAL A O 1
ATOM 2933 N N . MET A 1 374 ? 10.761 -3.779 -23.777 1.00 70.25 374 MET A N 1
ATOM 2934 C CA . MET A 1 374 ? 11.720 -4.873 -23.782 1.00 70.25 374 MET A CA 1
ATOM 2935 C C . MET A 1 374 ? 13.004 -4.438 -23.052 1.00 70.25 374 MET A C 1
ATOM 2937 O O . MET A 1 374 ? 13.577 -3.408 -23.418 1.00 70.25 374 MET A O 1
ATOM 2941 N N . PRO A 1 375 ? 13.450 -5.168 -22.012 1.00 73.00 375 PRO A N 1
ATOM 2942 C CA . PRO A 1 375 ? 14.714 -4.888 -21.331 1.00 73.00 375 PRO A CA 1
ATOM 2943 C C . PRO A 1 375 ? 15.916 -5.328 -22.178 1.00 73.00 375 PRO A C 1
ATOM 2945 O O . PRO A 1 375 ? 15.809 -6.224 -23.019 1.00 73.00 375 PRO A O 1
ATOM 2948 N N . GLY A 1 376 ? 17.074 -4.708 -21.963 1.00 76.81 376 GLY A N 1
ATOM 2949 C CA . GLY A 1 376 ? 18.321 -5.021 -22.660 1.00 76.81 376 GLY A CA 1
ATOM 2950 C C . GLY A 1 376 ? 18.284 -4.747 -24.166 1.00 76.81 376 GLY A C 1
ATOM 2951 O O . GLY A 1 376 ? 18.965 -5.442 -24.922 1.00 76.81 376 GLY A O 1
ATOM 2952 N N . ARG A 1 377 ? 17.471 -3.791 -24.633 1.00 83.75 377 ARG A N 1
ATOM 2953 C CA . ARG A 1 377 ? 17.474 -3.364 -26.046 1.00 83.75 377 ARG A CA 1
ATOM 2954 C C . ARG A 1 377 ? 18.785 -2.690 -26.402 1.00 83.75 377 ARG A C 1
ATOM 2956 O O . ARG A 1 377 ? 19.334 -2.971 -27.460 1.00 83.75 377 ARG A O 1
ATOM 2963 N N . TYR A 1 378 ? 19.313 -1.869 -25.494 1.00 86.19 378 TYR A N 1
ATOM 2964 C CA . TYR A 1 378 ? 20.512 -1.083 -25.778 1.00 86.19 378 TYR A CA 1
ATOM 2965 C C . TYR A 1 378 ? 21.715 -1.960 -26.158 1.00 86.19 378 TYR A C 1
ATOM 2967 O O . TYR A 1 378 ? 22.473 -1.589 -27.038 1.00 86.19 378 TYR A O 1
ATOM 2975 N N . LYS A 1 379 ? 21.851 -3.156 -25.564 1.00 86.56 379 LYS A N 1
ATOM 2976 C CA . LYS A 1 379 ? 22.922 -4.115 -25.897 1.00 86.56 379 LYS A CA 1
ATOM 2977 C C . LYS A 1 379 ? 22.727 -4.831 -27.235 1.00 86.56 379 LYS A C 1
ATOM 2979 O O . LYS A 1 379 ? 23.681 -5.383 -27.764 1.00 86.56 379 LYS A O 1
ATOM 2984 N N . ARG A 1 380 ? 21.485 -4.928 -27.714 1.00 87.62 380 ARG A N 1
ATOM 2985 C CA . ARG A 1 380 ? 21.106 -5.770 -28.861 1.00 87.62 380 ARG A CA 1
ATOM 2986 C C . ARG A 1 380 ? 20.889 -4.978 -30.140 1.00 87.62 380 ARG A C 1
ATOM 2988 O O . ARG A 1 380 ? 21.025 -5.540 -31.217 1.00 87.62 380 ARG A O 1
ATOM 2995 N N . GLU A 1 381 ? 20.480 -3.722 -30.008 1.00 92.56 381 GLU A N 1
ATOM 2996 C CA . GLU A 1 381 ? 19.972 -2.925 -31.125 1.00 92.56 381 GLU A CA 1
ATOM 2997 C C . GLU A 1 381 ? 20.826 -1.697 -31.437 1.00 92.56 381 GLU A C 1
ATOM 2999 O O . GLU A 1 381 ? 20.673 -1.139 -32.518 1.00 92.56 381 GLU A O 1
ATOM 3004 N N . LEU A 1 382 ? 21.695 -1.270 -30.516 1.00 94.19 382 LEU A N 1
ATOM 3005 C CA . LEU A 1 382 ? 22.575 -0.124 -30.733 1.00 94.19 382 LEU A CA 1
ATOM 3006 C C . LEU A 1 382 ? 23.945 -0.572 -31.229 1.00 94.19 382 LEU A C 1
ATOM 3008 O O . LEU A 1 382 ? 24.424 -1.653 -30.879 1.00 94.19 382 LEU A O 1
ATOM 3012 N N . GLN A 1 383 ? 24.590 0.301 -31.995 1.00 96.19 383 GLN A N 1
ATOM 3013 C CA . GLN A 1 383 ? 25.981 0.123 -32.385 1.00 96.19 383 GLN A CA 1
ATOM 3014 C C . GLN A 1 383 ? 26.917 0.244 -31.171 1.00 96.19 383 GLN A C 1
ATOM 3016 O O . GLN A 1 383 ? 26.606 0.990 -30.232 1.00 96.19 383 GLN A O 1
ATOM 3021 N N . PRO A 1 384 ? 28.071 -0.451 -31.173 1.00 94.88 384 PRO A N 1
ATOM 3022 C CA . PRO A 1 384 ? 29.041 -0.391 -30.079 1.00 94.88 384 PRO A CA 1
ATOM 3023 C C . PRO A 1 384 ? 29.433 1.037 -29.677 1.00 94.88 384 PRO A C 1
ATOM 3025 O O . PRO A 1 384 ? 29.505 1.342 -28.488 1.00 94.88 384 PRO A O 1
ATOM 3028 N N . GLU A 1 385 ? 29.599 1.937 -30.645 1.00 94.94 385 GLU A N 1
ATOM 3029 C CA . GLU A 1 385 ? 29.990 3.332 -30.417 1.00 94.94 385 GLU A CA 1
ATOM 3030 C C . GLU A 1 385 ? 28.877 4.124 -29.716 1.00 94.94 385 GLU A C 1
ATOM 3032 O O . GLU A 1 385 ? 29.134 4.934 -28.822 1.00 94.94 385 GLU A O 1
ATOM 3037 N N . THR A 1 386 ? 27.617 3.864 -30.076 1.00 94.31 386 THR A N 1
ATOM 3038 C CA . THR A 1 386 ? 26.452 4.461 -29.413 1.00 94.31 386 THR A CA 1
ATOM 3039 C C . THR A 1 386 ? 26.330 3.958 -27.981 1.00 94.31 386 THR A C 1
ATOM 3041 O O . THR A 1 386 ? 26.030 4.745 -27.081 1.00 94.31 386 THR A O 1
ATOM 3044 N N . ILE A 1 387 ? 26.576 2.662 -27.756 1.00 92.81 387 ILE A N 1
ATOM 3045 C CA . ILE A 1 387 ? 26.594 2.046 -26.423 1.00 92.81 387 ILE A CA 1
ATOM 3046 C C . ILE A 1 387 ? 27.663 2.723 -25.558 1.00 92.81 387 ILE A C 1
ATOM 3048 O O . ILE A 1 387 ? 27.349 3.208 -24.471 1.00 92.81 387 ILE A O 1
ATOM 3052 N N . GLU A 1 388 ? 28.898 2.834 -26.051 1.00 92.12 388 GLU A N 1
ATOM 3053 C CA . GLU A 1 388 ? 29.988 3.517 -25.348 1.00 92.12 388 GLU A CA 1
ATOM 3054 C C . GLU A 1 388 ? 29.624 4.972 -25.013 1.00 92.12 388 GLU A C 1
ATOM 3056 O O . GLU A 1 388 ? 29.758 5.406 -23.863 1.00 92.12 388 GLU A O 1
ATOM 3061 N N . PHE A 1 389 ? 29.075 5.707 -25.986 1.00 91.38 389 PHE A N 1
ATOM 3062 C CA . PHE A 1 389 ? 28.635 7.087 -25.803 1.00 91.38 389 PHE A CA 1
ATOM 3063 C C . PHE A 1 389 ? 27.607 7.228 -24.672 1.00 91.38 389 PHE A C 1
ATOM 3065 O O . PHE A 1 389 ? 27.789 8.050 -23.765 1.00 91.38 389 PHE A O 1
ATOM 3072 N N . ILE A 1 390 ? 26.530 6.433 -24.688 1.00 89.44 390 ILE A N 1
ATOM 3073 C CA . ILE A 1 390 ? 25.484 6.538 -23.661 1.00 89.44 390 ILE A CA 1
ATOM 3074 C C . ILE A 1 390 ? 25.953 6.031 -22.302 1.00 89.44 390 ILE A C 1
ATOM 3076 O O . ILE A 1 390 ? 25.534 6.587 -21.290 1.00 89.44 390 ILE A O 1
ATOM 3080 N N . ASN A 1 391 ? 26.825 5.022 -22.253 1.00 90.38 391 ASN A N 1
ATOM 3081 C CA . ASN A 1 391 ? 27.377 4.507 -21.004 1.00 90.38 391 ASN A CA 1
ATOM 3082 C C . ASN A 1 391 ? 28.234 5.559 -20.314 1.00 90.38 391 ASN A C 1
ATOM 3084 O O . ASN A 1 391 ? 27.963 5.891 -19.163 1.00 90.38 391 ASN A O 1
ATOM 3088 N N . LYS A 1 392 ? 29.177 6.171 -21.040 1.00 89.06 392 LYS A N 1
ATOM 3089 C CA . LYS A 1 392 ? 29.992 7.277 -20.522 1.00 89.06 392 LYS A CA 1
ATOM 3090 C C . LYS A 1 392 ? 29.123 8.438 -20.046 1.00 89.06 392 LYS A C 1
ATOM 3092 O O . LYS A 1 392 ? 29.371 9.033 -19.001 1.00 89.06 392 LYS A O 1
ATOM 3097 N N . ARG A 1 393 ? 28.075 8.768 -20.804 1.00 85.81 393 ARG A N 1
ATOM 3098 C CA . ARG A 1 393 ? 27.172 9.875 -20.472 1.00 85.81 393 ARG A CA 1
ATOM 3099 C C . ARG A 1 393 ? 26.286 9.588 -19.254 1.00 85.81 393 ARG A C 1
ATOM 3101 O O . ARG A 1 393 ? 25.992 10.507 -18.496 1.00 85.81 393 ARG A O 1
ATOM 3108 N N . LEU A 1 394 ? 25.847 8.343 -19.074 1.00 85.56 394 LEU A N 1
ATOM 3109 C CA . LEU A 1 394 ? 24.938 7.923 -18.002 1.00 85.56 394 LEU A CA 1
ATOM 3110 C C . LEU A 1 394 ? 25.663 7.288 -16.810 1.00 85.56 394 LEU A C 1
ATOM 3112 O O . LEU A 1 394 ? 25.005 6.901 -15.846 1.00 85.56 394 LEU A O 1
ATOM 3116 N N . GLU A 1 395 ? 26.993 7.213 -16.837 1.00 87.44 395 GLU A N 1
ATOM 3117 C CA . GLU A 1 395 ? 27.812 6.558 -15.818 1.00 87.44 395 GLU A CA 1
ATOM 3118 C C . GLU A 1 395 ? 27.461 6.966 -14.379 1.00 87.44 395 GLU A C 1
ATOM 3120 O O . GLU A 1 395 ? 27.197 6.065 -13.574 1.00 87.44 395 GLU A O 1
ATOM 3125 N N . PRO A 1 396 ? 27.359 8.266 -14.024 1.00 85.19 396 PRO A N 1
ATOM 3126 C CA . PRO A 1 396 ? 27.002 8.653 -12.660 1.00 85.19 396 PRO A CA 1
ATOM 3127 C C . PRO A 1 396 ? 25.657 8.065 -12.219 1.00 85.19 396 PRO A C 1
ATOM 3129 O O . PRO A 1 396 ? 25.519 7.574 -11.098 1.00 85.19 396 PRO A O 1
ATOM 3132 N N . ARG A 1 397 ? 24.674 8.048 -13.129 1.00 82.31 397 ARG A N 1
ATOM 3133 C CA . ARG A 1 397 ? 23.337 7.517 -12.858 1.00 82.31 397 ARG A CA 1
ATOM 3134 C C . ARG A 1 397 ? 23.356 5.999 -12.731 1.00 82.31 397 ARG A C 1
ATOM 3136 O O . ARG A 1 397 ? 22.747 5.467 -11.811 1.00 82.31 397 ARG A O 1
ATOM 3143 N N . LEU A 1 398 ? 24.069 5.302 -13.612 1.00 84.56 398 LEU A N 1
ATOM 3144 C CA . LEU A 1 398 ? 24.184 3.842 -13.579 1.00 84.56 398 LEU A CA 1
ATOM 3145 C C . LEU A 1 398 ? 24.873 3.362 -12.296 1.00 84.56 398 LEU A C 1
ATOM 3147 O O . LEU A 1 398 ? 24.435 2.382 -11.694 1.00 84.56 398 LEU A O 1
ATOM 3151 N N . ARG A 1 399 ? 25.884 4.096 -11.814 1.00 87.06 399 ARG A N 1
ATOM 3152 C CA . ARG A 1 399 ? 26.521 3.833 -10.514 1.00 87.06 399 ARG A CA 1
ATOM 3153 C C . ARG A 1 399 ? 25.566 4.061 -9.339 1.00 87.06 399 ARG A C 1
ATOM 3155 O O . ARG A 1 399 ? 25.533 3.240 -8.426 1.00 87.06 399 ARG A O 1
ATOM 3162 N N . GLN A 1 400 ? 24.756 5.123 -9.364 1.00 83.38 400 GLN A N 1
ATOM 3163 C CA . GLN A 1 400 ? 23.715 5.342 -8.349 1.00 83.38 400 GLN A CA 1
ATOM 3164 C C . GLN A 1 400 ? 22.649 4.239 -8.367 1.00 83.38 400 GLN A C 1
ATOM 3166 O O . GLN A 1 400 ? 22.278 3.733 -7.313 1.00 83.38 400 GLN A O 1
ATOM 3171 N N . MET A 1 401 ? 22.185 3.818 -9.546 1.00 80.69 401 MET A N 1
ATOM 3172 C CA . MET A 1 401 ? 21.241 2.702 -9.666 1.00 80.69 401 MET A CA 1
ATOM 3173 C C . MET A 1 401 ? 21.829 1.411 -9.094 1.00 80.69 401 MET A C 1
ATOM 3175 O O . MET A 1 401 ? 21.167 0.750 -8.304 1.00 80.69 401 MET A O 1
ATOM 3179 N N . ALA A 1 402 ? 23.091 1.101 -9.403 1.00 85.06 402 ALA A N 1
ATOM 3180 C CA . ALA A 1 402 ? 23.785 -0.062 -8.853 1.00 85.06 402 ALA A CA 1
ATOM 3181 C C . ALA A 1 402 ? 23.911 -0.027 -7.318 1.00 85.06 402 ALA A C 1
ATOM 3183 O O . ALA A 1 402 ? 23.859 -1.076 -6.682 1.00 85.06 402 ALA A O 1
ATOM 3184 N N . LYS A 1 403 ? 24.033 1.164 -6.711 1.00 85.75 403 LYS A N 1
ATOM 3185 C CA . LYS A 1 403 ? 24.035 1.337 -5.246 1.00 85.75 403 LYS A CA 1
ATOM 3186 C C . LYS A 1 403 ? 22.698 0.919 -4.618 1.00 85.75 403 LYS A C 1
ATOM 3188 O O . LYS A 1 403 ? 22.700 0.304 -3.556 1.00 85.75 403 LYS A O 1
ATOM 3193 N N . TYR A 1 404 ? 21.576 1.257 -5.254 1.00 79.75 404 TYR A N 1
ATOM 3194 C CA . TYR A 1 404 ? 20.229 1.014 -4.716 1.00 79.75 404 TYR A CA 1
ATOM 3195 C C . TYR A 1 404 ? 19.580 -0.289 -5.210 1.00 79.75 404 TYR A C 1
ATOM 3197 O O . TYR A 1 404 ? 18.596 -0.736 -4.627 1.00 79.75 404 TYR A O 1
ATOM 3205 N N . ASP A 1 405 ? 20.154 -0.924 -6.231 1.00 78.69 405 ASP A N 1
ATOM 3206 C CA . ASP A 1 405 ? 19.752 -2.219 -6.786 1.00 78.69 405 ASP A CA 1
ATOM 3207 C C . ASP A 1 405 ? 20.925 -3.213 -6.748 1.00 78.69 405 ASP A C 1
ATOM 3209 O O . ASP A 1 405 ? 21.524 -3.520 -7.785 1.00 78.69 405 ASP A O 1
ATOM 3213 N N . PRO A 1 406 ? 21.306 -3.726 -5.566 1.00 73.31 406 PRO A N 1
ATOM 3214 C CA . PRO A 1 406 ? 22.435 -4.650 -5.473 1.00 73.31 406 PRO A CA 1
ATOM 3215 C C . PRO A 1 406 ? 22.205 -5.935 -6.286 1.00 73.31 406 PRO A C 1
ATOM 3217 O O . PRO A 1 406 ? 23.161 -6.547 -6.759 1.00 73.31 406 PRO A O 1
ATOM 3220 N N . ASP A 1 407 ? 20.944 -6.309 -6.507 1.00 73.19 407 ASP A N 1
ATOM 3221 C CA . ASP A 1 407 ? 20.551 -7.535 -7.210 1.00 73.19 407 ASP A CA 1
ATOM 3222 C C . ASP A 1 407 ? 20.802 -7.447 -8.718 1.00 73.19 407 ASP A C 1
ATOM 3224 O O . ASP A 1 407 ? 21.015 -8.461 -9.385 1.00 73.19 407 ASP A O 1
ATOM 3228 N N . TYR A 1 408 ? 20.834 -6.227 -9.252 1.00 74.62 408 TYR A N 1
ATOM 3229 C CA . TYR A 1 408 ? 21.076 -5.947 -10.663 1.00 74.62 408 TYR A CA 1
ATOM 3230 C C . TYR A 1 408 ? 22.320 -5.076 -10.901 1.00 74.62 408 TYR A C 1
ATOM 3232 O O . TYR A 1 408 ? 22.619 -4.713 -12.041 1.00 74.62 408 TYR A O 1
ATOM 3240 N N . ALA A 1 409 ? 23.092 -4.782 -9.848 1.00 80.94 409 ALA A N 1
ATOM 3241 C CA . ALA A 1 409 ? 24.280 -3.931 -9.890 1.00 80.94 409 ALA A CA 1
ATOM 3242 C C . ALA A 1 409 ? 25.257 -4.342 -10.997 1.00 80.94 409 ALA A C 1
ATOM 3244 O O . ALA A 1 409 ? 25.694 -3.503 -11.780 1.00 80.94 409 ALA A O 1
ATOM 3245 N N . HIS A 1 410 ? 25.536 -5.640 -11.130 1.00 80.38 410 HIS A N 1
ATOM 3246 C CA . HIS A 1 410 ? 26.429 -6.172 -12.161 1.00 80.38 410 HIS A CA 1
ATOM 3247 C C . HIS A 1 410 ? 25.941 -5.919 -13.598 1.00 80.38 410 HIS A C 1
ATOM 3249 O O . HIS A 1 410 ? 26.759 -5.845 -14.506 1.00 80.38 410 HIS A O 1
ATOM 3255 N N . LEU A 1 411 ? 24.636 -5.757 -13.835 1.00 75.50 411 LEU A N 1
ATOM 3256 C CA . LEU A 1 411 ? 24.085 -5.482 -15.168 1.00 75.50 411 LEU A CA 1
ATOM 3257 C C . LEU A 1 411 ? 24.074 -3.991 -15.495 1.00 75.50 411 LEU A C 1
ATOM 3259 O O . LEU A 1 411 ? 24.258 -3.624 -16.659 1.00 75.50 411 LEU A O 1
ATOM 3263 N N . TYR A 1 412 ? 23.918 -3.132 -14.485 1.00 79.44 412 TYR A N 1
ATOM 3264 C CA . TYR A 1 412 ? 24.167 -1.702 -14.650 1.00 79.44 412 TYR A CA 1
ATOM 3265 C C . TYR A 1 412 ? 25.649 -1.445 -14.919 1.00 79.44 412 TYR A C 1
ATOM 3267 O O . TYR A 1 412 ? 25.980 -0.799 -15.913 1.00 79.44 412 TYR A O 1
ATOM 3275 N N . LEU A 1 413 ? 26.513 -2.013 -14.071 1.00 82.00 413 LEU A N 1
ATOM 3276 C CA . LEU A 1 413 ? 27.959 -1.820 -14.106 1.00 82.00 413 LEU A CA 1
ATOM 3277 C C . LEU A 1 413 ? 28.642 -2.578 -15.238 1.00 82.00 413 LEU A C 1
ATOM 3279 O O . LEU A 1 413 ? 29.566 -2.042 -15.808 1.00 82.00 413 LEU A O 1
ATOM 3283 N N . GLY A 1 414 ? 28.190 -3.773 -15.615 1.00 75.88 414 GLY A N 1
ATOM 3284 C CA . GLY A 1 414 ? 28.748 -4.526 -16.747 1.00 75.88 414 GLY A CA 1
ATOM 3285 C C . GLY A 1 414 ? 28.341 -3.972 -18.113 1.00 75.88 414 GLY A C 1
ATOM 3286 O O . GLY A 1 414 ? 28.604 -4.595 -19.138 1.00 75.88 414 GLY A O 1
ATOM 3287 N N . GLY A 1 415 ? 27.603 -2.861 -18.134 1.00 65.62 415 GLY A N 1
ATOM 3288 C CA . GLY A 1 415 ? 27.488 -2.016 -19.312 1.00 65.62 415 GLY A CA 1
ATOM 3289 C C . GLY A 1 415 ? 28.445 -0.823 -19.283 1.00 65.62 415 GLY A C 1
ATOM 3290 O O . GLY A 1 415 ? 28.589 -0.217 -20.324 1.00 65.62 415 GLY A O 1
ATOM 3291 N N . LEU A 1 416 ? 29.061 -0.473 -18.152 1.00 72.94 416 LEU A N 1
ATOM 3292 C CA . LEU A 1 416 ? 30.142 0.519 -18.064 1.00 72.94 416 LEU A CA 1
ATOM 3293 C C . LEU A 1 416 ? 31.484 -0.160 -18.337 1.00 72.94 416 LEU A C 1
ATOM 3295 O O . LEU A 1 416 ? 32.357 0.534 -18.896 1.00 72.94 416 LEU A O 1
#